Protein AF-A0A2V8MDC8-F1 (afdb_monomer)

Structure (mmCIF, N/CA/C/O backbone):
data_AF-A0A2V8MDC8-F1
#
_entry.id   AF-A0A2V8MDC8-F1
#
loop_
_atom_site.group_PDB
_atom_site.id
_atom_site.type_symbol
_atom_site.label_atom_id
_atom_site.label_alt_id
_atom_site.label_comp_id
_atom_site.label_asym_id
_atom_site.label_entity_id
_atom_site.label_seq_id
_atom_site.pdbx_PDB_ins_code
_atom_site.Cartn_x
_atom_site.Cartn_y
_atom_site.Cartn_z
_atom_site.occupancy
_atom_site.B_iso_or_equiv
_atom_site.auth_seq_id
_atom_site.auth_comp_id
_atom_site.auth_asym_id
_atom_site.auth_atom_id
_atom_site.pdbx_PDB_model_num
ATOM 1 N N . MET A 1 1 ? -5.883 -19.801 2.554 1.00 68.75 1 MET A N 1
ATOM 2 C CA . MET A 1 1 ? -4.669 -19.124 3.065 1.00 68.75 1 MET A CA 1
ATOM 3 C C . MET A 1 1 ? -5.080 -17.979 3.990 1.00 68.75 1 MET A C 1
ATOM 5 O O . MET A 1 1 ? -6.170 -17.454 3.800 1.00 68.75 1 MET A O 1
ATOM 9 N N . THR A 1 2 ? -4.270 -17.637 4.998 1.00 78.06 2 THR A N 1
ATOM 10 C CA . THR A 1 2 ? -4.603 -16.610 6.010 1.00 78.06 2 THR A CA 1
ATOM 11 C C . THR A 1 2 ? -4.668 -15.183 5.422 1.00 78.06 2 THR A C 1
ATOM 13 O O . THR A 1 2 ? -3.814 -14.846 4.597 1.00 78.06 2 THR A O 1
ATOM 16 N N . PRO A 1 3 ? -5.617 -14.326 5.861 1.00 84.88 3 PRO A N 1
ATOM 17 C CA . PRO A 1 3 ? -5.661 -12.890 5.543 1.00 84.88 3 PRO A CA 1
ATOM 18 C C . PRO A 1 3 ? -4.392 -12.112 5.898 1.00 84.88 3 PRO A C 1
ATOM 20 O O . PRO A 1 3 ? -4.123 -11.078 5.291 1.00 84.88 3 PRO A O 1
ATOM 23 N N . LEU A 1 4 ? -3.570 -12.621 6.826 1.00 86.44 4 LEU A N 1
ATOM 24 C CA . LEU A 1 4 ? -2.343 -11.952 7.277 1.00 86.44 4 LEU A CA 1
ATOM 25 C C . LEU A 1 4 ? -1.378 -11.601 6.140 1.00 86.44 4 LEU A C 1
ATOM 27 O O . LEU A 1 4 ? -0.658 -10.617 6.242 1.00 86.44 4 LEU A O 1
ATOM 31 N N . ARG A 1 5 ? -1.373 -12.340 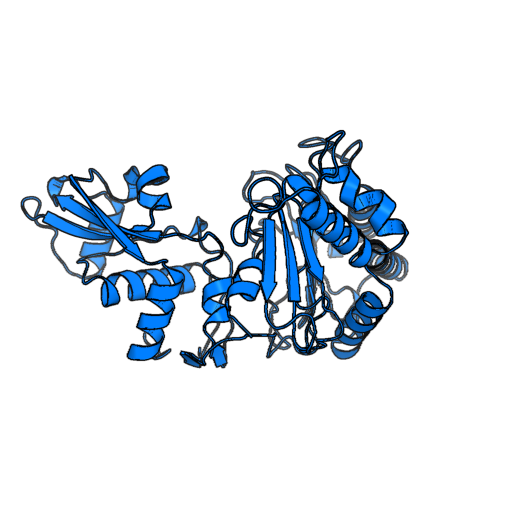5.026 1.00 88.25 5 ARG A N 1
ATOM 32 C CA . ARG A 1 5 ? -0.513 -11.987 3.886 1.00 88.25 5 ARG A CA 1
ATOM 33 C C . ARG A 1 5 ? -0.928 -10.699 3.167 1.00 88.25 5 ARG A C 1
ATOM 35 O O . ARG A 1 5 ? -0.099 -10.084 2.498 1.00 88.25 5 ARG A O 1
ATOM 42 N N . GLN A 1 6 ? -2.205 -10.318 3.263 1.00 89.81 6 GLN A N 1
ATOM 43 C CA . GLN A 1 6 ? -2.758 -9.142 2.585 1.00 89.81 6 GLN A CA 1
ATOM 44 C C . GLN A 1 6 ? -2.504 -7.841 3.334 1.00 89.81 6 GLN A C 1
ATOM 46 O O . GLN A 1 6 ? -2.520 -6.776 2.722 1.00 89.81 6 GLN A O 1
ATOM 51 N N . TYR A 1 7 ? -2.184 -7.927 4.621 1.00 87.25 7 TYR A N 1
ATOM 52 C CA . TYR A 1 7 ? -1.662 -6.808 5.398 1.00 87.25 7 TYR A CA 1
ATOM 53 C C . TYR A 1 7 ? -0.435 -6.161 4.721 1.00 87.25 7 TYR A C 1
ATOM 55 O O . TYR A 1 7 ? -0.301 -4.946 4.667 1.00 87.25 7 TYR A O 1
ATOM 63 N N . HIS A 1 8 ? 0.424 -6.970 4.098 1.00 89.81 8 HIS A N 1
ATOM 64 C CA . HIS A 1 8 ? 1.624 -6.488 3.413 1.00 89.81 8 HIS A CA 1
ATOM 65 C C . HIS A 1 8 ? 1.356 -5.905 2.013 1.00 89.81 8 HIS A C 1
ATOM 67 O O . HIS A 1 8 ? 2.298 -5.548 1.308 1.00 89.81 8 HIS A O 1
ATOM 73 N N . ASN A 1 9 ? 0.102 -5.841 1.546 1.00 91.06 9 ASN A N 1
ATOM 74 C CA . ASN A 1 9 ? -0.209 -5.387 0.181 1.00 91.06 9 ASN A CA 1
ATOM 75 C C . ASN A 1 9 ? -0.008 -3.882 -0.018 1.00 91.06 9 ASN A C 1
ATOM 77 O O . ASN A 1 9 ? -0.064 -3.417 -1.148 1.00 91.06 9 ASN A O 1
ATOM 81 N N . ARG A 1 10 ? 0.212 -3.119 1.054 1.00 87.12 10 ARG A N 1
ATOM 82 C CA . ARG A 1 10 ? 0.410 -1.666 0.995 1.00 87.12 10 ARG A CA 1
ATOM 83 C C . ARG A 1 10 ? 1.864 -1.239 1.139 1.00 87.12 10 ARG A C 1
ATOM 85 O O . ARG A 1 10 ? 2.138 -0.049 1.112 1.00 87.12 10 ARG A O 1
ATOM 92 N N . GLY A 1 11 ? 2.794 -2.184 1.307 1.00 75.50 11 GLY A N 1
ATOM 93 C CA . GLY A 1 11 ? 4.201 -1.843 1.527 1.00 75.50 11 GLY A CA 1
ATOM 94 C C . GLY A 1 11 ? 4.503 -1.244 2.894 1.00 75.50 11 GLY A C 1
ATOM 95 O O . GLY A 1 11 ? 5.588 -0.711 3.090 1.00 75.50 11 GLY A O 1
ATOM 96 N N . VAL A 1 12 ? 3.549 -1.297 3.824 1.00 78.31 12 VAL A N 1
ATOM 97 C CA . VAL A 1 12 ? 3.733 -0.765 5.170 1.00 78.31 12 VAL A CA 1
ATOM 98 C C . VAL A 1 12 ? 4.594 -1.730 5.977 1.00 78.31 12 VAL A C 1
ATOM 100 O O . VAL A 1 12 ? 4.406 -2.951 5.946 1.00 78.31 12 VAL A O 1
ATOM 103 N N . TRP A 1 13 ? 5.552 -1.165 6.705 1.00 70.19 13 TRP A N 1
ATOM 104 C CA . TRP A 1 13 ? 6.358 -1.919 7.647 1.00 70.19 13 TRP A CA 1
ATOM 105 C C . TRP A 1 13 ? 5.553 -2.251 8.907 1.00 70.19 13 TRP A C 1
ATOM 107 O O . TRP A 1 13 ? 4.913 -1.399 9.514 1.00 70.19 13 TRP A O 1
ATOM 117 N N . GLY A 1 14 ? 5.624 -3.511 9.315 1.00 65.88 14 GLY A N 1
ATOM 118 C CA . GLY A 1 14 ? 4.901 -4.071 10.449 1.00 65.88 14 GLY A CA 1
ATOM 119 C C . GLY A 1 14 ? 4.531 -5.517 10.120 1.00 65.88 14 GLY A C 1
ATOM 120 O O . GLY A 1 14 ? 4.762 -5.961 9.006 1.00 65.88 14 GLY A O 1
ATOM 121 N N . GLY A 1 15 ? 4.056 -6.316 11.068 1.00 79.00 15 GLY A N 1
ATOM 122 C CA . GLY A 1 15 ? 3.692 -7.718 10.828 1.00 79.00 15 GLY A CA 1
ATOM 123 C C . GLY A 1 15 ? 4.870 -8.703 10.744 1.00 79.00 15 GLY A C 1
ATOM 124 O O . GLY A 1 15 ? 6.027 -8.345 10.530 1.00 79.00 15 GLY A O 1
ATOM 125 N N . GLY A 1 16 ? 4.586 -9.984 10.980 1.00 88.75 16 GLY A N 1
ATOM 126 C CA . GLY A 1 16 ? 5.585 -11.061 10.965 1.00 88.75 16 GLY A CA 1
ATOM 127 C C . GLY A 1 16 ? 6.525 -11.087 12.179 1.00 88.75 16 GLY A C 1
ATOM 128 O O . GLY A 1 16 ? 6.471 -10.235 13.070 1.00 88.75 16 GLY A O 1
ATOM 129 N N . HIS A 1 17 ? 7.406 -12.083 12.222 1.00 92.44 17 HIS A N 1
ATOM 130 C CA . HIS A 1 17 ? 8.392 -12.272 13.288 1.00 92.44 17 HIS A CA 1
ATOM 131 C C . HIS A 1 17 ? 9.694 -11.536 12.969 1.00 92.44 17 HIS A C 1
ATOM 133 O O . HIS A 1 17 ? 10.174 -11.596 11.840 1.00 92.44 17 HIS A O 1
ATOM 139 N N . SER A 1 18 ? 10.293 -10.871 13.964 1.00 92.62 18 SER A N 1
ATOM 140 C CA . SER A 1 18 ? 11.627 -10.271 13.814 1.00 92.62 18 SER A CA 1
ATOM 141 C C . SER A 1 18 ? 12.655 -11.347 13.468 1.00 92.62 18 SER A C 1
ATOM 143 O O . SER A 1 18 ? 12.763 -12.339 14.189 1.00 92.62 18 SER A O 1
ATOM 145 N N . ILE A 1 19 ? 13.430 -11.142 12.399 1.00 92.19 19 ILE A N 1
ATOM 146 C CA . ILE A 1 19 ? 14.453 -12.107 11.987 1.00 92.19 19 ILE A CA 1
ATOM 147 C C . ILE A 1 19 ? 15.605 -12.141 12.996 1.00 92.19 19 ILE A C 1
ATOM 149 O O . ILE A 1 19 ? 16.021 -13.222 13.415 1.00 92.19 19 ILE A O 1
ATOM 153 N N . LEU A 1 20 ? 16.082 -10.975 13.445 1.00 90.38 20 LEU A N 1
ATOM 154 C CA . LEU A 1 20 ? 17.181 -10.887 14.409 1.00 90.38 20 LEU A CA 1
ATOM 155 C C . LEU A 1 20 ? 16.856 -11.537 15.759 1.00 90.38 20 LEU A C 1
ATOM 157 O O . LEU A 1 20 ? 17.695 -12.259 16.295 1.00 90.38 20 LEU A O 1
ATOM 161 N N . PHE A 1 21 ? 15.670 -11.267 16.310 1.00 91.06 21 PHE A N 1
ATOM 162 C CA . PHE A 1 21 ? 15.315 -11.680 17.673 1.00 91.06 21 PHE A CA 1
ATOM 163 C C . PHE A 1 21 ? 14.489 -12.969 17.736 1.00 91.06 21 PHE A C 1
ATOM 165 O O . PHE A 1 21 ? 14.430 -13.599 18.787 1.00 91.06 21 PHE A O 1
ATOM 172 N N . GLY A 1 22 ? 13.847 -13.368 16.635 1.00 93.44 22 GLY A N 1
ATOM 173 C CA . GLY A 1 22 ? 12.967 -14.537 16.593 1.00 93.44 22 GLY A CA 1
ATOM 174 C C . GLY A 1 22 ? 13.647 -15.842 16.178 1.00 93.44 22 GLY A C 1
ATOM 175 O O . GLY A 1 22 ? 13.046 -16.901 16.337 1.00 93.44 22 GLY A O 1
ATOM 176 N N . PHE A 1 23 ? 14.871 -15.791 15.641 1.00 94.56 23 PHE A N 1
ATOM 177 C CA . PHE A 1 23 ? 15.498 -16.943 14.990 1.00 94.56 23 PHE A CA 1
ATOM 178 C C . PHE A 1 23 ? 16.963 -17.132 15.390 1.00 94.56 23 PHE A C 1
ATOM 180 O O . PHE A 1 23 ? 17.743 -16.186 15.530 1.00 94.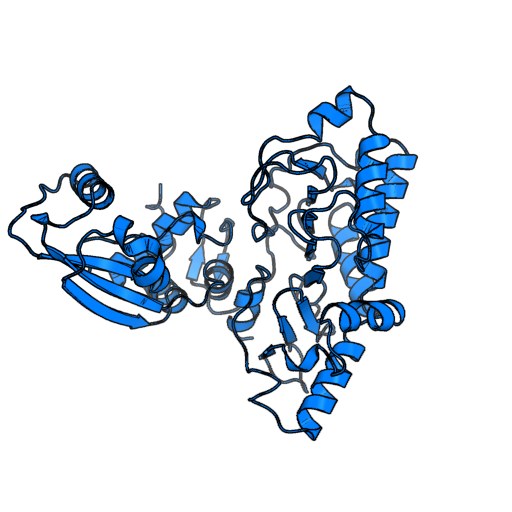56 23 PHE A O 1
ATOM 187 N N . ASN A 1 24 ? 17.375 -18.394 15.519 1.00 94.62 24 ASN A N 1
ATOM 188 C CA . ASN A 1 24 ? 18.768 -18.741 15.782 1.00 94.62 24 ASN A CA 1
ATOM 189 C C . ASN A 1 24 ? 19.656 -18.520 14.537 1.00 94.62 24 ASN A C 1
ATOM 191 O O . ASN A 1 24 ? 19.189 -18.167 13.455 1.00 94.62 24 ASN A O 1
ATOM 195 N N . ARG A 1 25 ? 20.976 -18.702 14.668 1.00 91.25 25 ARG A N 1
ATOM 196 C CA . ARG A 1 25 ? 21.925 -18.453 13.564 1.00 91.25 25 ARG A CA 1
ATOM 197 C C . ARG A 1 25 ? 21.655 -19.314 12.320 1.00 91.25 25 ARG A C 1
ATOM 199 O O . ARG A 1 25 ? 21.748 -18.791 11.216 1.00 91.25 25 ARG A O 1
ATOM 206 N N . ALA A 1 26 ? 21.320 -20.593 12.491 1.00 94.25 26 ALA A N 1
ATOM 207 C CA . ALA A 1 26 ? 21.052 -21.496 11.371 1.00 94.25 26 ALA A CA 1
ATOM 208 C C . ALA A 1 26 ? 19.762 -21.105 10.633 1.00 94.25 26 ALA A C 1
ATOM 210 O O . ALA A 1 26 ? 19.737 -21.040 9.410 1.00 94.25 26 ALA A O 1
ATOM 211 N N . GLN A 1 27 ? 18.713 -20.747 11.373 1.00 94.31 27 GLN A N 1
ATOM 212 C CA . GLN A 1 27 ? 17.460 -20.257 10.795 1.00 94.31 27 GLN A CA 1
ATOM 213 C C . GLN A 1 27 ? 17.643 -18.921 10.060 1.00 94.31 27 GLN A C 1
ATOM 215 O O . GLN A 1 27 ? 17.102 -18.738 8.975 1.00 94.31 27 GLN A O 1
ATOM 220 N N . ARG A 1 28 ? 18.451 -17.999 10.599 1.00 92.50 28 ARG A N 1
ATOM 221 C CA . ARG A 1 28 ? 18.782 -16.733 9.919 1.00 92.50 28 ARG A CA 1
ATOM 222 C C . ARG A 1 28 ? 19.575 -16.944 8.627 1.00 92.50 28 ARG A C 1
ATOM 224 O O . ARG A 1 28 ? 19.378 -16.193 7.674 1.00 92.50 28 ARG A O 1
ATOM 231 N N . ALA A 1 29 ? 20.425 -17.972 8.565 1.00 90.56 29 ALA A N 1
ATOM 232 C CA . ALA A 1 29 ? 21.088 -18.363 7.321 1.00 90.56 29 ALA A CA 1
ATOM 233 C C . ALA A 1 29 ? 20.065 -18.825 6.269 1.00 90.56 29 ALA A C 1
ATOM 235 O O . ALA A 1 29 ? 20.064 -18.291 5.170 1.00 90.56 29 ALA A O 1
ATOM 236 N N . ILE A 1 30 ? 19.103 -19.676 6.643 1.00 92.44 30 ILE A N 1
ATOM 237 C CA . ILE A 1 30 ? 18.008 -20.085 5.742 1.00 92.44 30 ILE A CA 1
ATOM 238 C C . ILE A 1 30 ? 17.199 -18.872 5.258 1.00 92.44 30 ILE A C 1
ATOM 240 O O . ILE A 1 30 ? 16.871 -18.774 4.082 1.00 92.44 30 ILE A O 1
ATOM 244 N N . LEU A 1 31 ? 16.887 -17.919 6.140 1.00 92.19 31 LEU A N 1
ATOM 245 C CA . LEU A 1 31 ? 16.171 -16.693 5.761 1.00 92.19 31 LEU A CA 1
ATOM 246 C C . LEU A 1 31 ? 16.993 -15.809 4.808 1.00 92.19 31 LEU A C 1
ATOM 248 O O . LEU A 1 31 ? 16.428 -15.162 3.929 1.00 92.19 31 LEU A O 1
ATOM 252 N N . THR A 1 32 ? 18.321 -15.818 4.949 1.00 90.69 32 THR A N 1
ATOM 253 C CA . THR A 1 32 ? 19.245 -15.178 4.002 1.00 90.69 32 THR A CA 1
ATOM 254 C C . THR A 1 32 ? 19.190 -15.878 2.644 1.00 90.69 32 THR A C 1
ATOM 256 O O . THR A 1 32 ? 19.041 -15.213 1.623 1.00 90.69 32 THR A O 1
ATOM 259 N N . ASP A 1 33 ? 19.251 -17.208 2.623 1.00 91.12 33 ASP A N 1
ATOM 260 C CA . ASP A 1 33 ? 19.163 -17.996 1.390 1.00 91.12 33 ASP A CA 1
ATOM 261 C C . ASP A 1 33 ? 17.819 -17.784 0.689 1.00 91.12 33 ASP A C 1
ATOM 263 O O . ASP A 1 33 ? 17.771 -17.655 -0.532 1.00 91.12 33 ASP A O 1
ATOM 267 N N . LEU A 1 34 ? 16.731 -17.667 1.459 1.00 91.19 34 LEU A N 1
ATOM 268 C CA . LEU A 1 34 ? 15.413 -17.323 0.937 1.00 91.19 34 LEU A CA 1
ATOM 269 C C . LEU A 1 34 ? 15.418 -15.942 0.278 1.00 91.19 34 LEU A C 1
ATOM 271 O O . LEU A 1 34 ? 14.963 -15.847 -0.854 1.00 91.19 34 LEU A O 1
ATOM 275 N N . LEU A 1 35 ? 15.985 -14.901 0.905 1.00 91.25 35 LEU A N 1
ATOM 276 C CA . LEU A 1 35 ? 16.132 -13.583 0.264 1.00 91.25 35 LEU A CA 1
ATOM 277 C C . LEU A 1 35 ? 16.793 -13.711 -1.117 1.00 91.25 35 LEU A C 1
ATOM 279 O O . LEU A 1 35 ? 16.244 -13.231 -2.104 1.00 91.25 35 LEU A O 1
ATOM 283 N N . TYR A 1 36 ? 17.932 -14.403 -1.205 1.00 91.38 36 TYR A N 1
ATOM 284 C CA . TYR A 1 36 ? 18.634 -14.605 -2.476 1.00 91.38 36 TYR A CA 1
ATOM 285 C C . TYR A 1 36 ? 17.849 -15.480 -3.466 1.00 91.38 36 TYR A C 1
ATOM 287 O O . TYR A 1 36 ? 17.934 -15.265 -4.676 1.00 91.38 36 TYR A O 1
ATOM 295 N N . ALA A 1 37 ? 17.080 -16.460 -2.991 1.00 90.88 37 ALA A N 1
ATOM 296 C CA . ALA A 1 37 ? 16.224 -17.292 -3.834 1.00 90.88 37 ALA A CA 1
ATOM 297 C C . ALA A 1 37 ? 15.072 -16.493 -4.466 1.00 90.88 37 ALA A C 1
ATOM 299 O O . ALA A 1 37 ? 14.672 -16.798 -5.586 1.00 90.88 37 ALA A O 1
ATOM 300 N N . GLY A 1 38 ? 14.576 -15.458 -3.783 1.00 90.94 38 GLY A N 1
ATOM 301 C CA . GLY A 1 38 ? 13.551 -14.541 -4.292 1.00 90.94 38 GLY A CA 1
ATOM 302 C C . GLY A 1 38 ? 14.073 -13.460 -5.241 1.00 90.94 38 GLY A C 1
ATOM 303 O O . GLY A 1 38 ? 13.327 -12.545 -5.576 1.00 90.94 38 GLY A O 1
ATOM 304 N N . LEU A 1 39 ? 15.340 -13.534 -5.660 1.00 93.00 39 LEU A N 1
ATOM 305 C CA . LEU A 1 39 ? 16.001 -12.535 -6.497 1.00 93.00 39 LEU A CA 1
ATOM 306 C C . LEU A 1 39 ? 16.682 -13.190 -7.704 1.00 93.00 39 LEU A C 1
ATOM 308 O O . LEU A 1 39 ? 17.224 -14.296 -7.613 1.00 93.00 39 LEU A O 1
ATOM 312 N N . SER A 1 40 ? 16.698 -12.472 -8.827 1.00 94.88 40 SER A N 1
ATOM 313 C CA . SER A 1 40 ? 17.556 -12.791 -9.976 1.00 94.88 40 SER A CA 1
ATOM 314 C C . SER A 1 40 ? 19.032 -12.572 -9.632 1.00 94.88 40 SER A C 1
ATOM 316 O O . SER A 1 40 ? 19.341 -11.888 -8.661 1.00 94.88 40 SER A O 1
ATOM 318 N N . GLU A 1 41 ? 19.953 -13.046 -10.473 1.00 94.00 41 GLU A N 1
ATOM 319 C CA . GLU A 1 41 ? 21.389 -12.756 -10.332 1.00 94.00 41 GLU A CA 1
ATOM 320 C C . GLU A 1 41 ? 21.683 -11.259 -10.129 1.00 94.00 41 GLU A C 1
ATOM 322 O O . GLU A 1 41 ? 22.411 -10.886 -9.211 1.00 94.00 41 GLU A O 1
ATOM 327 N N . GLU A 1 42 ? 21.039 -10.393 -10.910 1.00 92.00 42 GLU A N 1
ATOM 328 C CA . GLU A 1 42 ? 21.184 -8.947 -10.765 1.00 92.00 42 GLU A CA 1
ATOM 329 C C . GLU A 1 42 ? 20.525 -8.402 -9.488 1.00 92.00 42 GLU A C 1
ATOM 331 O O . GLU A 1 42 ? 21.088 -7.545 -8.805 1.00 92.00 42 GLU A O 1
ATOM 336 N N . GLY A 1 43 ? 19.348 -8.911 -9.117 1.00 91.88 43 GLY A N 1
ATOM 337 C CA . GLY A 1 43 ? 18.687 -8.560 -7.862 1.00 91.88 43 GLY A CA 1
ATOM 338 C C . GLY A 1 43 ? 19.563 -8.868 -6.647 1.00 91.88 43 GLY A C 1
ATOM 339 O O . GLY A 1 43 ? 19.637 -8.052 -5.727 1.00 91.88 43 GLY A O 1
ATOM 340 N N . ARG A 1 44 ? 20.294 -9.991 -6.671 1.00 90.81 44 ARG A N 1
ATOM 341 C CA . ARG A 1 44 ? 21.222 -10.399 -5.601 1.00 90.81 44 ARG A CA 1
ATOM 342 C C . ARG A 1 44 ? 22.396 -9.437 -5.419 1.00 90.81 44 ARG A C 1
ATOM 344 O O . ARG A 1 44 ? 22.886 -9.319 -4.302 1.00 90.81 44 ARG A O 1
ATOM 351 N N . GLY A 1 45 ? 22.827 -8.759 -6.483 1.00 86.56 45 GLY A N 1
ATOM 352 C CA . GLY A 1 45 ? 23.871 -7.731 -6.428 1.00 86.56 45 GLY A CA 1
ATOM 353 C C . GLY A 1 45 ? 23.374 -6.349 -5.994 1.00 86.56 45 GLY A C 1
ATOM 354 O O . GLY A 1 45 ? 24.186 -5.460 -5.783 1.00 86.56 45 GLY A O 1
ATOM 355 N N . ARG A 1 46 ? 22.054 -6.153 -5.875 1.00 87.19 46 ARG A N 1
ATOM 356 C CA . ARG A 1 46 ? 21.434 -4.842 -5.628 1.00 87.19 46 ARG A CA 1
ATOM 357 C C . ARG A 1 46 ? 20.675 -4.796 -4.305 1.00 87.19 46 ARG A C 1
ATOM 359 O O . ARG A 1 46 ? 21.026 -4.014 -3.432 1.00 87.19 46 ARG A O 1
ATOM 366 N N . VAL A 1 47 ? 19.664 -5.648 -4.132 1.00 86.50 47 VAL A N 1
ATOM 367 C CA . VAL A 1 47 ? 18.718 -5.578 -3.000 1.00 86.50 47 VAL A CA 1
ATOM 368 C C . VAL A 1 47 ? 19.410 -5.712 -1.635 1.00 86.50 47 VAL A C 1
ATOM 370 O O . VAL A 1 47 ? 19.139 -4.901 -0.757 1.00 86.50 47 VAL A O 1
ATOM 373 N N . PRO A 1 48 ? 20.359 -6.642 -1.408 1.00 81.88 48 PRO A N 1
ATOM 374 C CA . PRO A 1 48 ? 21.028 -6.732 -0.108 1.00 81.88 48 PRO A CA 1
ATOM 375 C C . PRO A 1 48 ? 21.830 -5.482 0.294 1.00 81.88 48 PRO A C 1
ATOM 377 O O . PRO A 1 48 ? 22.070 -5.283 1.487 1.00 81.88 48 PRO A O 1
ATOM 380 N N . GLU A 1 49 ? 22.246 -4.646 -0.663 1.00 79.19 49 GLU A N 1
ATOM 381 C CA . GLU A 1 49 ? 23.046 -3.446 -0.397 1.00 79.19 49 GLU A CA 1
ATOM 382 C C . GLU A 1 49 ? 22.235 -2.279 0.187 1.00 79.19 49 GLU A C 1
ATOM 384 O O . GLU A 1 49 ? 22.825 -1.300 0.646 1.00 79.19 49 GLU A O 1
ATOM 389 N N . GLU A 1 50 ? 20.902 -2.342 0.195 1.00 71.62 50 GLU A N 1
ATOM 390 C CA . GLU A 1 50 ? 20.039 -1.250 0.680 1.00 71.62 50 GLU A CA 1
ATOM 391 C C . GLU A 1 50 ? 20.086 -1.059 2.211 1.00 71.62 50 GLU A C 1
ATOM 393 O O . GLU A 1 50 ? 19.643 -0.040 2.734 1.00 71.62 50 GLU A O 1
ATOM 398 N N . TYR A 1 51 ? 20.661 -2.011 2.955 1.00 64.81 51 TYR A N 1
ATOM 399 C CA . TYR A 1 51 ? 20.609 -2.044 4.425 1.00 64.81 51 TYR A CA 1
ATOM 400 C C . TYR A 1 51 ? 21.809 -1.426 5.152 1.00 64.81 51 TYR A C 1
ATOM 402 O O . TYR A 1 51 ? 21.888 -1.542 6.376 1.00 64.81 51 TYR A O 1
ATOM 410 N N . PHE A 1 52 ? 22.744 -0.786 4.441 1.00 54.69 52 PHE A N 1
ATOM 411 C CA . PHE A 1 52 ? 23.872 -0.026 5.016 1.00 54.69 52 PHE A CA 1
ATOM 412 C C . PHE A 1 52 ? 24.716 -0.758 6.089 1.00 54.69 52 PHE A C 1
ATOM 414 O O . PHE A 1 52 ? 25.414 -0.118 6.878 1.00 54.69 52 PHE A O 1
ATOM 421 N N . ALA A 1 53 ? 24.686 -2.094 6.149 1.00 53.50 53 ALA A N 1
ATOM 422 C CA . ALA A 1 53 ? 25.286 -2.866 7.236 1.00 53.50 53 ALA A CA 1
ATOM 423 C C . ALA A 1 53 ? 26.365 -3.843 6.749 1.00 53.50 53 ALA A C 1
ATOM 425 O O . ALA A 1 53 ? 26.261 -4.447 5.688 1.00 53.50 53 ALA A O 1
ATOM 426 N N . ARG A 1 54 ? 27.384 -4.068 7.595 1.00 43.09 54 ARG A N 1
ATOM 427 C CA . ARG A 1 54 ? 28.384 -5.149 7.435 1.00 43.09 54 ARG A CA 1
ATOM 428 C C . ARG A 1 54 ? 27.811 -6.557 7.680 1.00 43.09 54 ARG A C 1
ATOM 430 O O . ARG A 1 54 ? 28.511 -7.544 7.480 1.00 43.09 54 ARG A O 1
ATOM 437 N N . TRP A 1 55 ? 26.572 -6.644 8.165 1.00 49.47 55 TRP A N 1
ATOM 438 C CA . TRP A 1 55 ? 25.816 -7.879 8.388 1.00 49.47 55 TRP A CA 1
ATOM 439 C C . TRP A 1 55 ? 24.771 -8.018 7.284 1.00 49.47 55 TRP A C 1
ATOM 441 O O . TRP A 1 55 ? 24.317 -7.005 6.758 1.00 49.47 55 TRP A O 1
ATOM 451 N N . THR A 1 56 ? 24.351 -9.243 6.953 1.00 57.03 56 THR A N 1
ATOM 452 C CA . THR A 1 56 ? 23.305 -9.448 5.942 1.00 57.03 56 THR A CA 1
ATOM 453 C C . THR A 1 56 ? 22.050 -8.667 6.342 1.00 57.03 56 THR A C 1
ATOM 455 O O . THR A 1 56 ? 21.482 -8.899 7.415 1.00 57.03 56 THR A O 1
ATOM 458 N N . GLY A 1 57 ? 21.646 -7.716 5.492 1.00 65.38 57 GLY A N 1
ATOM 459 C CA . GLY A 1 57 ? 20.535 -6.789 5.731 1.00 65.38 57 GLY A CA 1
ATOM 460 C C . GLY A 1 57 ? 19.215 -7.473 6.081 1.00 65.38 57 GLY A C 1
ATOM 461 O O . GLY A 1 57 ? 18.418 -6.942 6.839 1.00 65.38 57 GLY A O 1
ATOM 462 N N . VAL A 1 58 ? 19.059 -8.732 5.672 1.00 73.44 58 VAL A N 1
ATOM 463 C CA . VAL A 1 58 ? 17.949 -9.614 6.052 1.00 73.44 58 VAL A CA 1
ATOM 464 C C . VAL A 1 58 ? 17.695 -9.696 7.564 1.00 73.44 58 VAL A C 1
ATOM 466 O O . VAL A 1 58 ? 16.562 -9.897 7.978 1.00 73.44 58 VAL A O 1
ATOM 469 N N . ASN A 1 59 ? 18.703 -9.515 8.426 1.00 80.94 59 ASN A N 1
ATOM 470 C CA . ASN A 1 59 ? 18.494 -9.633 9.872 1.00 80.94 59 ASN A CA 1
ATOM 471 C C . ASN A 1 59 ? 17.654 -8.487 10.456 1.00 80.94 59 ASN A C 1
ATOM 473 O O . ASN A 1 59 ? 16.996 -8.693 11.474 1.00 80.94 59 ASN A O 1
ATOM 477 N N . SER A 1 60 ? 17.643 -7.305 9.831 1.00 83.81 60 SER A N 1
ATOM 478 C CA . SER A 1 60 ? 16.781 -6.192 10.260 1.00 83.81 60 SER A CA 1
ATOM 479 C C . SER A 1 60 ? 15.327 -6.356 9.802 1.00 83.81 60 SER A C 1
ATOM 481 O O . SER A 1 60 ? 14.457 -5.599 10.236 1.00 83.81 60 SER A O 1
ATOM 483 N N . LEU A 1 61 ? 15.047 -7.355 8.961 1.00 88.50 61 LEU A N 1
ATOM 484 C CA . LEU A 1 61 ? 13.718 -7.620 8.431 1.00 88.50 61 LEU A CA 1
ATOM 485 C C . LEU A 1 61 ? 12.839 -8.391 9.412 1.00 88.50 61 LEU A C 1
ATOM 487 O O . LEU A 1 61 ? 13.254 -8.907 10.458 1.00 88.50 61 LEU A O 1
ATOM 491 N N . ARG A 1 62 ? 11.579 -8.493 9.014 1.00 92.06 62 ARG A N 1
ATOM 492 C CA . ARG A 1 62 ? 10.586 -9.397 9.570 1.00 92.06 62 ARG A CA 1
ATOM 493 C C . ARG A 1 62 ? 10.220 -10.433 8.516 1.00 92.06 62 ARG A C 1
ATOM 495 O O . ARG A 1 62 ? 10.278 -10.154 7.319 1.00 92.06 62 ARG A O 1
ATOM 502 N N . VAL A 1 63 ? 9.836 -11.622 8.967 1.00 93.06 63 VAL A N 1
ATOM 503 C CA . VAL A 1 63 ? 9.353 -12.699 8.100 1.00 93.06 63 VAL A CA 1
ATOM 504 C C . VAL A 1 63 ? 7.942 -13.118 8.485 1.00 93.06 63 VAL A C 1
ATOM 506 O O . VAL A 1 63 ? 7.630 -13.298 9.665 1.00 93.06 63 VAL A O 1
ATOM 509 N N . LEU A 1 64 ? 7.096 -13.310 7.479 1.00 92.44 64 LEU A N 1
ATOM 510 C CA . LEU A 1 64 ? 5.802 -13.967 7.603 1.00 92.44 64 LEU A CA 1
ATOM 511 C C . LEU A 1 64 ? 5.777 -15.193 6.685 1.00 92.44 64 LEU A C 1
ATOM 513 O O . LEU A 1 64 ? 6.127 -15.096 5.513 1.00 92.44 64 LEU A O 1
ATOM 517 N N . ILE A 1 65 ? 5.344 -16.338 7.213 1.00 90.62 65 ILE A N 1
ATOM 518 C CA . ILE A 1 65 ? 5.149 -17.576 6.449 1.00 90.62 65 ILE A CA 1
ATOM 519 C C . ILE A 1 65 ? 3.658 -17.904 6.487 1.00 90.62 65 ILE A C 1
ATOM 521 O O . ILE A 1 65 ? 3.056 -17.967 7.558 1.00 90.62 65 ILE A O 1
ATOM 525 N N . CYS A 1 66 ? 3.053 -18.068 5.317 1.00 89.62 66 CYS A N 1
ATOM 526 C CA . CYS A 1 66 ? 1.629 -18.304 5.132 1.00 89.62 66 CYS A CA 1
ATOM 527 C C . CYS A 1 66 ? 1.408 -19.613 4.375 1.00 89.62 66 CYS A C 1
ATOM 529 O O . CYS A 1 66 ? 1.900 -19.761 3.260 1.00 89.62 66 CYS A O 1
ATOM 531 N N . GLY A 1 67 ? 0.603 -20.515 4.939 1.00 87.88 67 GLY A N 1
ATOM 532 C CA . GLY A 1 67 ? 0.382 -21.846 4.366 1.00 87.88 67 GLY A CA 1
ATOM 533 C C . GLY A 1 67 ? 1.484 -22.839 4.741 1.00 87.88 67 GLY A C 1
ATOM 534 O O . GLY A 1 67 ? 2.315 -22.558 5.604 1.00 87.88 67 GLY A O 1
ATOM 535 N N . ASP A 1 68 ? 1.460 -24.006 4.105 1.00 86.94 68 ASP A N 1
ATOM 536 C CA . ASP A 1 68 ? 2.471 -25.046 4.280 1.00 86.94 68 ASP A CA 1
ATOM 537 C C . ASP A 1 68 ? 3.542 -24.896 3.183 1.00 86.94 68 ASP A C 1
ATOM 539 O O . ASP A 1 68 ? 3.226 -25.069 2.006 1.00 86.94 68 ASP A O 1
ATOM 543 N N . PRO A 1 69 ? 4.810 -24.586 3.511 1.00 82.94 69 PRO A N 1
ATOM 544 C CA . PRO A 1 69 ? 5.860 -24.425 2.504 1.00 82.94 69 PRO A CA 1
ATOM 545 C C . PRO A 1 69 ? 6.164 -25.714 1.718 1.00 82.94 69 PRO A C 1
ATOM 547 O O . PRO A 1 69 ? 6.871 -25.657 0.712 1.00 82.94 69 PRO A O 1
ATOM 550 N N . THR A 1 70 ? 5.648 -26.869 2.151 1.00 83.75 70 THR A N 1
ATOM 551 C CA . THR A 1 70 ? 5.767 -28.151 1.443 1.00 83.75 70 THR A CA 1
ATOM 552 C C . THR A 1 70 ? 4.599 -28.433 0.493 1.00 83.75 70 THR A C 1
ATOM 554 O O . THR A 1 70 ? 4.725 -29.292 -0.382 1.00 83.75 70 THR A O 1
ATOM 557 N N . ALA A 1 71 ? 3.491 -27.689 0.605 1.00 83.94 71 ALA A N 1
ATOM 558 C CA . ALA A 1 71 ? 2.274 -27.898 -0.175 1.00 83.94 71 ALA A CA 1
ATOM 559 C C . ALA A 1 71 ? 1.652 -26.558 -0.627 1.00 83.94 71 ALA A C 1
ATOM 561 O O . ALA A 1 71 ? 1.110 -25.817 0.195 1.00 83.94 71 ALA A O 1
ATOM 562 N N . PRO A 1 72 ? 1.682 -26.223 -1.934 1.00 83.12 72 PRO A N 1
ATOM 563 C CA . PRO A 1 72 ? 1.050 -25.003 -2.420 1.00 83.12 72 PRO A CA 1
ATOM 564 C C . PRO A 1 72 ? -0.484 -25.028 -2.216 1.00 83.12 72 PRO A C 1
ATOM 566 O O . PRO A 1 72 ? -1.099 -26.092 -2.289 1.00 83.12 72 PRO A O 1
ATOM 569 N N . PRO A 1 73 ? -1.122 -23.859 -2.024 1.00 85.50 73 PRO A N 1
ATOM 570 C CA . PRO A 1 73 ? -0.499 -22.545 -2.094 1.00 85.50 73 PRO A CA 1
ATOM 571 C C . PRO A 1 73 ? 0.170 -22.147 -0.764 1.00 85.50 73 PRO A C 1
ATOM 573 O O . PRO A 1 73 ? -0.367 -22.384 0.319 1.00 85.50 73 PRO A O 1
ATOM 576 N N . TYR A 1 74 ? 1.326 -21.487 -0.857 1.00 88.56 74 TYR A N 1
ATOM 577 C CA . TYR A 1 74 ? 2.037 -20.882 0.273 1.00 88.56 74 TYR A CA 1
ATOM 578 C C . TYR A 1 74 ? 2.719 -19.581 -0.151 1.00 88.56 74 TYR A C 1
ATOM 580 O O . TYR A 1 74 ? 2.964 -19.352 -1.337 1.00 88.56 74 TYR A O 1
ATOM 588 N N . GLN A 1 75 ? 3.050 -18.740 0.826 1.00 90.50 75 GLN A N 1
ATOM 589 C CA . GLN A 1 75 ? 3.821 -17.523 0.606 1.00 90.50 75 GLN A CA 1
ATOM 590 C C . GLN A 1 75 ? 4.756 -17.241 1.779 1.00 90.50 75 GLN A C 1
ATOM 592 O O . GLN A 1 75 ? 4.368 -17.372 2.940 1.00 90.50 75 GLN A O 1
ATOM 597 N N . ILE A 1 76 ? 5.976 -16.812 1.470 1.00 91.94 76 ILE A N 1
ATOM 598 C CA . ILE A 1 76 ? 6.915 -16.241 2.436 1.00 91.94 76 ILE A CA 1
ATOM 599 C C . ILE A 1 76 ? 7.061 -14.762 2.100 1.00 91.94 76 ILE A C 1
ATOM 601 O O . ILE A 1 76 ? 7.229 -14.414 0.937 1.00 91.94 76 ILE A O 1
ATOM 605 N N . ILE A 1 77 ? 6.980 -13.895 3.101 1.00 92.88 77 ILE A N 1
ATOM 606 C CA . ILE A 1 77 ? 7.121 -12.449 2.940 1.00 92.88 77 ILE A CA 1
ATOM 607 C C . ILE A 1 77 ? 8.280 -12.000 3.816 1.00 92.88 77 ILE A C 1
ATOM 609 O O . ILE A 1 77 ? 8.235 -12.178 5.033 1.00 92.88 77 ILE A O 1
ATOM 613 N N . LEU A 1 78 ? 9.304 -11.427 3.195 1.00 92.31 78 LEU A N 1
ATOM 614 C CA . LEU A 1 78 ? 10.394 -10.726 3.861 1.00 92.31 78 LEU A CA 1
ATOM 615 C C . LEU A 1 78 ? 10.104 -9.232 3.765 1.00 92.31 78 LEU A C 1
ATOM 617 O O . LEU A 1 78 ? 9.977 -8.697 2.666 1.00 92.31 78 LEU A O 1
ATOM 621 N N . THR A 1 79 ? 9.959 -8.563 4.907 1.00 90.31 79 THR A N 1
ATOM 622 C CA . THR A 1 79 ? 9.537 -7.160 4.939 1.00 90.31 79 THR A CA 1
ATOM 623 C C . THR A 1 79 ? 10.380 -6.312 5.886 1.00 90.31 79 THR A C 1
ATOM 625 O O . THR A 1 79 ? 10.754 -6.745 6.975 1.00 90.31 79 THR A O 1
ATOM 628 N N . GLY A 1 80 ? 10.648 -5.077 5.484 1.00 86.94 80 GLY A N 1
ATOM 629 C CA . GLY A 1 80 ? 11.368 -4.055 6.235 1.00 86.94 80 GLY A CA 1
ATOM 630 C C . GLY A 1 80 ? 10.968 -2.663 5.757 1.00 86.94 80 GLY A C 1
ATOM 631 O O . GLY A 1 80 ? 9.994 -2.523 5.024 1.00 86.94 80 GLY A O 1
ATOM 632 N N . ALA A 1 81 ? 11.727 -1.645 6.162 1.00 82.25 81 ALA A N 1
ATOM 633 C CA . ALA A 1 81 ? 11.438 -0.255 5.804 1.00 82.25 81 ALA A CA 1
ATOM 634 C C . ALA A 1 81 ? 11.459 0.001 4.284 1.00 82.25 81 ALA A C 1
ATOM 636 O O . ALA A 1 81 ? 10.612 0.733 3.794 1.00 82.25 81 ALA A O 1
ATOM 637 N N . HIS A 1 82 ? 12.376 -0.637 3.546 1.00 87.50 82 HIS A N 1
ATOM 638 C CA . HIS A 1 82 ? 12.539 -0.452 2.097 1.00 87.50 82 HIS A CA 1
ATOM 639 C C . HIS A 1 82 ? 12.468 -1.763 1.319 1.00 87.50 82 HIS A C 1
ATOM 641 O O . HIS A 1 82 ? 13.042 -1.866 0.245 1.00 87.50 82 HIS A O 1
ATOM 647 N N . LEU A 1 83 ? 11.802 -2.783 1.859 1.00 89.50 83 LEU A N 1
ATOM 648 C CA . LEU A 1 83 ? 11.607 -4.035 1.139 1.00 89.50 83 LEU A CA 1
ATOM 649 C C . LEU A 1 83 ? 10.322 -4.702 1.581 1.00 89.50 83 LEU A C 1
ATOM 651 O O . LEU A 1 83 ? 10.054 -4.864 2.769 1.00 89.50 83 LEU A O 1
ATOM 655 N N . ASN A 1 84 ? 9.560 -5.150 0.602 1.00 92.12 84 ASN A N 1
ATOM 656 C CA . ASN A 1 84 ? 8.534 -6.155 0.731 1.00 92.12 84 ASN A CA 1
ATOM 657 C C . ASN A 1 84 ? 8.770 -7.140 -0.410 1.00 92.12 84 ASN A C 1
ATOM 659 O O . ASN A 1 84 ? 8.420 -6.858 -1.554 1.00 92.12 84 ASN A O 1
ATOM 663 N N . LEU A 1 85 ? 9.445 -8.245 -0.092 1.00 92.56 85 LEU A N 1
ATOM 664 C CA . LEU A 1 85 ? 9.756 -9.313 -1.029 1.00 92.56 85 LEU A CA 1
ATOM 665 C C . LEU A 1 85 ? 8.908 -10.534 -0.704 1.00 92.56 85 LEU A C 1
ATOM 667 O O . LEU A 1 85 ? 8.990 -11.101 0.389 1.00 92.56 85 LEU A O 1
ATOM 671 N N . ARG A 1 86 ? 8.125 -10.966 -1.684 1.00 91.88 86 ARG A N 1
ATOM 672 C CA . ARG A 1 86 ? 7.275 -12.150 -1.599 1.00 91.88 86 ARG A CA 1
ATOM 673 C C . ARG A 1 86 ? 7.871 -13.312 -2.383 1.00 91.88 86 ARG A C 1
ATOM 675 O O . ARG A 1 86 ? 8.325 -13.143 -3.509 1.00 91.88 86 ARG A O 1
ATOM 682 N N . LEU A 1 87 ? 7.835 -14.496 -1.779 1.00 87.88 87 LEU A N 1
ATOM 683 C CA . LEU A 1 87 ? 8.296 -15.763 -2.340 1.00 87.88 87 LEU A CA 1
ATOM 684 C C . LEU A 1 87 ? 7.182 -16.809 -2.279 1.00 87.88 87 LEU A C 1
ATOM 686 O O . LEU A 1 87 ? 6.315 -16.747 -1.409 1.00 87.88 87 LEU A O 1
ATOM 690 N N . GLY A 1 88 ? 7.249 -17.814 -3.154 1.00 73.44 88 GLY A N 1
ATOM 691 C CA . GLY A 1 88 ? 6.242 -18.884 -3.252 1.00 73.44 88 GLY A CA 1
ATOM 692 C C . GLY A 1 88 ? 5.521 -18.952 -4.605 1.00 73.44 88 GLY A C 1
ATOM 693 O O . GLY A 1 88 ? 4.445 -19.545 -4.693 1.00 73.44 88 GLY A O 1
ATOM 694 N N . GLY A 1 89 ? 6.123 -18.379 -5.658 1.00 56.03 89 GLY A N 1
ATOM 695 C CA . GLY A 1 89 ? 5.572 -18.150 -7.005 1.00 56.03 89 GLY A CA 1
ATOM 696 C C . GLY A 1 89 ? 5.086 -19.358 -7.817 1.00 56.03 89 GLY A C 1
ATOM 697 O O . GLY A 1 89 ? 4.581 -19.185 -8.924 1.00 56.03 89 GLY A O 1
ATOM 698 N N . LYS A 1 90 ? 5.126 -20.589 -7.283 1.00 59.25 90 LYS A N 1
ATOM 699 C CA . LYS A 1 90 ? 4.307 -21.680 -7.854 1.00 59.25 90 LYS A CA 1
ATOM 700 C C . LYS A 1 90 ? 2.811 -21.446 -7.623 1.00 59.25 90 LYS A C 1
ATOM 702 O O . LYS A 1 90 ? 1.989 -21.928 -8.399 1.00 59.25 90 LYS A O 1
ATOM 707 N N . SER A 1 91 ? 2.456 -20.687 -6.586 1.00 62.53 91 SER A N 1
ATOM 708 C CA . SER A 1 91 ? 1.086 -20.265 -6.292 1.00 62.53 91 SER A CA 1
ATOM 709 C C . SER A 1 91 ? 0.702 -19.117 -7.236 1.00 62.53 91 SER A C 1
ATOM 711 O O . SER A 1 91 ? 0.715 -17.949 -6.859 1.00 62.53 91 SER A O 1
ATOM 713 N N . ARG A 1 92 ? 0.402 -19.439 -8.501 1.00 76.50 92 ARG A N 1
ATOM 714 C CA . ARG A 1 92 ? -0.090 -18.490 -9.519 1.00 76.50 92 ARG A CA 1
ATOM 715 C C . ARG A 1 92 ? -1.552 -18.127 -9.250 1.00 76.50 92 ARG A C 1
ATOM 717 O O . ARG A 1 92 ? -2.438 -18.382 -10.057 1.00 76.50 92 ARG A O 1
ATOM 724 N N . GLU A 1 93 ? -1.819 -17.564 -8.077 1.00 87.19 93 GLU A N 1
ATOM 725 C CA . GLU A 1 93 ? -3.158 -17.241 -7.563 1.00 87.19 93 GLU A CA 1
ATOM 726 C C . GLU A 1 93 ? -3.768 -16.002 -8.252 1.00 87.19 93 GLU A C 1
ATOM 728 O O . GLU A 1 93 ? -4.407 -15.172 -7.614 1.00 87.19 93 GLU A O 1
ATOM 733 N N . GLY A 1 94 ? -3.523 -15.830 -9.554 1.00 91.19 94 GLY A N 1
ATOM 734 C CA . GLY A 1 94 ? -3.996 -14.674 -10.316 1.00 91.19 94 GLY A CA 1
ATOM 735 C C . GLY A 1 94 ? -3.229 -13.374 -10.052 1.00 91.19 94 GLY A C 1
ATOM 736 O O . GLY A 1 94 ? -3.656 -12.333 -10.535 1.00 91.19 94 GLY A O 1
ATOM 737 N N . VAL A 1 95 ? -2.106 -13.404 -9.326 1.00 92.38 95 VAL A N 1
ATOM 738 C CA . VAL A 1 95 ? -1.305 -12.209 -9.003 1.00 92.38 95 VAL A CA 1
ATOM 739 C C . VAL A 1 95 ? 0.191 -12.467 -9.189 1.00 92.38 95 VAL A C 1
ATOM 741 O O . VAL A 1 95 ? 0.702 -13.511 -8.770 1.00 92.38 95 VAL A O 1
ATOM 744 N N . ALA A 1 96 ? 0.902 -11.531 -9.816 1.00 93.62 96 ALA A N 1
ATOM 745 C CA . ALA A 1 96 ? 2.350 -11.619 -9.962 1.00 93.62 96 ALA A CA 1
ATOM 746 C C . ALA A 1 96 ? 3.026 -11.567 -8.586 1.00 93.62 96 ALA A C 1
ATOM 748 O O . ALA A 1 96 ? 2.539 -10.895 -7.676 1.00 93.62 96 ALA A O 1
ATOM 749 N N . PHE A 1 97 ? 4.129 -12.303 -8.421 1.00 91.88 97 PHE A N 1
ATOM 750 C CA . PHE A 1 97 ? 4.905 -12.369 -7.172 1.00 91.88 97 PHE A CA 1
ATOM 751 C C . PHE A 1 97 ? 4.101 -12.811 -5.925 1.00 91.88 97 PHE A C 1
ATOM 753 O O . PHE A 1 97 ? 4.570 -12.719 -4.793 1.00 91.88 97 PHE A O 1
ATOM 760 N N . GLY A 1 98 ? 2.864 -13.294 -6.100 1.00 90.62 98 GLY A N 1
ATOM 761 C CA . GLY A 1 98 ? 1.941 -13.582 -5.001 1.00 90.62 98 GLY A CA 1
ATOM 762 C C . GLY A 1 98 ? 1.372 -12.331 -4.302 1.00 90.62 98 GLY A C 1
ATOM 763 O O . GLY A 1 98 ? 0.732 -12.463 -3.257 1.00 90.62 98 GLY A O 1
ATOM 764 N N . GLY A 1 99 ? 1.597 -11.128 -4.833 1.00 92.44 99 GLY A N 1
ATOM 765 C CA . GLY A 1 99 ? 1.094 -9.870 -4.285 1.00 92.44 99 GLY A CA 1
ATOM 766 C C . GLY A 1 99 ? 2.028 -8.695 -4.572 1.00 92.44 99 GLY A C 1
ATOM 767 O O . GLY A 1 99 ? 3.039 -8.865 -5.254 1.00 92.44 99 GLY A O 1
ATOM 768 N N . PRO A 1 100 ? 1.714 -7.505 -4.035 1.00 93.69 100 PRO A N 1
ATOM 769 C CA . PRO A 1 100 ? 2.530 -6.326 -4.260 1.00 93.69 100 PRO A CA 1
ATOM 770 C C . PRO A 1 100 ? 3.963 -6.472 -3.753 1.00 93.69 100 PRO A C 1
ATOM 772 O O . PRO A 1 100 ? 4.173 -7.011 -2.664 1.00 93.69 100 PRO A O 1
ATOM 775 N N . GLN A 1 101 ? 4.912 -5.944 -4.523 1.00 93.56 101 GLN A N 1
ATOM 776 C CA . GLN A 1 101 ? 6.321 -5.841 -4.148 1.00 93.56 101 GLN A CA 1
ATOM 777 C C . GLN A 1 101 ? 6.652 -4.383 -3.854 1.00 93.56 101 GLN A C 1
ATOM 779 O O . GLN A 1 101 ? 6.157 -3.480 -4.535 1.00 93.56 101 GLN A O 1
ATOM 784 N N . VAL A 1 102 ? 7.521 -4.160 -2.872 1.00 92.75 102 VAL A N 1
ATOM 785 C CA . VAL A 1 102 ? 8.022 -2.824 -2.536 1.00 92.75 102 VAL A CA 1
ATOM 786 C C . VAL A 1 102 ? 9.521 -2.890 -2.352 1.00 92.75 102 VAL A C 1
ATOM 788 O O . VAL A 1 102 ? 10.024 -3.856 -1.785 1.00 92.75 102 VAL A O 1
ATOM 791 N N . TYR A 1 103 ? 10.235 -1.883 -2.832 1.00 92.56 103 TYR A N 1
ATOM 792 C CA . TYR A 1 103 ? 11.658 -1.728 -2.554 1.00 92.56 103 TYR A CA 1
ATOM 793 C C . TYR A 1 103 ? 12.043 -0.253 -2.474 1.00 92.56 103 TYR A C 1
ATOM 795 O O . TYR A 1 103 ? 11.292 0.609 -2.930 1.00 92.56 103 TYR A O 1
ATOM 803 N N . GLY A 1 104 ? 13.204 0.054 -1.906 1.00 92.00 104 GLY A N 1
ATOM 804 C CA . GLY A 1 104 ? 13.649 1.429 -1.744 1.00 92.00 104 GLY A CA 1
ATOM 805 C C . GLY A 1 104 ? 15.090 1.558 -1.268 1.00 92.00 104 GLY A C 1
ATOM 806 O O . GLY A 1 104 ? 15.742 0.575 -0.934 1.00 92.00 104 GLY A O 1
ATOM 807 N N . ASP A 1 105 ? 15.599 2.783 -1.237 1.00 91.25 105 ASP A N 1
ATOM 808 C CA . ASP A 1 105 ? 16.953 3.073 -0.762 1.00 91.25 105 ASP A CA 1
ATOM 809 C C . ASP A 1 105 ? 17.042 4.530 -0.296 1.00 91.25 105 ASP A C 1
ATOM 811 O O . ASP A 1 105 ? 16.460 5.431 -0.908 1.00 91.25 105 ASP A O 1
ATOM 815 N N . GLN A 1 106 ? 17.797 4.752 0.779 1.00 90.31 106 GLN A N 1
ATOM 816 C CA . GLN A 1 106 ? 17.975 6.062 1.411 1.00 90.31 106 GLN A CA 1
ATOM 817 C C . GLN A 1 106 ? 19.257 6.790 0.972 1.00 90.31 106 GLN A C 1
ATOM 819 O O . GLN A 1 106 ? 19.608 7.849 1.496 1.00 90.31 106 GLN A O 1
ATOM 824 N N . ARG A 1 107 ? 20.032 6.235 0.035 1.00 90.19 107 ARG A N 1
ATOM 825 C CA . ARG A 1 107 ? 21.156 6.982 -0.547 1.00 90.19 107 ARG A CA 1
ATOM 826 C C . ARG A 1 107 ? 20.633 8.111 -1.422 1.00 90.19 107 ARG A C 1
ATOM 828 O O . ARG A 1 107 ? 19.764 7.902 -2.266 1.00 90.19 107 ARG A O 1
ATOM 835 N N . GLY A 1 108 ? 21.215 9.294 -1.247 1.00 88.44 108 GLY A N 1
ATOM 836 C CA . GLY A 1 108 ? 20.860 10.471 -2.032 1.00 88.44 108 GLY A CA 1
ATOM 837 C C . GLY A 1 108 ? 19.539 11.122 -1.625 1.00 88.44 108 GLY A C 1
ATOM 838 O O . GLY A 1 108 ? 18.960 11.819 -2.454 1.00 88.44 108 GLY A O 1
ATOM 839 N N . ASN A 1 109 ? 19.076 10.900 -0.388 1.00 90.69 109 ASN A N 1
ATOM 840 C CA . ASN A 1 109 ? 17.885 11.551 0.161 1.00 90.69 109 ASN A CA 1
ATOM 841 C C . ASN A 1 109 ? 17.898 13.055 -0.079 1.00 90.69 109 ASN A C 1
ATOM 843 O O . ASN A 1 109 ? 18.934 13.695 0.086 1.00 90.69 109 ASN A O 1
ATOM 847 N N . GLU A 1 110 ? 16.739 13.588 -0.457 1.00 88.25 110 GLU A N 1
ATOM 848 C CA . GLU A 1 110 ? 16.471 15.010 -0.697 1.00 88.25 110 GLU A CA 1
ATOM 849 C C . GLU A 1 110 ? 17.345 15.654 -1.790 1.00 88.25 110 GLU A C 1
ATOM 851 O O . GLU A 1 110 ? 17.198 16.837 -2.093 1.00 88.25 110 GLU A O 1
ATOM 856 N N . ILE A 1 111 ? 18.227 14.883 -2.435 1.00 87.62 111 ILE A N 1
ATOM 857 C CA . ILE A 1 111 ? 19.145 15.371 -3.457 1.00 87.62 111 ILE A CA 1
ATOM 858 C C . ILE A 1 111 ? 18.616 14.976 -4.833 1.00 87.62 111 ILE A C 1
ATOM 860 O O . ILE A 1 111 ? 18.468 13.797 -5.179 1.00 87.62 111 ILE A O 1
ATOM 864 N N . ALA A 1 112 ? 18.398 15.990 -5.670 1.00 83.38 112 ALA A N 1
ATOM 865 C CA . ALA A 1 112 ? 18.037 15.797 -7.064 1.00 83.38 112 ALA A CA 1
ATOM 866 C C . ALA A 1 112 ? 19.037 14.861 -7.770 1.00 83.38 112 ALA A C 1
ATOM 868 O O . ALA A 1 112 ? 20.255 15.026 -7.700 1.00 83.38 112 ALA A O 1
ATOM 869 N N . GLY A 1 113 ? 18.508 13.857 -8.469 1.00 83.31 113 GLY A N 1
ATOM 870 C CA . GLY A 1 113 ? 19.318 12.878 -9.197 1.00 83.31 113 GLY A CA 1
ATOM 871 C C . GLY A 1 113 ? 19.841 11.699 -8.371 1.00 83.31 113 GLY A C 1
ATOM 872 O O . GLY A 1 113 ? 20.527 10.863 -8.959 1.00 83.31 113 GLY A O 1
ATOM 873 N N . LEU A 1 114 ? 19.493 11.595 -7.080 1.00 91.25 114 LEU A N 1
ATOM 874 C CA . LEU A 1 114 ? 19.646 10.392 -6.244 1.00 91.25 114 LEU A CA 1
ATOM 875 C C . LEU A 1 114 ? 21.072 9.798 -6.244 1.00 91.25 114 LEU A C 1
ATOM 877 O O . LEU A 1 114 ? 21.269 8.637 -6.624 1.00 91.25 114 LEU A O 1
ATOM 881 N N . PRO A 1 115 ? 22.107 10.581 -5.884 1.00 91.56 115 PRO A N 1
ATOM 882 C CA . PRO A 1 115 ? 23.490 10.118 -5.924 1.00 91.56 115 PRO A CA 1
ATOM 883 C C . PRO A 1 115 ? 23.708 8.905 -5.012 1.00 91.56 115 PRO A C 1
ATOM 885 O O . PRO A 1 115 ? 23.345 8.908 -3.839 1.00 91.56 115 PRO A O 1
ATOM 888 N N . GLY A 1 116 ? 24.330 7.864 -5.567 1.00 90.56 116 GLY A N 1
ATOM 889 C CA . GLY A 1 116 ? 24.621 6.618 -4.856 1.00 90.56 116 GLY A CA 1
ATOM 890 C C . GLY A 1 116 ? 23.426 5.679 -4.677 1.00 90.56 116 GLY A C 1
ATOM 891 O O . GLY A 1 116 ? 23.640 4.561 -4.223 1.00 90.56 116 GLY A O 1
ATOM 892 N N . ASN A 1 117 ? 22.208 6.092 -5.045 1.00 92.81 117 ASN A N 1
ATOM 893 C CA . ASN A 1 117 ? 21.017 5.260 -4.907 1.00 92.81 117 ASN A CA 1
ATOM 894 C C . ASN A 1 117 ? 21.055 4.041 -5.836 1.00 92.81 117 ASN A C 1
ATOM 896 O O . ASN A 1 117 ? 21.354 4.173 -7.027 1.00 92.81 117 ASN A O 1
ATOM 900 N N . LEU A 1 118 ? 20.700 2.870 -5.306 1.00 91.62 118 LEU A N 1
ATOM 901 C CA . LEU A 1 118 ? 20.681 1.599 -6.042 1.00 91.62 118 LEU A CA 1
ATOM 902 C C . LEU A 1 118 ? 19.730 1.585 -7.232 1.00 91.62 118 LEU A C 1
ATOM 904 O O . LEU A 1 118 ? 19.967 0.870 -8.204 1.00 91.62 118 LEU A O 1
ATOM 908 N N . TYR A 1 119 ? 18.645 2.349 -7.139 1.00 93.25 119 TYR A N 1
ATOM 909 C CA . TYR A 1 119 ? 17.569 2.365 -8.126 1.00 93.25 119 TYR A CA 1
ATOM 910 C C . TYR A 1 119 ? 17.587 3.647 -8.963 1.00 93.25 119 TYR A C 1
ATOM 912 O O . TYR A 1 119 ? 16.637 3.937 -9.689 1.00 93.25 119 TYR A O 1
ATOM 920 N N . ARG A 1 120 ? 18.672 4.431 -8.878 1.00 93.44 120 ARG A N 1
ATOM 921 C CA . ARG A 1 120 ? 18.841 5.706 -9.590 1.00 93.44 120 ARG A CA 1
ATOM 922 C C . ARG A 1 120 ? 18.542 5.590 -11.083 1.00 93.44 120 ARG A C 1
ATOM 924 O O . ARG A 1 120 ? 17.939 6.487 -11.665 1.00 93.44 120 ARG A O 1
ATOM 931 N N . ASP A 1 121 ? 18.976 4.505 -11.708 1.00 93.38 121 ASP A N 1
ATOM 932 C CA . ASP A 1 121 ? 18.781 4.250 -13.133 1.00 93.38 121 ASP A CA 1
ATOM 933 C C . ASP A 1 121 ? 17.301 4.178 -13.544 1.00 93.38 121 ASP A C 1
ATOM 935 O O . ASP A 1 121 ? 16.938 4.740 -14.577 1.00 93.38 121 ASP A O 1
ATOM 939 N N . GLN A 1 122 ? 16.427 3.601 -12.716 1.00 94.69 122 GLN A N 1
ATOM 940 C CA . GLN A 1 122 ? 14.975 3.589 -12.940 1.00 94.69 122 GLN A CA 1
ATOM 941 C C . GLN A 1 122 ? 14.401 5.013 -12.987 1.00 94.69 122 GLN A C 1
ATOM 943 O O . GLN A 1 122 ? 13.637 5.352 -13.893 1.00 94.69 122 GLN A O 1
ATOM 948 N N . PHE A 1 123 ? 14.833 5.893 -12.079 1.00 94.31 123 PHE A N 1
ATOM 949 C CA . PHE A 1 123 ? 14.429 7.304 -12.097 1.00 94.31 123 PHE A CA 1
ATOM 950 C C . PHE A 1 123 ? 15.006 8.055 -13.298 1.00 94.31 123 PHE A C 1
ATOM 952 O O . PHE A 1 123 ? 14.329 8.907 -13.869 1.00 94.31 123 PHE A O 1
ATOM 959 N N . LEU A 1 124 ? 16.221 7.722 -13.744 1.00 94.12 124 LEU A N 1
ATOM 960 C CA . LEU A 1 124 ? 16.785 8.302 -14.965 1.00 94.12 124 LEU A CA 1
ATOM 961 C C . LEU A 1 124 ? 15.969 7.919 -16.208 1.00 94.12 124 LEU A C 1
ATOM 963 O O . LEU A 1 124 ? 15.767 8.780 -17.068 1.00 94.12 124 LEU A O 1
ATOM 967 N N . PHE A 1 125 ? 15.457 6.685 -16.302 1.00 94.56 125 PHE A N 1
ATOM 968 C CA . PHE A 1 125 ? 14.507 6.307 -17.356 1.00 94.56 125 PHE A CA 1
ATOM 969 C C . PHE A 1 125 ? 13.213 7.119 -17.263 1.00 94.56 125 PHE A C 1
ATOM 971 O O . PHE A 1 125 ? 12.808 7.710 -18.264 1.00 94.56 125 PHE A O 1
ATOM 978 N N . GLY A 1 126 ? 12.620 7.235 -16.069 1.00 94.81 126 GLY A N 1
ATOM 979 C CA . GLY A 1 126 ? 11.421 8.052 -15.841 1.00 94.81 126 GLY A CA 1
ATOM 980 C C . GLY A 1 126 ? 11.610 9.519 -16.243 1.00 94.81 126 GLY A C 1
ATOM 981 O O . GLY A 1 126 ? 10.766 10.100 -16.921 1.00 94.81 126 GLY A O 1
ATOM 982 N N . GLN A 1 127 ? 12.758 10.114 -15.924 1.00 95.19 127 GLN A N 1
ATOM 983 C CA . GLN A 1 127 ? 13.080 11.489 -16.308 1.00 95.19 127 GLN A CA 1
ATOM 984 C C . GLN A 1 127 ? 13.363 11.645 -17.809 1.00 95.19 127 GLN A C 1
ATOM 986 O O . GLN A 1 127 ? 12.994 12.657 -18.406 1.00 95.19 127 GLN A O 1
ATOM 991 N N . ARG A 1 128 ? 14.030 10.670 -18.446 1.00 96.44 128 ARG A N 1
ATOM 992 C CA . ARG A 1 128 ? 14.212 10.656 -19.910 1.00 96.44 128 ARG A CA 1
ATOM 993 C C . ARG A 1 128 ? 12.865 10.565 -20.616 1.00 96.44 128 ARG A C 1
ATOM 995 O O . ARG A 1 128 ? 12.648 11.296 -21.576 1.00 96.44 128 ARG A O 1
ATOM 1002 N N . LEU A 1 129 ? 11.962 9.735 -20.099 1.00 96.25 129 LEU A N 1
ATOM 1003 C CA . LEU A 1 129 ? 10.613 9.585 -20.621 1.00 96.25 129 LEU A CA 1
ATOM 1004 C C . LEU A 1 129 ? 9.844 10.912 -20.555 1.00 96.25 129 LEU A C 1
ATOM 1006 O O . LEU A 1 129 ? 9.328 11.345 -21.580 1.00 96.25 129 LEU A O 1
ATOM 1010 N N . LEU A 1 130 ? 9.890 11.629 -19.426 1.00 96.81 130 LEU A N 1
ATOM 1011 C CA . LEU A 1 130 ? 9.288 12.964 -19.294 1.00 96.81 130 LEU A CA 1
ATOM 1012 C C . LEU A 1 130 ? 9.856 13.967 -20.308 1.00 96.81 130 LEU A C 1
ATOM 1014 O O . LEU A 1 130 ? 9.113 14.733 -20.919 1.00 96.81 130 LEU A O 1
ATOM 1018 N N . ARG A 1 131 ? 11.181 13.962 -20.504 1.00 96.06 131 ARG A N 1
ATOM 1019 C CA . ARG A 1 131 ? 11.857 14.844 -21.471 1.00 96.06 131 ARG A CA 1
ATOM 1020 C C . ARG A 1 131 ? 11.551 14.499 -22.929 1.00 96.06 131 ARG A C 1
ATOM 1022 O O . ARG A 1 131 ? 11.672 15.381 -23.769 1.00 96.06 131 ARG A O 1
ATOM 1029 N N . SER A 1 132 ? 11.165 13.257 -23.221 1.00 96.38 132 SER A N 1
ATOM 1030 C CA . SER A 1 132 ? 10.777 12.830 -24.573 1.00 96.38 132 SER A CA 1
ATOM 1031 C C . SER A 1 132 ? 9.380 13.313 -24.988 1.00 96.38 132 SER A C 1
ATOM 1033 O O . SER A 1 132 ? 9.027 13.235 -26.163 1.00 96.38 132 SER A O 1
ATOM 1035 N N . LEU A 1 133 ? 8.575 13.808 -24.039 1.00 97.19 133 LEU A N 1
ATOM 1036 C CA . LEU A 1 133 ? 7.230 14.306 -24.312 1.00 97.19 133 LEU A CA 1
ATOM 1037 C C . LEU A 1 133 ? 7.277 15.689 -24.968 1.00 97.19 133 LEU A C 1
ATOM 1039 O O . LEU A 1 133 ? 8.019 16.573 -24.535 1.00 97.19 133 LEU A O 1
ATOM 1043 N N . ASP A 1 134 ? 6.414 15.910 -25.960 1.00 95.25 134 ASP A N 1
ATOM 1044 C CA . ASP A 1 134 ? 6.131 17.263 -26.436 1.00 95.25 134 ASP A CA 1
ATOM 1045 C C . ASP A 1 134 ? 5.442 18.104 -25.346 1.00 95.25 134 ASP A C 1
ATOM 1047 O O . ASP A 1 134 ? 4.910 17.581 -24.363 1.00 95.25 134 ASP A O 1
ATOM 1051 N N . ALA A 1 135 ? 5.430 19.427 -25.523 1.00 95.31 135 ALA A N 1
ATOM 1052 C CA . ALA A 1 135 ? 4.892 20.355 -24.529 1.00 95.31 135 ALA A CA 1
ATOM 1053 C C . ALA A 1 135 ? 3.416 20.084 -24.173 1.00 95.31 135 ALA A C 1
ATOM 1055 O O . ALA A 1 135 ? 3.021 20.255 -23.018 1.00 95.31 135 ALA A O 1
ATOM 1056 N N . GLY A 1 136 ? 2.608 19.638 -25.140 1.00 95.88 136 GLY A N 1
ATOM 1057 C CA . GLY A 1 136 ? 1.200 19.315 -24.927 1.00 95.88 136 GLY A CA 1
ATOM 1058 C C . GLY A 1 136 ? 1.032 18.053 -24.087 1.00 95.88 136 GLY A C 1
ATOM 1059 O O . GLY A 1 136 ? 0.327 18.074 -23.079 1.00 95.88 136 GLY A O 1
ATOM 1060 N N . ARG A 1 137 ? 1.710 16.962 -24.451 1.00 96.62 137 ARG A N 1
ATOM 1061 C CA . ARG A 1 137 ? 1.692 15.700 -23.693 1.00 96.62 137 ARG A CA 1
ATOM 1062 C C . ARG A 1 137 ? 2.293 15.854 -22.303 1.00 96.62 137 ARG A C 1
ATOM 1064 O O . ARG A 1 137 ? 1.730 15.344 -21.342 1.00 96.62 137 ARG A O 1
ATOM 1071 N N . ARG A 1 138 ? 3.389 16.606 -22.175 1.00 97.00 138 ARG A N 1
ATOM 1072 C CA . ARG A 1 138 ? 4.020 16.904 -20.885 1.00 97.00 138 ARG A CA 1
ATOM 1073 C C . ARG A 1 138 ? 3.053 17.597 -19.932 1.00 97.00 138 ARG A C 1
ATOM 1075 O O . ARG A 1 138 ? 2.962 17.191 -18.781 1.00 97.00 138 ARG A O 1
ATOM 1082 N N . LYS A 1 139 ? 2.294 18.587 -20.416 1.00 95.81 139 LYS A N 1
ATOM 1083 C CA . LYS A 1 139 ? 1.270 19.269 -19.613 1.00 95.81 139 LYS A CA 1
ATOM 1084 C C . LYS A 1 139 ? 0.172 18.316 -19.126 1.00 95.81 139 LYS A C 1
ATOM 1086 O O . LYS A 1 139 ? -0.302 18.488 -18.016 1.00 95.81 139 LYS A O 1
ATOM 1091 N N . HIS A 1 140 ? -0.234 17.336 -19.934 1.00 96.69 140 HIS A N 1
ATOM 1092 C CA . HIS A 1 140 ? -1.243 16.349 -19.526 1.00 96.69 140 HIS A CA 1
ATOM 1093 C C . HIS A 1 140 ? -0.688 15.275 -18.582 1.00 96.69 140 HIS A C 1
ATOM 1095 O O . HIS A 1 140 ? -1.423 14.760 -17.748 1.00 96.69 140 HIS A O 1
ATOM 1101 N N . ALA A 1 141 ? 0.593 14.925 -18.716 1.00 97.62 141 ALA A N 1
ATOM 1102 C CA . ALA A 1 141 ? 1.244 13.941 -17.858 1.00 97.62 141 ALA A CA 1
ATOM 1103 C C . ALA A 1 141 ? 1.611 14.510 -16.475 1.00 97.62 141 ALA A C 1
ATOM 1105 O O . ALA A 1 141 ? 1.672 13.744 -15.519 1.00 97.62 141 ALA A O 1
ATOM 1106 N N . LEU A 1 142 ? 1.869 15.820 -16.365 1.00 97.88 142 LEU A N 1
ATOM 1107 C CA . LEU A 1 142 ? 2.154 16.505 -15.100 1.00 97.88 142 LEU A CA 1
ATOM 1108 C C . LEU A 1 142 ? 0.855 16.813 -14.344 1.00 97.88 142 LEU A C 1
ATOM 1110 O O . LEU A 1 142 ? 0.011 17.569 -14.820 1.00 97.88 142 LEU A O 1
ATOM 1114 N N . LEU A 1 143 ? 0.721 16.229 -13.159 1.00 97.50 143 LEU A N 1
ATOM 1115 C CA . LEU A 1 143 ? -0.389 16.409 -12.234 1.00 97.50 143 LEU A CA 1
ATOM 1116 C C . LEU A 1 143 ? 0.109 17.119 -10.973 1.00 97.50 143 LEU A C 1
ATOM 1118 O O . LEU A 1 143 ? 1.261 16.948 -10.576 1.00 97.50 143 LEU A O 1
ATOM 1122 N N . GLU A 1 144 ? -0.774 17.879 -10.329 1.00 96.00 144 GLU A N 1
ATOM 1123 C CA . GLU A 1 144 ? -0.420 18.639 -9.127 1.00 96.00 144 GLU A CA 1
ATOM 1124 C C . GLU A 1 144 ? -0.074 17.693 -7.969 1.00 96.00 144 GLU A C 1
ATOM 1126 O O . GLU A 1 144 ? 1.060 17.659 -7.502 1.00 96.00 144 GLU A O 1
ATOM 1131 N N . GLU A 1 145 ? -1.033 16.853 -7.575 1.00 95.56 145 GLU A N 1
ATOM 1132 C CA . GLU A 1 145 ? -0.968 16.062 -6.346 1.00 95.56 145 GLU A CA 1
ATOM 1133 C C . GLU A 1 145 ? -0.699 14.582 -6.611 1.00 95.56 145 GLU A C 1
ATOM 1135 O O . GLU A 1 145 ? -1.398 13.921 -7.391 1.00 95.56 145 GLU A O 1
ATOM 1140 N N . ALA A 1 146 ? 0.302 14.046 -5.918 1.00 94.81 146 ALA A N 1
ATOM 1141 C CA . ALA A 1 146 ? 0.611 12.629 -5.905 1.00 94.81 146 ALA A CA 1
ATOM 1142 C C . ALA A 1 146 ? -0.404 11.846 -5.052 1.00 94.81 146 ALA A C 1
ATOM 1144 O O . ALA A 1 146 ? -0.735 12.272 -3.943 1.00 94.81 146 ALA A O 1
ATOM 1145 N N . PRO A 1 147 ? -0.868 10.660 -5.498 1.00 92.38 147 PRO A N 1
ATOM 1146 C CA . PRO A 1 147 ? -1.608 9.769 -4.613 1.00 92.38 147 PRO A CA 1
ATOM 1147 C C . PRO A 1 147 ? -0.702 9.330 -3.456 1.00 92.38 147 PRO A C 1
ATOM 1149 O O . PRO A 1 147 ? 0.525 9.252 -3.615 1.00 92.38 147 PRO A O 1
ATOM 1152 N N . VAL A 1 148 ? -1.288 8.976 -2.307 1.00 90.19 148 VAL A N 1
ATOM 1153 C CA . VAL A 1 148 ? -0.495 8.427 -1.195 1.00 90.19 148 VAL A CA 1
ATOM 1154 C C . VAL A 1 148 ? 0.284 7.200 -1.672 1.00 90.19 148 VAL A C 1
ATOM 1156 O O . VAL A 1 148 ? -0.205 6.416 -2.491 1.00 90.19 148 VAL A O 1
ATOM 1159 N N . GLN A 1 149 ? 1.507 7.013 -1.175 1.00 89.38 149 GLN A N 1
ATOM 1160 C CA . GLN A 1 149 ? 2.413 5.975 -1.694 1.00 89.38 149 GLN A CA 1
ATOM 1161 C C . GLN A 1 149 ? 1.833 4.549 -1.626 1.00 89.38 149 GLN A C 1
ATOM 1163 O O . GLN A 1 149 ? 2.130 3.703 -2.464 1.00 89.38 149 GLN A O 1
ATOM 1168 N N . THR A 1 150 ? 0.945 4.302 -0.662 1.00 90.94 150 THR A N 1
ATOM 1169 C CA . THR A 1 150 ? 0.278 3.016 -0.427 1.00 90.94 150 THR A CA 1
ATOM 1170 C C . THR A 1 150 ? -0.939 2.773 -1.338 1.00 90.94 150 THR A C 1
ATOM 1172 O O . THR A 1 150 ? -1.483 1.662 -1.365 1.00 90.94 150 THR A O 1
ATOM 1175 N N . GLN A 1 151 ? -1.374 3.772 -2.116 1.00 92.81 151 GLN A N 1
ATOM 1176 C CA . GLN A 1 151 ? -2.535 3.694 -3.010 1.00 92.81 151 GLN A CA 1
ATOM 1177 C C . GLN A 1 151 ? -2.187 2.967 -4.316 1.00 92.81 151 GLN A C 1
ATOM 1179 O O . GLN A 1 151 ? -2.083 3.552 -5.398 1.00 92.81 151 GLN A O 1
ATOM 1184 N N . ILE A 1 152 ? -1.982 1.660 -4.197 1.00 94.50 152 ILE A N 1
ATOM 1185 C CA . ILE A 1 152 ? -1.565 0.762 -5.280 1.00 94.50 152 ILE A CA 1
ATOM 1186 C C . ILE A 1 152 ? -2.608 -0.314 -5.592 1.00 94.50 152 ILE A C 1
ATOM 1188 O O . ILE A 1 152 ? -2.293 -1.345 -6.189 1.00 94.50 152 ILE A O 1
ATOM 1192 N N . GLU A 1 153 ? -3.855 -0.113 -5.164 1.00 93.88 153 GLU A N 1
ATOM 1193 C CA . GLU A 1 153 ? -4.950 -1.003 -5.536 1.00 93.88 153 GLU A CA 1
ATOM 1194 C C . GLU A 1 153 ? -5.215 -0.975 -7.046 1.00 93.88 153 GLU A C 1
ATOM 1196 O O . GLU A 1 153 ? -5.178 0.078 -7.685 1.00 93.88 153 GLU A O 1
ATOM 1201 N N . LEU A 1 154 ? -5.492 -2.150 -7.611 1.00 95.69 154 LEU A N 1
ATOM 1202 C CA . LEU A 1 154 ? -5.846 -2.284 -9.021 1.00 95.69 154 LEU A CA 1
ATOM 1203 C C . LEU A 1 154 ? -7.266 -1.765 -9.241 1.00 95.69 154 LEU A C 1
ATOM 1205 O O . LEU A 1 154 ? -8.163 -2.045 -8.444 1.00 95.69 154 LEU A O 1
ATOM 1209 N N . GLN A 1 155 ? -7.454 -0.993 -10.310 1.00 94.31 155 GLN A N 1
ATOM 1210 C CA . GLN A 1 155 ? -8.707 -0.274 -10.546 1.00 94.31 155 GLN A CA 1
ATOM 1211 C C . GLN A 1 155 ? -9.690 -1.037 -11.448 1.00 94.31 155 GLN A C 1
ATOM 1213 O O . GLN A 1 155 ? -10.861 -0.664 -11.539 1.00 94.31 155 GLN A O 1
ATOM 1218 N N . GLY A 1 156 ? -9.226 -2.098 -12.110 1.00 95.00 156 GLY A N 1
ATOM 1219 C CA . GLY A 1 156 ? -10.016 -2.871 -13.058 1.00 95.00 156 GLY A CA 1
ATOM 1220 C C . GLY A 1 156 ? -10.231 -2.158 -14.390 1.00 95.00 156 GLY A C 1
ATOM 1221 O O . GLY A 1 156 ? -9.776 -1.037 -14.623 1.00 95.00 156 GLY A O 1
ATOM 1222 N N . ARG A 1 157 ? -10.946 -2.816 -15.303 1.00 93.94 157 ARG A N 1
ATOM 1223 C CA . ARG A 1 157 ? -11.173 -2.334 -16.680 1.00 93.94 157 ARG A CA 1
ATOM 1224 C C . ARG A 1 157 ? -12.025 -1.068 -16.733 1.00 93.94 157 ARG A C 1
ATOM 1226 O O . ARG A 1 157 ? -11.982 -0.342 -17.718 1.00 93.94 157 ARG A O 1
ATOM 1233 N N . ARG A 1 158 ? -12.803 -0.817 -15.677 1.00 91.56 158 ARG A N 1
ATOM 1234 C CA . ARG A 1 158 ? -13.623 0.392 -15.490 1.00 91.56 158 ARG A CA 1
ATOM 1235 C C . ARG A 1 158 ? -12.942 1.443 -14.604 1.00 91.56 158 ARG A C 1
ATOM 1237 O O . ARG A 1 158 ? -13.609 2.366 -14.147 1.00 91.56 158 ARG A O 1
ATOM 1244 N N . GLY A 1 159 ? -11.650 1.269 -14.325 1.00 92.00 159 GLY A N 1
ATOM 1245 C CA . GLY A 1 159 ? -10.846 2.234 -13.588 1.00 92.00 159 GLY A CA 1
ATOM 1246 C C . GLY A 1 159 ? -10.694 3.563 -14.327 1.00 92.00 159 GLY A C 1
ATOM 1247 O O . GLY A 1 159 ? -10.927 3.654 -15.532 1.00 92.00 159 GLY A O 1
ATOM 1248 N N . SER A 1 160 ? -10.279 4.589 -13.585 1.00 93.00 160 SER A N 1
ATOM 1249 C CA . SER A 1 160 ? -9.910 5.891 -14.137 1.00 93.00 160 SER A CA 1
ATOM 1250 C C . SER A 1 160 ? -8.420 6.106 -13.922 1.00 93.00 160 SER A C 1
ATOM 1252 O O . SER A 1 160 ? -7.937 6.012 -12.793 1.00 93.00 160 SER A O 1
ATOM 1254 N N . PHE A 1 161 ? -7.705 6.409 -14.999 1.00 96.06 161 PHE A N 1
ATOM 1255 C CA . PHE A 1 161 ? -6.253 6.551 -14.995 1.00 96.06 161 PHE A CA 1
ATOM 1256 C C . PHE A 1 161 ? -5.887 7.950 -15.476 1.00 96.06 161 PHE A C 1
ATOM 1258 O O . PHE A 1 161 ? -6.330 8.384 -16.540 1.00 96.06 161 PHE A O 1
ATOM 1265 N N . SER A 1 162 ? -5.117 8.669 -14.664 1.00 95.50 162 SER A N 1
ATOM 1266 C CA . SER A 1 162 ? -4.694 10.035 -14.971 1.00 95.50 162 SER A CA 1
ATOM 1267 C C . SER A 1 162 ? -3.401 10.043 -15.790 1.00 95.50 162 SER A C 1
ATOM 1269 O O . SER A 1 162 ? -2.644 9.075 -15.788 1.00 95.50 162 SER A O 1
ATOM 1271 N N . GLY A 1 163 ? -3.112 11.164 -16.451 1.00 97.00 163 GLY A N 1
ATOM 1272 C CA . GLY A 1 163 ? -1.914 11.322 -17.273 1.00 97.00 163 GLY A CA 1
ATOM 1273 C C . GLY A 1 163 ? -2.157 10.980 -18.742 1.00 97.00 163 GLY A C 1
ATOM 1274 O O . GLY A 1 163 ? -3.253 11.189 -19.261 1.00 97.00 163 GLY A O 1
ATOM 1275 N N . ILE A 1 164 ? -1.127 10.484 -19.428 1.00 98.06 164 ILE A N 1
ATOM 1276 C CA . ILE A 1 164 ? -1.188 10.173 -20.865 1.00 98.06 164 ILE A CA 1
ATOM 1277 C C . ILE A 1 164 ? -1.136 8.663 -21.119 1.00 98.06 164 ILE A C 1
ATOM 1279 O O . ILE A 1 164 ? -0.348 7.976 -20.464 1.00 98.06 164 ILE A O 1
ATOM 1283 N N . PRO A 1 165 ? -1.896 8.118 -22.086 1.00 98.12 165 PRO A N 1
ATOM 1284 C CA . PRO A 1 165 ? -1.769 6.713 -22.449 1.00 98.12 165 PRO A CA 1
ATOM 1285 C C . PRO A 1 165 ? -0.373 6.421 -23.004 1.00 98.12 165 PRO A C 1
ATOM 1287 O O . PRO A 1 165 ? 0.113 7.105 -23.908 1.00 98.12 165 PRO A O 1
ATOM 1290 N N . VAL A 1 166 ? 0.256 5.346 -22.535 1.00 98.38 166 VAL A N 1
ATOM 1291 C CA . VAL A 1 166 ? 1.528 4.849 -23.083 1.00 98.38 166 VAL A CA 1
ATOM 1292 C C . VAL A 1 166 ? 1.382 4.512 -24.570 1.00 98.38 166 VAL A C 1
ATOM 1294 O O . VAL A 1 166 ? 2.318 4.716 -25.348 1.00 98.38 166 VAL A O 1
ATOM 1297 N N . ALA A 1 167 ? 0.188 4.086 -24.998 1.00 97.88 167 ALA A N 1
ATOM 1298 C CA . ALA A 1 167 ? -0.138 3.861 -26.403 1.00 97.88 167 ALA A CA 1
ATOM 1299 C C . ALA A 1 167 ? 0.085 5.093 -27.301 1.00 97.88 167 ALA A C 1
ATOM 1301 O O . ALA A 1 167 ? 0.395 4.920 -28.483 1.00 97.88 167 ALA A O 1
ATOM 1302 N N . GLU A 1 168 ? -0.034 6.306 -26.757 1.00 96.75 168 GLU A N 1
ATOM 1303 C CA . GLU A 1 168 ? 0.085 7.574 -27.489 1.00 96.75 168 GLU A CA 1
ATOM 1304 C C . GLU A 1 168 ? 1.498 8.170 -27.469 1.00 96.75 168 GLU A C 1
ATOM 1306 O O . GLU A 1 168 ? 1.730 9.233 -28.058 1.00 96.75 168 GLU A O 1
ATOM 1311 N N . LEU A 1 169 ? 2.445 7.509 -26.798 1.00 97.44 169 LEU A N 1
ATOM 1312 C CA . LEU A 1 169 ? 3.846 7.906 -26.811 1.00 97.44 169 LEU A CA 1
ATOM 1313 C C . LEU A 1 169 ? 4.468 7.678 -28.191 1.00 97.44 169 LEU A C 1
ATOM 1315 O O . LEU A 1 169 ? 4.157 6.713 -28.897 1.00 97.44 169 LEU A O 1
ATOM 1319 N N . ALA A 1 170 ? 5.426 8.538 -28.539 1.00 96.38 170 ALA A N 1
ATOM 1320 C CA . ALA A 1 170 ? 6.313 8.299 -29.669 1.00 96.38 170 ALA A CA 1
ATOM 1321 C C . ALA A 1 170 ? 7.100 6.981 -29.475 1.00 96.38 170 ALA A C 1
ATOM 1323 O O . ALA A 1 170 ? 7.282 6.540 -28.335 1.00 96.38 170 ALA A O 1
ATOM 1324 N N . PRO A 1 171 ? 7.621 6.359 -30.552 1.00 96.88 171 PRO A N 1
ATOM 1325 C CA . PRO A 1 171 ? 8.352 5.093 -30.458 1.00 96.88 171 PRO A CA 1
ATOM 1326 C C . PRO A 1 171 ? 9.485 5.088 -29.419 1.00 96.88 171 PRO A C 1
ATOM 1328 O O . PRO A 1 171 ? 9.635 4.108 -28.692 1.00 96.88 171 PRO A O 1
ATOM 1331 N N . GLU A 1 172 ? 10.231 6.192 -29.292 1.00 95.94 172 GLU A N 1
ATOM 1332 C CA . GLU A 1 172 ? 11.268 6.353 -28.261 1.00 95.94 172 GLU A CA 1
ATOM 1333 C C . GLU A 1 172 ? 10.683 6.309 -26.840 1.00 95.94 172 GLU A C 1
ATOM 1335 O O . GLU A 1 172 ? 11.185 5.579 -25.988 1.00 95.94 172 GLU A O 1
ATOM 1340 N N . GLY A 1 173 ? 9.581 7.022 -26.586 1.00 96.75 173 GLY A N 1
ATOM 1341 C CA . GLY A 1 173 ? 8.900 7.004 -25.289 1.00 96.75 173 GLY A CA 1
ATOM 1342 C C . GLY A 1 173 ? 8.372 5.612 -24.928 1.00 96.75 173 GLY A C 1
ATOM 1343 O O . GLY A 1 173 ? 8.533 5.159 -23.795 1.00 96.75 173 GLY A O 1
ATOM 1344 N N . LYS A 1 174 ? 7.823 4.874 -25.903 1.00 97.81 174 LYS A N 1
ATOM 1345 C CA . LYS A 1 174 ? 7.414 3.473 -25.697 1.00 97.81 174 LYS A CA 1
ATOM 1346 C C . LYS A 1 174 ? 8.599 2.563 -25.369 1.00 97.81 174 LYS A C 1
ATOM 1348 O O . LYS A 1 174 ? 8.464 1.662 -24.542 1.00 97.81 174 LYS A O 1
ATOM 1353 N N . ALA A 1 175 ? 9.749 2.782 -26.008 1.00 97.31 175 ALA A N 1
ATOM 1354 C CA . ALA A 1 175 ? 10.972 2.043 -25.708 1.00 97.31 175 ALA A CA 1
ATOM 1355 C C . ALA A 1 175 ? 11.465 2.335 -24.282 1.00 97.31 175 ALA A C 1
ATOM 1357 O O . ALA A 1 175 ? 11.721 1.395 -23.538 1.00 97.31 175 ALA A O 1
ATOM 1358 N N . LEU A 1 176 ? 11.483 3.604 -23.858 1.00 97.69 176 LEU A N 1
ATOM 1359 C CA . LEU A 1 176 ? 11.856 4.003 -22.494 1.00 97.69 176 LEU A CA 1
ATOM 1360 C C . LEU A 1 176 ? 10.922 3.415 -21.427 1.00 97.69 176 LEU A C 1
ATOM 1362 O O . LEU A 1 176 ? 11.393 2.929 -20.401 1.00 97.69 176 LEU A O 1
ATOM 1366 N N . ALA A 1 177 ? 9.606 3.413 -21.670 1.00 97.44 177 ALA A N 1
ATOM 1367 C CA . ALA A 1 177 ? 8.638 2.791 -20.764 1.00 97.44 177 ALA A CA 1
ATOM 1368 C C . ALA A 1 177 ? 8.870 1.274 -20.636 1.00 97.44 177 ALA A C 1
ATOM 1370 O O . ALA A 1 177 ? 8.793 0.720 -19.539 1.00 97.44 177 ALA A O 1
ATOM 1371 N N . ARG A 1 178 ? 9.210 0.603 -21.745 1.00 97.44 178 ARG A N 1
ATOM 1372 C CA . ARG A 1 178 ? 9.587 -0.816 -21.741 1.00 97.44 178 ARG A CA 1
ATOM 1373 C C . ARG A 1 178 ? 10.879 -1.053 -20.970 1.00 97.44 178 ARG A C 1
ATOM 1375 O O . ARG A 1 178 ? 10.893 -1.916 -20.104 1.00 97.44 178 ARG A O 1
ATOM 1382 N N . GLU A 1 179 ? 11.932 -0.290 -21.250 1.00 97.00 179 GLU A N 1
ATOM 1383 C CA . GLU A 1 179 ? 13.225 -0.396 -20.560 1.00 97.00 179 GLU A CA 1
ATOM 1384 C C . GLU A 1 179 ? 13.081 -0.208 -19.047 1.00 97.00 179 GLU A C 1
ATOM 1386 O O . GLU A 1 179 ? 13.665 -0.971 -18.281 1.00 97.00 179 GLU A O 1
ATOM 1391 N N . LEU A 1 180 ? 12.248 0.740 -18.610 1.00 96.88 180 LEU A N 1
ATOM 1392 C CA . LEU A 1 180 ? 11.929 0.931 -17.198 1.00 96.88 180 LEU A CA 1
ATOM 1393 C C . LEU A 1 180 ? 11.304 -0.328 -16.574 1.00 96.88 180 LEU A C 1
ATOM 1395 O O . LEU A 1 180 ? 11.771 -0.784 -15.533 1.00 96.88 180 LEU A O 1
ATOM 1399 N N . VAL A 1 181 ? 10.273 -0.909 -17.197 1.00 96.94 181 VAL A N 1
ATOM 1400 C CA . VAL A 1 181 ? 9.610 -2.117 -16.669 1.00 96.94 181 VAL A CA 1
ATOM 1401 C C . VAL A 1 181 ? 10.553 -3.321 -16.679 1.00 96.94 181 VAL A C 1
ATOM 1403 O O . VAL A 1 181 ? 10.615 -4.066 -15.703 1.00 96.94 181 VAL A O 1
ATOM 1406 N N . GLU A 1 182 ? 11.358 -3.481 -17.729 1.00 96.31 182 GLU A N 1
ATOM 1407 C CA . GLU A 1 182 ? 12.371 -4.539 -17.792 1.00 96.31 182 GLU A CA 1
ATOM 1408 C C . GLU A 1 182 ? 13.445 -4.374 -16.715 1.00 96.31 182 GLU A C 1
ATOM 1410 O O . GLU A 1 182 ? 13.876 -5.356 -16.110 1.00 96.31 182 GLU A O 1
ATOM 1415 N N . ARG A 1 183 ? 13.831 -3.133 -16.402 1.00 95.62 183 ARG A N 1
ATOM 1416 C CA . ARG A 1 183 ? 14.801 -2.839 -15.344 1.00 95.62 183 ARG A CA 1
ATOM 1417 C C . ARG A 1 183 ? 14.311 -3.227 -13.947 1.00 95.62 183 ARG A C 1
ATOM 1419 O O . ARG A 1 183 ? 15.107 -3.504 -13.045 1.00 95.62 183 ARG A O 1
ATOM 1426 N N . ILE A 1 184 ? 13.001 -3.216 -13.752 1.00 94.88 184 ILE A N 1
ATOM 1427 C CA . ILE A 1 184 ? 12.359 -3.662 -12.517 1.00 94.88 184 ILE A CA 1
ATOM 1428 C C . ILE A 1 184 ? 12.326 -5.180 -12.486 1.00 94.88 184 ILE A C 1
ATOM 1430 O O . ILE A 1 184 ? 12.764 -5.790 -11.511 1.00 94.88 184 ILE A O 1
ATOM 1434 N N . PHE A 1 185 ? 11.843 -5.788 -13.569 1.00 95.88 185 PHE A N 1
ATOM 1435 C CA . PHE A 1 185 ? 11.762 -7.235 -13.711 1.00 95.88 185 PHE A CA 1
ATOM 1436 C C . PHE A 1 185 ? 13.124 -7.906 -13.583 1.00 95.88 185 PHE A C 1
ATOM 1438 O O . PHE A 1 185 ? 13.207 -8.978 -12.994 1.00 95.88 185 PHE A O 1
ATOM 1445 N N . SER A 1 186 ? 14.203 -7.236 -13.988 1.00 95.62 186 SER A N 1
ATOM 1446 C CA . SER A 1 186 ? 15.562 -7.734 -13.797 1.00 95.62 186 SER A CA 1
ATOM 1447 C C . SER A 1 186 ? 15.951 -7.950 -12.332 1.00 95.62 186 SER A C 1
ATOM 1449 O O . SER A 1 186 ? 16.986 -8.548 -12.083 1.00 95.62 186 SER A O 1
ATOM 1451 N N . THR A 1 187 ? 15.150 -7.515 -11.352 1.00 93.94 187 THR A N 1
ATOM 1452 C CA . THR A 1 187 ? 15.342 -7.789 -9.914 1.00 93.94 187 THR A CA 1
ATOM 1453 C C . THR A 1 187 ? 14.898 -9.197 -9.512 1.00 93.94 187 THR A C 1
ATOM 1455 O O . THR A 1 187 ? 15.447 -9.776 -8.574 1.00 93.94 187 THR A O 1
ATOM 1458 N N . TYR A 1 188 ? 13.902 -9.755 -10.201 1.00 94.94 188 TYR A N 1
ATOM 1459 C CA . TYR A 1 188 ? 13.152 -10.923 -9.738 1.00 94.94 188 TYR A CA 1
ATOM 1460 C C . TYR A 1 188 ? 13.456 -12.181 -10.564 1.00 94.94 188 TYR A C 1
ATOM 1462 O O . TYR A 1 188 ? 13.882 -12.073 -11.716 1.00 94.94 188 TYR A O 1
ATOM 1470 N N . PRO A 1 189 ? 13.243 -13.388 -10.006 1.00 94.25 189 PRO A N 1
ATOM 1471 C CA . PRO A 1 189 ? 13.515 -14.643 -10.697 1.00 94.25 189 PRO A CA 1
ATOM 1472 C C . PRO A 1 189 ? 12.792 -14.756 -12.053 1.00 94.25 189 PRO A C 1
ATOM 1474 O O . PRO A 1 189 ? 11.649 -14.305 -12.169 1.00 94.25 189 PRO A O 1
ATOM 1477 N N . PRO A 1 190 ? 13.402 -15.405 -13.068 1.00 93.62 190 PRO A N 1
ATOM 1478 C CA . PRO A 1 190 ? 12.820 -15.514 -14.409 1.00 93.62 190 PRO A CA 1
ATOM 1479 C C . PRO A 1 190 ? 11.393 -16.077 -14.447 1.00 93.62 190 PRO A C 1
ATOM 1481 O O . PRO A 1 190 ? 10.565 -15.577 -15.204 1.00 93.62 190 PRO A O 1
ATOM 1484 N N . ASP A 1 191 ? 11.084 -17.070 -13.610 1.00 91.94 191 ASP A N 1
ATOM 1485 C CA . ASP A 1 191 ? 9.751 -17.683 -13.551 1.00 91.94 191 ASP A CA 1
ATOM 1486 C C . ASP A 1 191 ? 8.681 -16.694 -13.058 1.00 91.94 191 ASP A C 1
ATOM 1488 O O . ASP A 1 191 ? 7.586 -16.626 -13.623 1.00 91.94 191 ASP A O 1
ATOM 1492 N N . ASP A 1 192 ? 9.006 -15.889 -12.042 1.00 92.94 192 ASP A N 1
ATOM 1493 C CA . ASP A 1 192 ? 8.105 -14.862 -11.515 1.00 92.94 192 ASP A CA 1
ATOM 1494 C C . ASP A 1 192 ? 7.916 -13.724 -12.527 1.00 92.94 192 ASP A C 1
ATOM 1496 O O . ASP A 1 192 ? 6.798 -13.254 -12.744 1.00 92.94 192 ASP A O 1
ATOM 1500 N N . VAL A 1 193 ? 8.997 -13.321 -13.205 1.00 94.88 193 VAL A N 1
ATOM 1501 C CA . VAL A 1 193 ? 8.959 -12.329 -14.290 1.00 94.88 193 VAL A CA 1
ATOM 1502 C C . VAL A 1 193 ? 8.122 -12.822 -15.467 1.00 94.88 193 VAL A C 1
ATOM 1504 O O . VAL A 1 193 ? 7.351 -12.045 -16.031 1.00 94.88 193 VAL A O 1
ATOM 1507 N N . SER A 1 194 ? 8.234 -14.100 -15.836 1.00 95.06 194 SER A N 1
ATOM 1508 C CA . SER A 1 194 ? 7.406 -14.696 -16.888 1.00 95.06 194 SER A CA 1
ATOM 1509 C C . SER A 1 194 ? 5.926 -14.549 -16.552 1.00 95.06 194 SER A C 1
ATOM 1511 O O . SER A 1 194 ? 5.149 -14.078 -17.380 1.00 95.06 194 SER A O 1
ATOM 1513 N N . TYR A 1 195 ? 5.535 -14.861 -15.316 1.00 94.81 195 TYR A N 1
ATOM 1514 C CA . TYR A 1 195 ? 4.142 -14.727 -14.901 1.00 94.81 195 TYR A CA 1
ATOM 1515 C C . TYR A 1 195 ? 3.689 -13.261 -14.774 1.00 94.81 195 TYR A C 1
ATOM 1517 O O . TYR A 1 195 ? 2.557 -12.926 -15.125 1.00 94.81 195 TYR A O 1
ATOM 1525 N N . ALA A 1 196 ? 4.570 -12.350 -14.348 1.00 95.69 196 ALA A N 1
ATOM 1526 C CA . ALA A 1 196 ? 4.289 -10.913 -14.368 1.00 95.69 196 ALA A CA 1
ATOM 1527 C C . ALA A 1 196 ? 4.030 -10.395 -15.796 1.00 95.69 196 ALA A C 1
ATOM 1529 O O . ALA A 1 196 ? 3.122 -9.589 -16.012 1.00 95.69 196 ALA A O 1
ATOM 1530 N N . ARG A 1 197 ? 4.779 -10.898 -16.786 1.00 96.62 197 ARG A N 1
ATOM 1531 C CA . ARG A 1 197 ? 4.557 -10.606 -18.210 1.00 96.62 197 ARG A CA 1
ATOM 1532 C C . ARG A 1 197 ? 3.239 -11.184 -18.711 1.00 96.62 197 ARG A C 1
ATOM 1534 O O . ARG A 1 197 ? 2.528 -10.479 -19.413 1.00 96.62 197 ARG A O 1
ATOM 1541 N N . GLU A 1 198 ? 2.879 -12.406 -18.319 1.00 96.56 198 GLU A N 1
ATOM 1542 C CA . GLU A 1 198 ? 1.565 -12.988 -18.636 1.00 96.56 198 GLU A CA 1
ATOM 1543 C C . GLU A 1 198 ? 0.420 -12.104 -18.108 1.00 96.56 198 GLU A C 1
ATOM 1545 O O . GLU A 1 198 ? -0.537 -11.838 -18.834 1.00 96.56 198 GLU A O 1
ATOM 1550 N N . CYS A 1 199 ? 0.546 -11.578 -16.882 1.00 96.44 199 CYS A N 1
ATOM 1551 C CA . CYS A 1 199 ? -0.430 -10.646 -16.309 1.00 96.44 199 CYS A CA 1
ATOM 1552 C C . CYS A 1 199 ? -0.541 -9.348 -17.130 1.00 96.44 199 CYS A C 1
ATOM 1554 O O . CYS A 1 199 ? -1.649 -8.889 -17.411 1.00 96.44 199 CYS A O 1
ATOM 1556 N N . LEU A 1 200 ? 0.590 -8.761 -17.545 1.00 96.81 200 LEU A N 1
ATOM 1557 C CA . LEU A 1 200 ? 0.597 -7.581 -18.420 1.00 96.81 200 LEU A CA 1
ATOM 1558 C C . LEU A 1 200 ? -0.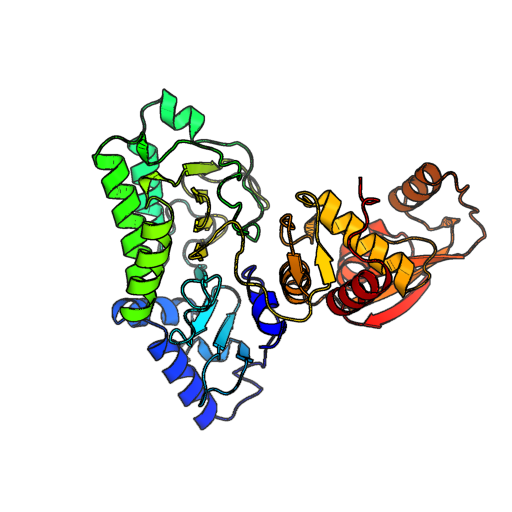034 -7.875 -19.783 1.00 96.81 200 LEU A C 1
ATOM 1560 O O . LEU A 1 200 ? -0.870 -7.107 -20.256 1.00 96.81 200 LEU A O 1
ATOM 1564 N N . ASP A 1 201 ? 0.344 -8.986 -20.409 1.00 97.06 201 ASP A N 1
ATOM 1565 C CA . ASP A 1 201 ? -0.145 -9.398 -21.724 1.00 97.06 201 ASP A CA 1
ATOM 1566 C C . ASP A 1 201 ? -1.666 -9.601 -21.725 1.00 97.06 201 ASP A C 1
ATOM 1568 O O . ASP A 1 201 ? -2.343 -9.129 -22.641 1.00 97.06 201 ASP A O 1
ATOM 1572 N N . ALA A 1 202 ? -2.217 -10.201 -20.667 1.00 96.75 202 ALA A N 1
ATOM 1573 C CA . ALA A 1 202 ? -3.659 -10.383 -20.493 1.00 96.75 202 ALA A CA 1
ATOM 1574 C C . ALA A 1 202 ? -4.445 -9.063 -20.365 1.00 96.75 202 ALA A C 1
ATOM 1576 O O . ALA A 1 202 ? -5.661 -9.046 -20.561 1.00 96.75 202 ALA A O 1
ATOM 1577 N N . ASN A 1 203 ? -3.762 -7.956 -20.059 1.00 96.44 203 ASN A N 1
ATOM 1578 C CA . ASN A 1 203 ? -4.371 -6.660 -19.769 1.00 96.44 203 ASN A CA 1
ATOM 1579 C C . ASN A 1 203 ? -3.946 -5.558 -20.750 1.00 96.44 203 ASN A C 1
ATOM 1581 O O . ASN A 1 203 ? -4.020 -4.381 -20.418 1.00 96.44 203 ASN A O 1
ATOM 1585 N N . GLY A 1 204 ? -3.537 -5.926 -21.970 1.00 96.25 204 GLY A N 1
ATOM 1586 C CA . GLY A 1 204 ? -3.219 -4.963 -23.032 1.00 96.25 204 GLY A CA 1
ATOM 1587 C C . GLY A 1 204 ? -1.787 -4.426 -22.993 1.00 96.25 204 GLY A C 1
ATOM 1588 O O . GLY A 1 204 ? -1.483 -3.430 -23.652 1.00 96.25 204 GLY A O 1
ATOM 1589 N N . ARG A 1 205 ? -0.888 -5.122 -22.285 1.00 96.81 205 ARG A N 1
ATOM 1590 C CA . ARG A 1 205 ? 0.549 -4.819 -22.209 1.00 96.81 205 ARG A CA 1
ATOM 1591 C C . ARG A 1 205 ? 0.798 -3.404 -21.684 1.00 96.81 205 ARG A C 1
ATOM 1593 O O . ARG A 1 205 ? -0.029 -2.821 -20.992 1.00 96.81 205 ARG A O 1
ATOM 1600 N N . LEU A 1 206 ? 1.963 -2.847 -22.012 1.00 97.44 206 LEU A N 1
ATOM 1601 C CA . LEU A 1 206 ? 2.304 -1.474 -21.654 1.00 97.44 206 LEU A CA 1
ATOM 1602 C C . LEU A 1 206 ? 1.398 -0.448 -22.337 1.00 97.44 206 LEU A C 1
ATOM 1604 O O . LEU A 1 206 ? 1.187 0.607 -21.762 1.00 97.44 206 LEU A O 1
ATOM 1608 N N . ASP A 1 207 ? 0.837 -0.746 -23.513 1.00 97.75 207 ASP A N 1
ATOM 1609 C CA . ASP A 1 207 ? -0.034 0.190 -24.238 1.00 97.75 207 ASP A CA 1
ATOM 1610 C C . ASP A 1 207 ? -1.344 0.490 -23.476 1.00 97.75 207 ASP A C 1
ATOM 1612 O O . ASP A 1 207 ? -1.931 1.549 -23.679 1.00 97.75 207 ASP A O 1
ATOM 1616 N N . ALA A 1 208 ? -1.779 -0.392 -22.569 1.00 97.69 208 ALA A N 1
ATOM 1617 C CA . ALA A 1 208 ? -2.935 -0.166 -21.697 1.00 97.69 208 ALA A CA 1
ATOM 1618 C C . ALA A 1 208 ? -2.622 0.640 -20.423 1.00 97.69 208 ALA A C 1
ATOM 1620 O O . ALA A 1 208 ? -3.524 0.885 -19.619 1.00 97.69 208 ALA A O 1
ATOM 1621 N N . LEU A 1 209 ? -1.358 1.020 -20.209 1.00 98.56 209 LEU A N 1
ATOM 1622 C CA . LEU A 1 209 ? -0.949 1.824 -19.062 1.00 98.56 209 LEU A CA 1
ATOM 1623 C C . LEU A 1 209 ? -1.011 3.318 -19.385 1.00 98.56 209 LEU A C 1
ATOM 1625 O O . LEU A 1 209 ? -0.887 3.742 -20.534 1.00 98.56 209 LEU A O 1
ATOM 1629 N N . PHE A 1 210 ? -1.137 4.115 -18.337 1.00 98.69 210 PHE A N 1
ATOM 1630 C CA . PHE A 1 210 ? -1.108 5.565 -18.338 1.00 98.69 210 PHE A CA 1
ATOM 1631 C C . PHE A 1 210 ? 0.097 6.036 -17.542 1.00 98.69 210 PHE A C 1
ATOM 1633 O O . PHE A 1 210 ? 0.430 5.456 -16.510 1.00 98.69 210 PHE A O 1
ATOM 1640 N N . LEU A 1 211 ? 0.749 7.075 -18.047 1.00 98.69 211 LEU A N 1
ATOM 1641 C CA . LEU A 1 211 ? 1.918 7.701 -17.458 1.00 98.69 211 LEU A CA 1
ATOM 1642 C C . LEU A 1 211 ? 1.537 9.041 -16.834 1.00 98.69 211 LEU A C 1
ATOM 1644 O O . LEU A 1 211 ? 1.090 9.950 -17.539 1.00 98.69 211 LEU A O 1
ATOM 1648 N N . SER A 1 212 ? 1.815 9.181 -15.543 1.00 98.44 212 SER A N 1
ATOM 1649 C CA . SER A 1 212 ? 1.667 10.425 -14.792 1.00 98.44 212 SER A CA 1
ATOM 1650 C C . SER A 1 212 ? 2.943 10.784 -14.030 1.00 98.44 212 SER A C 1
ATOM 1652 O O . SER A 1 212 ? 3.724 9.920 -13.627 1.00 98.44 212 SER A O 1
ATOM 1654 N N . TYR A 1 213 ? 3.136 12.082 -13.824 1.00 98.12 213 TYR A N 1
ATOM 1655 C CA . TYR A 1 213 ? 4.186 12.706 -13.025 1.00 98.12 213 TYR A CA 1
ATOM 1656 C C . TYR A 1 213 ? 3.542 13.673 -12.040 1.00 98.12 213 TYR A C 1
ATOM 1658 O O . TYR A 1 213 ? 2.470 14.201 -12.327 1.00 98.12 213 TYR A O 1
ATOM 1666 N N . TYR A 1 214 ? 4.202 13.926 -10.913 1.00 97.56 214 TYR A N 1
ATOM 1667 C CA . TYR A 1 214 ? 3.608 14.691 -9.817 1.00 97.56 214 TYR A CA 1
ATOM 1668 C C . TYR A 1 214 ? 4.514 15.823 -9.332 1.00 97.56 214 TYR A C 1
ATOM 1670 O O . TYR A 1 214 ? 5.741 15.700 -9.395 1.00 97.56 214 TYR A O 1
ATOM 1678 N N . GLN A 1 215 ? 3.901 16.913 -8.865 1.00 95.25 215 GLN A N 1
ATOM 1679 C CA . GLN A 1 215 ? 4.586 18.143 -8.443 1.00 95.25 215 GLN A CA 1
ATOM 1680 C C . GLN A 1 215 ? 4.564 18.347 -6.922 1.00 95.25 215 GLN A C 1
ATOM 1682 O O . GLN A 1 215 ? 5.492 18.941 -6.375 1.00 95.25 215 GLN A O 1
ATOM 1687 N N . HIS A 1 216 ? 3.558 17.806 -6.240 1.00 94.94 216 HIS A N 1
ATOM 1688 C CA . HIS A 1 216 ? 3.401 17.832 -4.791 1.00 94.94 216 HIS A CA 1
ATOM 1689 C C . HIS A 1 216 ? 3.052 16.441 -4.250 1.00 94.94 216 HIS A C 1
ATOM 1691 O O . HIS A 1 216 ? 2.444 15.619 -4.939 1.00 94.94 216 HIS A O 1
ATOM 1697 N N . GLY A 1 217 ? 3.476 16.147 -3.023 1.00 89.88 217 GLY A N 1
ATOM 1698 C CA . GLY A 1 217 ? 3.136 14.916 -2.317 1.00 89.88 217 GLY A CA 1
ATOM 1699 C C . GLY A 1 217 ? 3.127 15.118 -0.807 1.00 89.88 217 GLY A C 1
ATOM 1700 O O . GLY A 1 217 ? 3.249 16.234 -0.316 1.00 89.88 217 GLY A O 1
ATOM 1701 N N . GLN A 1 218 ? 3.025 14.025 -0.046 1.00 84.25 218 GLN A N 1
ATOM 1702 C CA . GLN A 1 218 ? 2.880 14.082 1.419 1.00 84.25 218 GLN A CA 1
ATOM 1703 C C . GLN A 1 218 ? 4.034 14.810 2.137 1.00 84.25 218 GLN A C 1
ATOM 1705 O O . GLN A 1 218 ? 3.840 15.311 3.241 1.00 84.25 218 GLN A O 1
ATOM 1710 N N . ASP A 1 219 ? 5.214 14.875 1.516 1.00 84.88 219 ASP A N 1
ATOM 1711 C CA . ASP A 1 219 ? 6.415 15.520 2.061 1.00 84.88 219 ASP A CA 1
ATOM 1712 C C . ASP A 1 219 ? 6.672 16.926 1.487 1.00 84.88 219 ASP A C 1
ATOM 1714 O O . ASP A 1 219 ? 7.705 17.526 1.782 1.00 84.88 219 ASP A O 1
ATOM 1718 N N . GLY A 1 220 ? 5.757 17.458 0.670 1.00 89.00 220 GLY A N 1
ATOM 1719 C CA . GLY A 1 220 ? 5.869 18.783 0.065 1.00 89.00 220 GLY A CA 1
ATOM 1720 C C . GLY A 1 220 ? 6.165 18.763 -1.436 1.00 89.00 220 GLY A C 1
ATOM 1721 O O . GLY A 1 220 ? 5.737 17.865 -2.164 1.00 89.00 220 GLY A O 1
ATOM 1722 N N . GLU A 1 221 ? 6.870 19.796 -1.905 1.00 91.88 221 GLU A N 1
ATOM 1723 C CA . GLU A 1 221 ? 7.232 19.959 -3.317 1.00 91.88 221 GLU A CA 1
ATOM 1724 C C . GLU A 1 221 ? 8.179 18.852 -3.796 1.00 91.88 221 GLU A C 1
ATOM 1726 O O . GLU A 1 221 ? 9.162 18.502 -3.140 1.00 91.88 221 GLU A O 1
ATOM 1731 N N . ILE A 1 222 ? 7.894 18.325 -4.983 1.00 91.81 222 ILE A N 1
ATOM 1732 C CA . ILE A 1 222 ? 8.618 17.217 -5.592 1.00 91.81 222 ILE A CA 1
ATOM 1733 C C . ILE A 1 222 ? 9.501 17.753 -6.723 1.00 91.81 222 ILE A C 1
ATOM 1735 O O . ILE A 1 222 ? 8.994 18.387 -7.654 1.00 91.81 222 ILE A O 1
ATOM 1739 N N . PRO A 1 223 ? 10.811 17.441 -6.738 1.00 90.69 223 PRO A N 1
ATOM 1740 C CA . PRO A 1 223 ? 11.637 17.739 -7.896 1.00 90.69 223 PRO A CA 1
ATOM 1741 C C . PRO A 1 223 ? 11.130 17.010 -9.144 1.00 90.69 223 PRO A C 1
ATOM 1743 O O . PRO A 1 223 ? 10.820 15.816 -9.123 1.00 90.69 223 PRO A O 1
ATOM 1746 N N . GLU A 1 224 ? 11.070 17.731 -10.260 1.00 88.88 224 GLU A N 1
ATOM 1747 C CA . GLU A 1 224 ? 10.427 17.248 -11.478 1.00 88.88 224 GLU A CA 1
ATOM 1748 C C . GLU A 1 224 ? 10.943 15.868 -11.929 1.00 88.88 224 GLU A C 1
ATOM 1750 O O . GLU A 1 224 ? 12.147 15.610 -12.031 1.00 88.88 224 GLU A O 1
ATOM 1755 N N . GLY A 1 225 ? 10.007 14.964 -12.232 1.00 91.31 225 GLY A N 1
ATOM 1756 C CA . GLY A 1 225 ? 10.329 13.619 -12.702 1.00 91.31 225 GLY A CA 1
ATOM 1757 C C . GLY A 1 225 ? 10.840 12.668 -11.616 1.00 91.31 225 GLY A C 1
ATOM 1758 O O . GLY A 1 225 ? 11.245 11.556 -11.952 1.00 91.31 225 GLY A O 1
ATOM 1759 N N . GLN A 1 226 ? 10.847 13.068 -10.338 1.00 92.19 226 GLN A N 1
ATOM 1760 C CA . GLN A 1 226 ? 11.205 12.174 -9.230 1.00 92.19 226 GLN A CA 1
ATOM 1761 C C . GLN A 1 226 ? 10.030 11.375 -8.680 1.00 92.19 226 GLN A C 1
ATOM 1763 O O . GLN A 1 226 ? 10.267 10.354 -8.046 1.00 92.19 226 GLN A O 1
ATOM 1768 N N . VAL A 1 227 ? 8.786 11.783 -8.923 1.00 95.69 227 VAL A N 1
ATOM 1769 C CA . VAL A 1 227 ? 7.613 10.984 -8.557 1.00 95.69 227 VAL A CA 1
ATOM 1770 C C . VAL A 1 227 ? 6.751 10.797 -9.793 1.00 95.69 227 VAL A C 1
ATOM 1772 O O . VAL A 1 227 ? 6.342 11.767 -10.434 1.00 95.69 227 VAL A O 1
ATOM 1775 N N . PHE A 1 228 ? 6.540 9.540 -10.170 1.00 97.44 228 PHE A N 1
ATOM 1776 C CA . PHE A 1 228 ? 5.830 9.174 -11.389 1.00 97.44 228 PHE A CA 1
ATOM 1777 C C . PHE A 1 228 ? 5.214 7.788 -11.273 1.00 97.44 228 PHE A C 1
ATOM 1779 O O . PHE A 1 228 ? 5.635 6.961 -10.461 1.00 97.44 228 PHE A O 1
ATOM 1786 N N . ARG A 1 229 ? 4.197 7.532 -12.089 1.00 98.06 229 ARG A N 1
ATOM 1787 C CA . ARG A 1 229 ? 3.404 6.310 -12.025 1.00 98.06 229 ARG A CA 1
ATOM 1788 C C . ARG A 1 229 ? 3.067 5.826 -13.427 1.00 98.06 229 ARG A C 1
ATOM 1790 O O . ARG A 1 229 ? 2.723 6.616 -14.301 1.00 98.06 229 ARG A O 1
ATOM 1797 N N . LEU A 1 230 ? 3.188 4.516 -13.620 1.00 98.38 230 LEU A N 1
ATOM 1798 C CA . LEU A 1 230 ? 2.591 3.790 -14.732 1.00 98.38 230 LEU A CA 1
ATOM 1799 C C . LEU A 1 230 ? 1.460 2.941 -14.166 1.00 98.38 230 LEU A C 1
ATOM 1801 O O . LEU A 1 230 ? 1.708 2.060 -13.344 1.00 98.38 230 LEU A O 1
ATOM 1805 N N . GLU A 1 231 ? 0.225 3.188 -14.580 1.00 98.31 231 GLU A N 1
ATOM 1806 C CA . GLU A 1 231 ? -0.916 2.416 -14.089 1.00 98.31 231 GLU A CA 1
ATOM 1807 C C . GLU A 1 231 ? -1.937 2.095 -15.170 1.00 98.31 231 GLU A C 1
ATOM 1809 O O . GLU A 1 231 ? -2.101 2.829 -16.134 1.00 98.31 231 GLU A O 1
ATOM 1814 N N . GLY A 1 232 ? -2.641 0.987 -14.995 1.00 98.00 232 GLY A N 1
ATOM 1815 C CA . GLY A 1 232 ? -3.730 0.570 -15.862 1.00 98.00 232 GLY A CA 1
ATOM 1816 C C . GLY A 1 232 ? -4.654 -0.407 -15.138 1.00 98.00 232 GLY A C 1
ATOM 1817 O O . GLY A 1 232 ? -4.564 -0.560 -13.916 1.00 98.00 232 GLY A O 1
ATOM 1818 N N . PRO A 1 233 ? -5.533 -1.110 -15.873 1.00 97.00 233 PRO A N 1
ATOM 1819 C CA . PRO A 1 233 ? -6.576 -1.952 -15.289 1.00 97.00 233 PRO A CA 1
ATOM 1820 C C . PRO A 1 233 ? -6.090 -2.939 -14.228 1.00 97.00 233 PRO A C 1
ATOM 1822 O 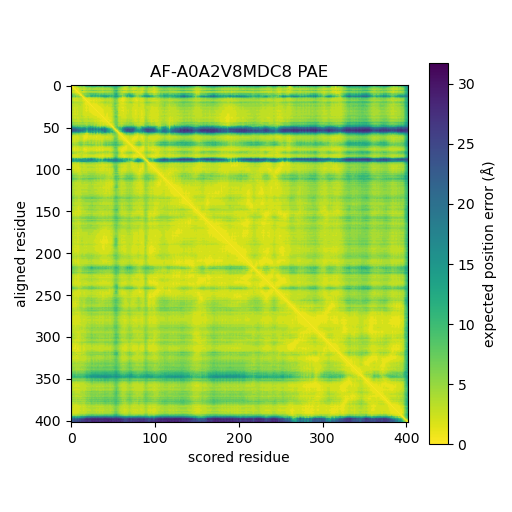O . PRO A 1 233 ? -6.704 -3.057 -13.168 1.00 97.00 233 PRO A O 1
ATOM 1825 N N . ALA A 1 234 ? -4.976 -3.619 -14.495 1.00 97.62 234 ALA A N 1
ATOM 1826 C CA . ALA A 1 234 ? -4.458 -4.685 -13.644 1.00 97.62 234 ALA A CA 1
ATOM 1827 C C . ALA A 1 234 ? -2.976 -4.518 -13.276 1.00 97.62 234 ALA A C 1
ATOM 1829 O O . ALA A 1 234 ? -2.332 -5.489 -12.878 1.00 97.62 234 ALA A O 1
ATOM 1830 N N . ALA A 1 235 ? -2.425 -3.309 -13.421 1.00 98.19 235 ALA A N 1
ATOM 1831 C CA . ALA A 1 235 ? -1.033 -3.033 -13.094 1.00 98.19 235 ALA A CA 1
ATOM 1832 C C . ALA A 1 235 ? -0.849 -1.632 -12.503 1.00 98.19 235 ALA A C 1
ATOM 1834 O O . ALA A 1 235 ? -1.413 -0.663 -13.003 1.00 98.19 235 ALA A O 1
ATOM 1835 N N . VAL A 1 236 ? -0.012 -1.533 -11.474 1.00 98.00 236 VAL A N 1
ATOM 1836 C CA . VAL A 1 236 ? 0.490 -0.283 -10.899 1.00 98.00 236 VAL A CA 1
ATOM 1837 C C . VAL A 1 236 ? 1.995 -0.420 -10.704 1.00 98.00 236 VAL A C 1
ATOM 1839 O O . VAL A 1 236 ? 2.457 -1.347 -10.040 1.00 98.00 236 VAL A O 1
ATOM 1842 N N . PHE A 1 237 ? 2.742 0.526 -11.259 1.00 97.94 237 PHE A N 1
ATOM 1843 C CA . PHE A 1 237 ? 4.149 0.780 -10.984 1.00 97.94 237 PHE A CA 1
ATOM 1844 C C . PHE A 1 237 ? 4.250 2.220 -10.491 1.00 97.94 237 PHE A C 1
ATOM 1846 O O . PHE A 1 237 ? 4.059 3.153 -11.272 1.00 97.94 237 PHE A O 1
ATOM 1853 N N . TYR A 1 238 ? 4.504 2.415 -9.204 1.00 97.31 238 TYR A N 1
ATOM 1854 C CA . TYR A 1 238 ? 4.567 3.743 -8.605 1.00 97.31 238 TYR A CA 1
ATOM 1855 C C . TYR A 1 238 ? 5.959 4.000 -8.037 1.00 97.31 238 TYR A C 1
ATOM 1857 O O . TYR A 1 238 ? 6.427 3.240 -7.194 1.00 97.31 238 TYR A O 1
ATOM 1865 N N . PHE A 1 239 ? 6.616 5.061 -8.501 1.00 95.94 239 PHE A N 1
ATOM 1866 C CA . PHE A 1 239 ? 7.963 5.444 -8.099 1.00 95.94 239 PHE A CA 1
ATOM 1867 C C . PHE A 1 239 ? 7.897 6.759 -7.344 1.00 95.94 239 PHE A C 1
ATOM 1869 O O . PHE A 1 239 ? 7.446 7.771 -7.880 1.00 95.94 239 PHE A O 1
ATOM 1876 N N . ARG A 1 240 ? 8.392 6.745 -6.112 1.00 94.56 240 ARG A N 1
ATOM 1877 C CA . ARG A 1 240 ? 8.587 7.920 -5.273 1.00 94.56 240 ARG A CA 1
ATOM 1878 C C . ARG A 1 240 ? 10.077 8.084 -5.039 1.00 94.56 240 ARG A C 1
ATOM 1880 O O . ARG A 1 240 ? 10.678 7.247 -4.388 1.00 94.56 240 ARG A O 1
ATOM 1887 N N . GLY A 1 241 ? 10.681 9.121 -5.603 1.00 92.12 241 GLY A N 1
ATOM 1888 C CA . GLY A 1 241 ? 12.107 9.421 -5.454 1.00 92.12 241 GLY A CA 1
ATOM 1889 C C . GLY A 1 241 ? 12.403 10.494 -4.411 1.00 92.12 241 GLY A C 1
ATOM 1890 O O . GLY A 1 241 ? 13.567 10.732 -4.116 1.00 92.12 241 GLY A O 1
ATOM 1891 N N . TYR A 1 242 ? 11.379 11.149 -3.862 1.00 89.62 242 TYR A N 1
ATOM 1892 C CA . TYR A 1 242 ? 11.524 12.233 -2.894 1.00 89.62 242 TYR A CA 1
ATOM 1893 C C . TYR A 1 242 ? 10.624 11.995 -1.670 1.00 89.62 242 TYR A C 1
ATOM 1895 O O . TYR A 1 242 ? 9.481 11.562 -1.857 1.00 89.62 242 TYR A O 1
ATOM 1903 N N . PRO A 1 243 ? 11.111 12.249 -0.435 1.00 87.31 243 PRO A N 1
ATOM 1904 C CA . PRO A 1 243 ? 12.475 12.631 -0.056 1.00 87.31 243 PRO A CA 1
ATOM 1905 C C . PRO A 1 243 ? 13.480 11.475 -0.169 1.00 87.31 243 PRO A C 1
ATOM 1907 O O . PRO A 1 243 ? 14.680 11.707 -0.089 1.00 87.31 243 PRO A O 1
ATOM 1910 N N . HIS A 1 244 ? 13.021 10.237 -0.370 1.00 90.50 244 HIS A N 1
ATOM 1911 C CA . HIS A 1 244 ? 13.869 9.072 -0.626 1.00 90.50 244 HIS A CA 1
ATOM 1912 C C . HIS A 1 244 ? 13.151 8.045 -1.497 1.00 90.50 244 HIS A C 1
ATOM 1914 O O . HIS A 1 244 ? 11.947 8.162 -1.736 1.00 90.50 244 HIS A O 1
ATOM 1920 N N . VAL A 1 245 ? 13.894 7.050 -1.989 1.00 92.88 245 VAL A N 1
ATOM 1921 C CA . VAL A 1 245 ? 13.372 6.114 -2.982 1.00 92.88 245 VAL A CA 1
ATOM 1922 C C . VAL A 1 245 ? 12.474 5.063 -2.348 1.00 92.88 245 VAL A C 1
ATOM 1924 O O . VAL A 1 245 ? 12.921 4.296 -1.501 1.00 92.88 245 VAL A O 1
ATOM 1927 N N . HIS A 1 246 ? 11.256 4.971 -2.873 1.00 93.75 246 HIS A N 1
ATOM 1928 C CA . HIS A 1 246 ? 10.392 3.805 -2.827 1.00 93.75 246 HIS A CA 1
ATOM 1929 C C . HIS A 1 246 ? 9.833 3.512 -4.219 1.00 93.75 246 HIS A C 1
ATOM 1931 O O . HIS A 1 246 ? 9.467 4.420 -4.967 1.00 93.75 246 HIS A O 1
ATOM 1937 N N . ALA A 1 247 ? 9.710 2.237 -4.549 1.00 94.56 247 ALA A N 1
ATOM 1938 C CA . ALA A 1 247 ? 8.974 1.764 -5.704 1.00 94.56 247 ALA A CA 1
ATOM 1939 C C . ALA A 1 247 ? 7.969 0.706 -5.260 1.00 94.56 247 ALA A C 1
ATOM 1941 O O . ALA A 1 247 ? 8.294 -0.177 -4.466 1.00 94.56 247 ALA A O 1
ATOM 1942 N N . PHE A 1 248 ? 6.759 0.798 -5.796 1.00 95.75 248 PHE A N 1
ATOM 1943 C CA . PHE A 1 248 ? 5.652 -0.092 -5.490 1.00 95.75 248 PHE A CA 1
ATOM 1944 C C . PHE A 1 248 ? 5.149 -0.734 -6.774 1.00 95.75 248 PHE A C 1
ATOM 1946 O O . PHE A 1 248 ? 4.895 -0.048 -7.766 1.00 95.75 248 PHE A O 1
ATOM 1953 N N . LEU A 1 249 ? 4.981 -2.051 -6.739 1.00 95.94 249 LEU A N 1
ATOM 1954 C CA . LEU A 1 249 ? 4.539 -2.853 -7.870 1.00 95.94 249 LEU A CA 1
ATOM 1955 C C . LEU A 1 249 ? 3.317 -3.653 -7.459 1.00 95.94 249 LEU A C 1
ATOM 1957 O O . LEU A 1 249 ? 3.365 -4.368 -6.463 1.00 95.94 249 LEU A O 1
ATOM 1961 N N . ASN A 1 250 ? 2.253 -3.601 -8.248 1.00 96.62 250 ASN A N 1
ATOM 1962 C CA . ASN A 1 250 ? 1.113 -4.492 -8.096 1.00 96.62 250 ASN A CA 1
ATOM 1963 C C . ASN A 1 250 ? 0.630 -4.917 -9.477 1.00 96.62 250 ASN A C 1
ATOM 1965 O O . ASN A 1 250 ? 0.304 -4.061 -10.291 1.00 96.62 250 ASN A O 1
ATOM 1969 N N . LEU A 1 251 ? 0.610 -6.220 -9.751 1.00 96.00 251 LEU A N 1
ATOM 1970 C CA . LEU A 1 251 ? 0.189 -6.763 -11.037 1.00 96.00 251 LEU A CA 1
ATOM 1971 C C . LEU A 1 251 ? -0.669 -8.002 -10.828 1.00 96.00 251 LEU A C 1
ATOM 1973 O O . LEU A 1 251 ? -0.280 -8.909 -10.091 1.00 96.00 251 LEU A O 1
ATOM 1977 N N . ALA A 1 252 ? -1.797 -8.069 -11.524 1.00 96.00 252 ALA A N 1
ATOM 1978 C CA . ALA A 1 252 ? -2.680 -9.223 -11.488 1.00 96.00 252 ALA A CA 1
ATOM 1979 C C . ALA A 1 252 ? -3.120 -9.655 -12.883 1.00 96.00 252 ALA A C 1
ATOM 1981 O O . ALA A 1 252 ? -3.086 -8.887 -13.841 1.00 96.00 252 ALA A O 1
ATOM 1982 N N . MET A 1 253 ? -3.559 -10.906 -12.971 1.00 96.12 253 MET A N 1
ATOM 1983 C CA . MET A 1 253 ? -4.189 -11.457 -14.163 1.00 96.12 253 MET A CA 1
ATOM 1984 C C . MET A 1 253 ? -5.536 -10.772 -14.429 1.00 96.12 253 MET A C 1
ATOM 1986 O O . MET A 1 253 ? -5.851 -10.456 -15.573 1.00 96.12 253 MET A O 1
ATOM 1990 N N . ASP A 1 254 ? -6.304 -10.500 -13.371 1.00 95.44 254 ASP A N 1
ATOM 1991 C CA . ASP A 1 254 ? -7.585 -9.799 -13.446 1.00 95.44 254 ASP A CA 1
ATOM 1992 C C . ASP A 1 254 ? -7.618 -8.617 -12.471 1.00 95.44 254 ASP A C 1
ATOM 1994 O O . ASP A 1 254 ? -7.642 -8.790 -11.251 1.00 95.44 254 ASP A O 1
ATOM 1998 N N . GLY A 1 255 ? -7.614 -7.403 -13.022 1.00 94.56 255 GLY A N 1
ATOM 1999 C CA . GLY A 1 255 ? -7.721 -6.169 -12.247 1.00 94.56 255 GLY A CA 1
ATOM 2000 C C . GLY A 1 255 ? -9.122 -5.901 -11.695 1.00 94.56 255 GLY A C 1
ATOM 2001 O O . GLY A 1 255 ? -9.247 -5.134 -10.744 1.00 94.56 255 GLY A O 1
ATOM 2002 N N . ASP A 1 256 ? -10.170 -6.521 -12.254 1.00 92.56 256 ASP A N 1
ATOM 2003 C CA . ASP A 1 256 ? -11.543 -6.390 -11.743 1.00 92.56 256 ASP A CA 1
ATOM 2004 C C . ASP A 1 256 ? -11.769 -7.270 -10.498 1.00 92.56 256 ASP A C 1
ATOM 2006 O O . ASP A 1 256 ? -12.615 -6.966 -9.652 1.00 92.56 256 ASP A O 1
ATOM 2010 N N . ALA A 1 257 ? -10.992 -8.348 -10.368 1.00 90.69 257 ALA A N 1
ATOM 2011 C CA . ALA A 1 257 ? -11.061 -9.308 -9.271 1.00 90.69 257 ALA A CA 1
ATOM 2012 C C . ALA A 1 257 ? -9.655 -9.661 -8.743 1.00 90.69 257 ALA A C 1
ATOM 2014 O O . ALA A 1 257 ? -9.244 -10.825 -8.805 1.00 90.69 257 ALA A O 1
ATOM 2015 N N . PRO A 1 258 ? -8.902 -8.677 -8.209 1.00 90.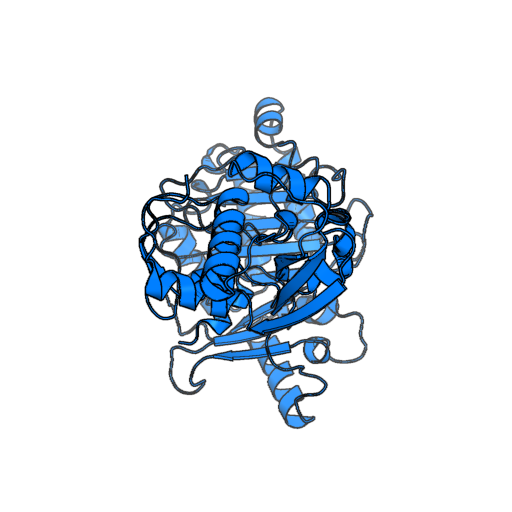81 258 PRO A N 1
ATOM 2016 C CA . PRO A 1 258 ? -7.575 -8.934 -7.672 1.00 90.81 258 PRO A CA 1
ATOM 2017 C C . PRO A 1 258 ? -7.644 -9.917 -6.501 1.00 90.81 258 PRO A C 1
ATOM 2019 O O . PRO A 1 258 ? -8.650 -10.009 -5.790 1.00 90.81 258 PRO A O 1
ATOM 2022 N N . LEU A 1 259 ? -6.544 -10.640 -6.281 1.00 91.62 259 LEU A N 1
ATOM 2023 C CA . LEU A 1 259 ? -6.465 -11.669 -5.253 1.00 91.62 259 LEU A CA 1
ATOM 2024 C C . LEU A 1 259 ? -6.820 -11.121 -3.870 1.00 91.62 259 LEU A C 1
ATOM 2026 O O . LEU A 1 259 ? -6.111 -10.287 -3.306 1.00 91.62 259 LEU A O 1
ATOM 2030 N N . SER A 1 260 ? -7.883 -11.684 -3.304 1.00 91.62 260 SER A N 1
ATOM 2031 C CA . SER A 1 260 ? -8.297 -11.468 -1.928 1.00 91.62 260 SER A CA 1
ATOM 2032 C C . SER A 1 260 ? -8.602 -12.805 -1.255 1.00 91.62 260 SER A C 1
ATOM 2034 O O . SER A 1 260 ? -9.198 -13.703 -1.853 1.00 91.62 260 SER A O 1
ATOM 2036 N N . VAL A 1 261 ? -8.150 -12.971 -0.016 1.00 91.75 261 VAL A N 1
ATOM 2037 C CA . VAL A 1 261 ? -8.214 -14.197 0.783 1.00 91.75 261 VAL A CA 1
ATOM 2038 C C . VAL A 1 261 ? -8.941 -13.952 2.107 1.00 91.75 261 VAL A C 1
ATOM 2040 O O . VAL A 1 261 ? -9.179 -12.820 2.519 1.00 91.75 261 VAL A O 1
ATOM 2043 N N . GLY A 1 262 ? -9.303 -15.039 2.788 1.00 92.31 262 GLY A N 1
ATOM 2044 C CA . GLY A 1 262 ? -10.145 -14.998 3.986 1.00 92.31 262 GLY A CA 1
ATOM 2045 C C . GLY A 1 262 ? -11.623 -15.195 3.683 1.00 92.31 262 GLY A C 1
ATOM 2046 O O . GLY A 1 262 ? -12.021 -15.377 2.526 1.00 92.31 262 GLY A O 1
ATOM 2047 N N . GLU A 1 263 ? -12.438 -15.193 4.732 1.00 92.81 263 GLU A N 1
ATOM 2048 C CA . GLU A 1 263 ? -13.884 -15.328 4.604 1.00 92.81 263 GLU A CA 1
ATOM 2049 C C . GLU A 1 263 ? -14.500 -14.165 3.808 1.00 92.81 263 GLU A C 1
ATOM 2051 O O . GLU A 1 263 ? -14.014 -13.033 3.893 1.00 92.81 263 GLU A O 1
ATOM 2056 N N . PRO A 1 264 ? -15.549 -14.430 3.009 1.00 93.81 264 PRO A N 1
ATOM 2057 C CA . PRO A 1 264 ? -16.338 -13.372 2.395 1.00 93.81 264 PRO A CA 1
ATOM 2058 C C . PRO A 1 264 ? -17.074 -12.569 3.475 1.00 93.81 264 PRO A C 1
ATOM 2060 O O . PRO A 1 264 ? -17.639 -13.147 4.400 1.00 93.81 264 PRO A O 1
ATOM 2063 N N . LEU A 1 265 ? -17.073 -11.245 3.334 1.00 93.38 265 LEU A N 1
ATOM 2064 C CA . LEU A 1 265 ? -17.702 -10.303 4.268 1.00 93.38 265 LEU A CA 1
ATOM 2065 C C . LEU A 1 265 ? -18.898 -9.561 3.666 1.00 93.38 265 LEU A C 1
ATOM 2067 O O . LEU A 1 265 ? -19.667 -8.935 4.384 1.00 93.38 265 LEU A O 1
ATOM 2071 N N . GLY A 1 266 ? -19.056 -9.609 2.345 1.00 92.06 266 GLY A N 1
ATOM 2072 C CA . GLY A 1 266 ? -20.171 -8.982 1.646 1.00 92.06 266 GLY A CA 1
ATOM 2073 C C . GLY A 1 266 ? -19.760 -8.452 0.282 1.00 92.06 266 GLY A C 1
ATOM 2074 O O . GLY A 1 266 ? -18.646 -8.692 -0.183 1.00 92.06 266 GLY A O 1
ATOM 2075 N N . ASN A 1 267 ? -20.674 -7.740 -0.371 1.00 91.31 267 ASN A N 1
ATOM 2076 C CA . ASN A 1 267 ? -20.442 -7.152 -1.683 1.00 91.31 267 ASN A CA 1
ATOM 2077 C C . ASN A 1 267 ? -20.496 -5.627 -1.589 1.00 91.31 267 ASN A C 1
ATOM 2079 O O . ASN A 1 267 ? -21.554 -5.069 -1.314 1.00 91.31 267 ASN A O 1
ATOM 2083 N N . ASN A 1 268 ? -19.372 -4.966 -1.842 1.00 92.00 268 ASN A N 1
ATOM 2084 C CA . ASN A 1 268 ? -19.289 -3.513 -1.855 1.00 92.00 268 ASN A CA 1
ATOM 2085 C C . ASN A 1 268 ? -19.851 -2.975 -3.190 1.00 92.00 268 ASN A C 1
ATOM 2087 O O . ASN A 1 268 ? -19.391 -3.405 -4.251 1.00 92.00 268 ASN A O 1
ATOM 2091 N N . PRO A 1 269 ? -20.859 -2.085 -3.197 1.00 89.62 269 PRO A N 1
ATOM 2092 C CA . PRO A 1 269 ? -21.519 -1.669 -4.438 1.00 89.62 269 PRO A CA 1
ATOM 2093 C C . PRO A 1 269 ? -20.698 -0.682 -5.278 1.00 89.62 269 PRO A C 1
ATOM 2095 O O . PRO A 1 269 ? -20.853 -0.645 -6.498 1.00 89.62 269 PRO A O 1
ATOM 2098 N N . ALA A 1 270 ? -19.835 0.112 -4.646 1.00 90.94 270 ALA A N 1
ATOM 2099 C CA . ALA A 1 270 ? -19.091 1.192 -5.286 1.00 90.94 270 ALA A CA 1
ATOM 2100 C C . ALA A 1 270 ? -17.688 1.311 -4.689 1.00 90.94 270 ALA A C 1
ATOM 2102 O O . ALA A 1 270 ? -17.369 0.673 -3.692 1.00 90.94 270 ALA A O 1
ATOM 2103 N N . TRP A 1 271 ? -16.836 2.128 -5.295 1.00 92.12 271 TRP A N 1
ATOM 2104 C CA . TRP A 1 271 ? -15.564 2.475 -4.674 1.00 92.12 271 TRP A CA 1
ATOM 2105 C C . TRP A 1 271 ? -15.794 3.221 -3.358 1.00 92.12 271 TRP A C 1
ATOM 2107 O O . TRP A 1 271 ? -16.576 4.166 -3.327 1.00 92.12 271 TRP A O 1
ATOM 2117 N N . LEU A 1 272 ? -15.082 2.819 -2.304 1.00 94.31 272 LEU A N 1
ATOM 2118 C CA . LEU A 1 272 ? -14.870 3.675 -1.140 1.00 94.31 272 LEU A CA 1
ATOM 2119 C C . LEU A 1 272 ? -13.513 4.348 -1.306 1.00 94.31 272 LEU A C 1
ATOM 2121 O O . LEU A 1 272 ? -12.484 3.668 -1.393 1.00 94.31 272 LEU A O 1
ATOM 2125 N N . ASP A 1 273 ? -13.526 5.672 -1.388 1.00 92.88 273 ASP A N 1
ATOM 2126 C CA . ASP A 1 273 ? -12.322 6.489 -1.313 1.00 92.88 273 ASP A CA 1
ATOM 2127 C C . ASP A 1 273 ? -11.801 6.565 0.135 1.00 92.88 273 ASP A C 1
ATOM 2129 O O . ASP A 1 273 ? -12.221 5.796 1.002 1.00 92.88 273 ASP A O 1
ATOM 2133 N N . HIS A 1 274 ? -10.845 7.454 0.406 1.00 92.81 274 HIS A N 1
ATOM 2134 C CA . HIS A 1 274 ? -10.264 7.566 1.743 1.00 92.81 274 HIS A CA 1
ATOM 2135 C C . HIS A 1 274 ? -11.306 7.950 2.798 1.00 92.81 274 HIS A C 1
ATOM 2137 O O . HIS A 1 274 ? -11.395 7.289 3.835 1.00 92.81 274 HIS A O 1
ATOM 2143 N N . ALA A 1 275 ? -12.151 8.935 2.500 1.00 93.75 275 ALA A N 1
ATOM 2144 C CA . ALA A 1 275 ? -13.250 9.334 3.367 1.00 93.75 275 ALA A CA 1
ATOM 2145 C C . ALA A 1 275 ? -14.242 8.179 3.595 1.00 93.75 275 ALA A C 1
ATOM 2147 O O . ALA A 1 275 ? -14.639 7.924 4.734 1.00 93.75 275 ALA A O 1
ATOM 2148 N N . GLY A 1 276 ? -14.584 7.420 2.549 1.00 95.81 276 GLY A N 1
ATOM 2149 C CA . GLY A 1 276 ? -15.451 6.244 2.655 1.00 95.81 276 GLY A CA 1
ATOM 2150 C C . GLY A 1 276 ? -14.849 5.115 3.501 1.00 95.81 276 GLY A C 1
ATOM 2151 O O . GLY A 1 276 ? -15.542 4.513 4.323 1.00 95.81 276 GLY A O 1
ATOM 2152 N N . VAL A 1 277 ? -13.550 4.837 3.360 1.00 96.12 277 VAL A N 1
ATOM 2153 C CA . VAL A 1 277 ? -12.849 3.837 4.188 1.00 96.12 277 VAL A CA 1
ATOM 2154 C C . VAL A 1 277 ? -12.732 4.305 5.641 1.00 96.12 277 VAL A C 1
ATOM 2156 O O . VAL A 1 277 ? -12.970 3.517 6.558 1.00 96.12 277 VAL A O 1
ATOM 2159 N N . LYS A 1 278 ? -12.444 5.591 5.872 1.00 96.12 278 LYS A N 1
ATOM 2160 C CA . LYS A 1 278 ? -12.497 6.200 7.207 1.00 96.12 278 LYS A CA 1
ATOM 2161 C C . LYS A 1 278 ? -13.879 6.008 7.836 1.00 96.12 278 LYS A C 1
ATOM 2163 O O . LYS A 1 278 ? -13.968 5.548 8.973 1.00 96.12 278 LYS A O 1
ATOM 2168 N N . ALA A 1 279 ? -14.949 6.311 7.101 1.00 95.75 279 ALA A N 1
ATOM 2169 C CA . ALA A 1 279 ? -16.320 6.157 7.582 1.00 95.75 279 ALA A CA 1
ATOM 2170 C C . ALA A 1 279 ? -16.665 4.693 7.907 1.00 95.75 279 ALA A C 1
ATOM 2172 O O . ALA A 1 279 ? -17.350 4.427 8.899 1.00 95.75 279 ALA A O 1
ATOM 2173 N N . LEU A 1 280 ? -16.156 3.732 7.124 1.00 96.38 280 LEU A N 1
ATOM 2174 C CA . LEU A 1 280 ? -16.268 2.303 7.426 1.00 96.38 280 LEU A CA 1
ATOM 2175 C C . LEU A 1 280 ? -15.599 1.959 8.767 1.00 96.38 280 LEU A C 1
ATOM 2177 O O . LEU A 1 280 ? -16.227 1.323 9.615 1.00 96.38 280 LEU A O 1
ATOM 2181 N N . PHE A 1 281 ? -14.360 2.404 8.994 1.00 97.62 281 PHE A N 1
ATOM 2182 C CA . PHE A 1 281 ? -13.660 2.158 10.259 1.00 97.62 281 PHE A CA 1
ATOM 2183 C C . PHE A 1 281 ? -14.335 2.838 11.451 1.00 97.62 281 PHE A C 1
ATOM 2185 O O . PHE A 1 281 ? -14.473 2.219 12.503 1.00 97.62 281 PHE A O 1
ATOM 2192 N N . GLU A 1 282 ? -14.820 4.069 11.304 1.00 97.06 282 GLU A N 1
ATOM 2193 C CA . GLU A 1 282 ? -15.563 4.761 12.364 1.00 97.06 282 GLU A CA 1
ATOM 2194 C C . GLU A 1 282 ? -16.906 4.092 12.671 1.00 97.06 282 GLU A C 1
ATOM 2196 O O . GLU A 1 282 ? -17.308 4.015 13.835 1.00 97.06 282 GLU A O 1
ATOM 2201 N N . SER A 1 283 ? -17.586 3.561 11.651 1.00 96.12 283 SER A N 1
ATOM 2202 C CA . SER A 1 283 ? -18.817 2.784 11.826 1.00 96.12 283 SER A CA 1
ATOM 2203 C C . SER A 1 283 ? -18.550 1.505 12.614 1.00 96.12 283 SER A C 1
ATOM 2205 O O . SER A 1 283 ? -19.253 1.234 13.588 1.00 96.12 283 SER A O 1
ATOM 2207 N N . ALA A 1 284 ? -17.494 0.771 12.251 1.00 97.25 284 ALA A N 1
ATOM 2208 C CA . ALA A 1 284 ? -17.071 -0.422 12.970 1.00 97.25 284 ALA A CA 1
ATOM 2209 C C . ALA A 1 284 ? -16.678 -0.098 14.419 1.00 97.25 284 ALA A C 1
ATOM 2211 O O . ALA A 1 284 ? -17.171 -0.741 15.346 1.00 97.25 284 ALA A O 1
ATOM 2212 N N . LEU A 1 285 ? -15.859 0.941 14.631 1.00 98.06 285 LEU A N 1
ATOM 2213 C CA . LEU A 1 285 ? -15.460 1.417 15.957 1.00 98.06 285 LEU A CA 1
ATOM 2214 C C . LEU A 1 285 ? -16.680 1.703 16.831 1.00 98.06 285 LEU A C 1
ATOM 2216 O O . LEU A 1 285 ? -16.749 1.202 17.949 1.00 98.06 285 LEU A O 1
ATOM 2220 N N . ARG A 1 286 ? -17.665 2.460 16.340 1.00 95.88 286 ARG A N 1
ATOM 2221 C CA . ARG A 1 286 ? -18.881 2.762 17.112 1.00 95.88 286 ARG A CA 1
ATOM 2222 C C . ARG A 1 286 ? -19.692 1.511 17.419 1.00 95.88 286 ARG A C 1
ATOM 2224 O O . ARG A 1 286 ? -20.029 1.287 18.579 1.00 95.88 286 ARG A O 1
ATOM 2231 N N . ALA A 1 287 ? -19.992 0.710 16.399 1.00 95.88 287 ALA A N 1
ATOM 2232 C CA . ALA A 1 287 ? -20.869 -0.448 16.531 1.00 95.88 287 ALA A CA 1
ATOM 2233 C C . ALA A 1 287 ? -20.296 -1.506 17.486 1.00 95.88 287 ALA A C 1
ATOM 2235 O O . ALA A 1 287 ? -21.001 -1.981 18.372 1.00 95.88 287 ALA A O 1
ATOM 2236 N N . GLU A 1 288 ? -19.010 -1.830 17.350 1.00 96.94 288 GLU A N 1
ATOM 2237 C CA . GLU A 1 288 ? -18.389 -2.931 18.093 1.00 96.94 288 GLU A CA 1
ATOM 2238 C C . GLU A 1 288 ? -17.875 -2.511 19.478 1.00 96.94 288 GLU A C 1
ATOM 2240 O O . GLU A 1 288 ? -17.733 -3.352 20.366 1.00 96.94 288 GLU A O 1
ATOM 2245 N N . THR A 1 289 ? -17.600 -1.220 19.705 1.00 96.94 289 THR A N 1
ATOM 2246 C CA . THR A 1 289 ? -17.184 -0.734 21.037 1.00 96.94 289 THR A CA 1
ATOM 2247 C C . THR A 1 289 ? -18.329 -0.173 21.876 1.00 96.94 289 THR A C 1
ATOM 2249 O O . THR A 1 289 ? -18.175 -0.055 23.095 1.00 96.94 289 THR A O 1
ATOM 2252 N N . GLY A 1 290 ? -19.452 0.185 21.245 1.00 95.62 290 GLY A N 1
ATOM 2253 C CA . GLY A 1 290 ? -20.560 0.899 21.878 1.00 95.62 290 GLY A CA 1
ATOM 2254 C C . GLY A 1 290 ? -20.245 2.359 22.220 1.00 95.62 290 GLY A C 1
ATOM 2255 O O . GLY A 1 290 ? -20.949 2.947 23.038 1.00 95.62 290 GLY A O 1
ATOM 2256 N N . ALA A 1 291 ? -19.179 2.933 21.652 1.00 96.12 291 ALA A N 1
ATOM 2257 C CA . ALA A 1 291 ? -18.776 4.303 21.941 1.00 96.12 291 ALA A CA 1
ATOM 2258 C C . ALA A 1 291 ? -19.793 5.338 21.426 1.00 96.12 291 ALA A C 1
ATOM 2260 O O . ALA A 1 291 ? -20.386 5.167 20.357 1.00 96.12 291 ALA A O 1
ATOM 2261 N N . ASP A 1 292 ? -19.945 6.446 22.161 1.00 94.62 292 ASP A N 1
ATOM 22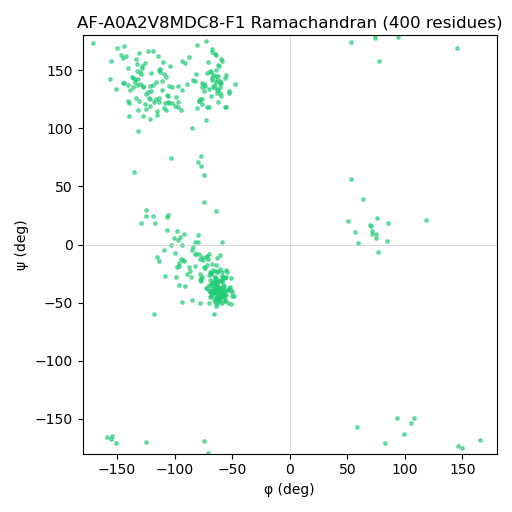62 C CA . ASP A 1 292 ? -20.824 7.559 21.772 1.00 94.62 292 ASP A CA 1
ATOM 2263 C C . ASP A 1 292 ? -20.389 8.160 20.420 1.00 94.62 292 ASP A C 1
ATOM 2265 O O . ASP A 1 292 ? -21.220 8.506 19.580 1.00 94.62 292 ASP A O 1
ATOM 2269 N N . LEU A 1 293 ? -19.073 8.264 20.206 1.00 94.62 293 LEU A N 1
ATOM 2270 C CA . LEU A 1 293 ? -18.438 8.764 18.987 1.00 94.62 293 LEU A CA 1
ATOM 2271 C C . LEU A 1 293 ? -17.346 7.805 18.502 1.00 94.62 293 LEU A C 1
ATOM 2273 O O . LEU A 1 293 ? -16.841 6.980 19.261 1.00 94.62 293 LEU A O 1
ATOM 2277 N N . ALA A 1 294 ? -16.912 7.978 17.254 1.00 96.50 294 ALA A N 1
ATOM 2278 C CA . ALA A 1 294 ? -15.619 7.473 16.811 1.00 96.50 294 ALA A CA 1
ATOM 2279 C C . ALA A 1 294 ? -14.842 8.531 16.038 1.00 96.50 294 ALA A C 1
ATOM 2281 O O . ALA A 1 294 ? -15.430 9.453 15.472 1.00 96.50 294 ALA A O 1
ATOM 2282 N N . TYR A 1 295 ? -13.523 8.372 16.040 1.00 97.19 295 TYR A N 1
ATOM 2283 C CA . TYR A 1 295 ? -12.615 9.133 15.199 1.00 97.19 295 TYR A CA 1
ATOM 2284 C C . TYR A 1 295 ? -11.512 8.219 14.679 1.00 97.19 295 TYR A C 1
ATOM 2286 O O . TYR A 1 295 ? -10.778 7.613 15.466 1.00 97.19 295 TYR A O 1
ATOM 2294 N N . TYR A 1 296 ? -11.377 8.167 13.361 1.00 96.81 296 TYR A N 1
ATOM 2295 C CA . TYR A 1 296 ? -10.230 7.589 12.675 1.00 96.81 296 TYR A CA 1
ATOM 2296 C C . TYR A 1 296 ? -9.555 8.676 11.843 1.00 96.81 296 TYR A C 1
ATOM 2298 O O . TYR A 1 296 ? -10.233 9.480 11.207 1.00 96.81 296 TYR A O 1
ATOM 2306 N N . ASP A 1 297 ? -8.228 8.735 11.846 1.00 94.50 297 ASP A N 1
ATOM 2307 C CA . ASP A 1 297 ? -7.534 9.765 11.083 1.00 94.50 297 ASP A CA 1
ATOM 2308 C C . ASP A 1 297 ? -7.468 9.399 9.593 1.00 94.50 297 ASP A C 1
ATOM 2310 O O . ASP A 1 297 ? -6.958 8.343 9.225 1.00 94.50 297 ASP A O 1
ATOM 2314 N N . GLU A 1 298 ? -7.981 10.268 8.717 1.00 92.12 298 GLU A N 1
ATOM 2315 C CA . GLU A 1 298 ? -8.049 9.984 7.276 1.00 92.12 298 GLU A CA 1
ATOM 2316 C C . GLU A 1 298 ? -6.665 9.788 6.647 1.00 92.12 298 GLU A C 1
ATOM 2318 O O . GLU A 1 298 ? -6.513 8.982 5.729 1.00 92.12 298 GLU A O 1
ATOM 2323 N N . SER A 1 299 ? -5.634 10.463 7.171 1.00 88.06 299 SER A N 1
ATOM 2324 C CA . SER A 1 299 ? -4.264 10.301 6.670 1.00 88.06 299 SER A CA 1
ATOM 2325 C C . SER A 1 299 ? -3.690 8.909 6.961 1.00 88.06 299 SER A C 1
ATOM 2327 O O . SER A 1 299 ? -2.732 8.492 6.314 1.00 88.06 299 SER A O 1
ATOM 2329 N N . SER A 1 300 ? -4.311 8.165 7.885 1.00 90.31 300 SER A N 1
ATOM 2330 C CA . SER A 1 300 ? -3.980 6.769 8.184 1.00 90.31 300 SER A CA 1
ATOM 2331 C C . SER A 1 300 ? -4.690 5.775 7.256 1.00 90.31 300 SER A C 1
ATOM 2333 O O . SER A 1 300 ? -4.412 4.580 7.313 1.00 90.31 300 SER A O 1
ATOM 2335 N N . VAL A 1 301 ? -5.583 6.210 6.362 1.00 91.06 301 VAL A N 1
ATOM 2336 C CA . VAL A 1 301 ? -6.190 5.302 5.381 1.00 91.06 301 VAL A CA 1
ATOM 2337 C C . VAL A 1 301 ? -5.145 4.877 4.346 1.00 91.06 301 VAL A C 1
ATOM 2339 O O . VAL A 1 301 ? -4.607 5.695 3.605 1.00 91.06 301 VAL A O 1
ATOM 2342 N N . ALA A 1 302 ? -4.868 3.571 4.269 1.00 90.44 302 ALA A N 1
ATOM 2343 C CA . ALA A 1 302 ? -3.802 3.046 3.415 1.00 90.44 302 ALA A CA 1
ATOM 2344 C C . ALA A 1 302 ? -4.172 2.966 1.919 1.00 90.44 302 ALA A C 1
ATOM 2346 O O . ALA A 1 302 ? -3.300 2.729 1.081 1.00 90.44 302 ALA A O 1
ATOM 2347 N N . GLY A 1 303 ? -5.444 3.127 1.561 1.00 91.44 303 GLY A N 1
ATOM 2348 C CA . GLY A 1 303 ? -5.901 3.136 0.174 1.00 91.44 303 GLY A CA 1
ATOM 2349 C C . GLY A 1 303 ? -7.413 2.981 0.058 1.00 91.44 303 GLY A C 1
ATOM 2350 O O . GLY A 1 303 ? -8.140 3.056 1.046 1.00 91.44 303 GLY A O 1
ATOM 2351 N N . ARG A 1 304 ? -7.884 2.727 -1.163 1.00 93.56 304 ARG A N 1
ATOM 2352 C CA . ARG A 1 304 ? -9.317 2.625 -1.482 1.00 93.56 304 ARG A CA 1
ATOM 2353 C C . ARG A 1 304 ? -9.835 1.189 -1.427 1.00 93.56 304 ARG A C 1
ATOM 2355 O O . ARG A 1 304 ? -9.065 0.239 -1.608 1.00 93.56 304 ARG A O 1
ATOM 2362 N N . LEU A 1 305 ? -11.150 1.033 -1.247 1.00 93.62 305 LEU A N 1
ATOM 2363 C CA . LEU A 1 305 ? -11.845 -0.255 -1.336 1.00 93.62 305 LEU A CA 1
ATOM 2364 C C . LEU A 1 305 ? -12.638 -0.361 -2.640 1.00 93.62 305 LEU A C 1
ATOM 2366 O O . LEU A 1 305 ? -13.530 0.443 -2.905 1.00 93.62 305 LEU A O 1
ATOM 2370 N N . ARG A 1 306 ? -12.334 -1.385 -3.438 1.00 91.62 306 ARG A N 1
ATOM 2371 C CA . ARG A 1 306 ? -12.996 -1.656 -4.722 1.00 91.62 306 ARG A CA 1
ATOM 2372 C C . ARG A 1 306 ? -14.441 -2.145 -4.556 1.00 91.62 306 ARG A C 1
ATOM 2374 O O . ARG A 1 306 ? -14.760 -2.736 -3.522 1.00 91.62 306 ARG A O 1
ATOM 2381 N N . PRO A 1 307 ? -15.301 -1.993 -5.578 1.00 91.31 307 PRO A N 1
ATOM 2382 C CA . PRO A 1 307 ? -16.575 -2.697 -5.627 1.00 91.31 307 PRO A CA 1
ATOM 2383 C C . PRO A 1 307 ? -16.396 -4.217 -5.809 1.00 91.31 307 PRO A C 1
ATOM 2385 O O . PRO A 1 307 ? -15.336 -4.713 -6.204 1.00 91.31 307 PRO A O 1
ATOM 2388 N N . GLY A 1 308 ? -17.473 -4.961 -5.562 1.00 90.88 308 GLY A N 1
ATOM 2389 C CA . GLY A 1 308 ? -17.545 -6.413 -5.701 1.00 90.88 308 GLY A CA 1
ATOM 2390 C C . GLY A 1 308 ? -17.380 -7.157 -4.377 1.00 90.88 308 GLY A C 1
ATOM 2391 O O . GLY A 1 308 ? -17.516 -6.585 -3.294 1.00 90.88 308 GLY A O 1
ATOM 2392 N N . LEU A 1 309 ? -17.092 -8.458 -4.467 1.00 92.56 309 LEU A N 1
ATOM 2393 C CA . LEU A 1 309 ? -16.915 -9.311 -3.295 1.00 92.56 309 LEU A CA 1
ATOM 2394 C C . LEU A 1 309 ? -15.724 -8.832 -2.459 1.00 92.56 309 LEU A C 1
ATOM 2396 O O . LEU A 1 309 ? -14.590 -8.796 -2.952 1.00 92.56 309 LEU A O 1
ATOM 2400 N N . ILE A 1 310 ? -16.000 -8.529 -1.194 1.00 93.06 310 ILE A N 1
ATOM 2401 C CA . ILE A 1 310 ? -15.018 -8.176 -0.176 1.00 93.06 310 ILE A CA 1
ATOM 2402 C C . ILE A 1 310 ? -14.787 -9.380 0.727 1.00 93.06 310 ILE A C 1
ATOM 2404 O O . ILE A 1 310 ? -15.731 -10.053 1.153 1.00 93.06 310 ILE A O 1
ATOM 2408 N N . ARG A 1 311 ? -13.522 -9.651 1.032 1.00 94.94 311 ARG A N 1
ATOM 2409 C CA . ARG A 1 311 ? -13.093 -10.657 2.005 1.00 94.94 311 ARG A CA 1
ATOM 2410 C C . ARG A 1 311 ? -12.313 -10.003 3.134 1.00 94.94 311 ARG A C 1
ATOM 2412 O O . ARG A 1 311 ? -11.862 -8.866 3.018 1.00 94.94 311 ARG A O 1
ATOM 2419 N N . ALA A 1 312 ? -12.105 -10.747 4.216 1.00 95.25 312 ALA A N 1
ATOM 2420 C CA . ALA A 1 312 ? -11.342 -10.271 5.368 1.00 95.25 312 ALA A CA 1
ATOM 2421 C C . ALA A 1 312 ? -9.967 -9.706 5.000 1.00 95.25 312 ALA A C 1
ATOM 2423 O O . ALA A 1 312 ? -9.533 -8.711 5.576 1.00 95.25 312 ALA A O 1
ATOM 2424 N N . GLY A 1 313 ? -9.288 -10.282 4.012 1.00 94.62 313 GLY A N 1
ATOM 2425 C CA . GLY A 1 313 ? -7.988 -9.772 3.633 1.00 94.62 313 GLY A CA 1
ATOM 2426 C C . GLY A 1 313 ? -8.013 -8.452 2.846 1.00 94.62 313 GLY A C 1
ATOM 2427 O O . GLY A 1 313 ? -7.023 -7.729 2.908 1.00 94.62 313 GLY A O 1
ATOM 2428 N N . ASP A 1 314 ? -9.134 -8.048 2.227 1.00 94.81 314 ASP A N 1
ATOM 2429 C CA . ASP A 1 314 ? -9.286 -6.669 1.731 1.00 94.81 314 ASP A CA 1
ATOM 2430 C C . ASP A 1 314 ? -9.254 -5.671 2.908 1.00 94.81 314 ASP A C 1
ATOM 2432 O O . ASP A 1 314 ? -8.599 -4.638 2.820 1.00 94.81 314 ASP A O 1
ATOM 2436 N N . ILE A 1 315 ? -9.874 -6.011 4.048 1.00 95.12 315 ILE A N 1
ATOM 2437 C CA . ILE A 1 315 ? -9.835 -5.189 5.273 1.00 95.12 315 ILE A CA 1
ATOM 2438 C C . ILE A 1 315 ? -8.423 -5.144 5.860 1.00 95.12 315 ILE A C 1
ATOM 2440 O O . ILE A 1 315 ? -7.951 -4.082 6.259 1.00 95.12 315 ILE A O 1
ATOM 2444 N N . TYR A 1 316 ? -7.704 -6.269 5.845 1.00 93.94 316 TYR A N 1
ATOM 2445 C CA . TYR A 1 316 ? -6.301 -6.308 6.271 1.00 93.94 316 TYR A CA 1
ATOM 2446 C C . TYR A 1 316 ? -5.408 -5.445 5.363 1.00 93.94 316 TYR A C 1
ATOM 2448 O O . TYR A 1 316 ? -4.458 -4.829 5.838 1.00 93.94 316 TYR A O 1
ATOM 2456 N N . SER A 1 317 ? -5.711 -5.364 4.064 1.00 93.06 317 SER A N 1
ATOM 2457 C CA . SER A 1 317 ? -5.032 -4.446 3.142 1.00 93.06 317 SER A CA 1
ATOM 2458 C C . SER A 1 317 ? -5.400 -2.972 3.343 1.00 93.06 317 SER A C 1
ATOM 2460 O O . SER A 1 317 ? -4.691 -2.122 2.817 1.00 93.06 317 SER A O 1
ATOM 2462 N N . LEU A 1 318 ? -6.499 -2.636 4.022 1.00 92.56 318 LEU A N 1
ATOM 2463 C CA . LEU A 1 318 ? -6.855 -1.242 4.331 1.00 92.56 318 LEU A CA 1
ATOM 2464 C C . LEU A 1 318 ? -6.280 -0.788 5.675 1.00 92.56 318 LEU A C 1
ATOM 2466 O O . LEU A 1 318 ? -5.864 0.358 5.809 1.00 92.56 318 LEU A O 1
ATOM 2470 N N . GLU A 1 319 ? -6.222 -1.691 6.653 1.00 90.81 319 GLU A N 1
ATOM 2471 C CA . GLU A 1 319 ? -5.601 -1.466 7.960 1.00 90.81 319 GLU A CA 1
ATOM 2472 C C . GLU A 1 319 ? -4.231 -2.163 7.988 1.00 90.81 319 GLU A C 1
ATOM 2474 O O . GLU A 1 319 ? -4.041 -3.244 8.550 1.00 90.81 319 GLU A O 1
ATOM 2479 N N . SER A 1 320 ? -3.268 -1.554 7.295 1.00 87.94 320 SER A N 1
ATOM 2480 C CA . SER A 1 320 ? -1.895 -2.064 7.176 1.00 87.94 320 SER A CA 1
ATOM 2481 C C . SER A 1 320 ? -0.943 -1.511 8.243 1.00 87.94 320 SER A C 1
ATOM 2483 O O . SER A 1 320 ? 0.257 -1.766 8.190 1.00 87.94 320 SER A O 1
ATOM 2485 N N . TRP A 1 321 ? -1.451 -0.806 9.251 1.00 87.75 321 TRP A N 1
ATOM 2486 C CA . TRP A 1 321 ? -0.643 -0.177 10.301 1.00 87.75 321 TRP A CA 1
ATOM 2487 C C . TRP A 1 321 ? -0.545 -1.040 11.568 1.00 87.75 321 TRP A C 1
ATOM 2489 O O . TRP A 1 321 ? 0.395 -0.892 12.343 1.00 87.75 321 TRP A O 1
ATOM 2499 N N . GLN A 1 322 ? -1.421 -2.046 11.708 1.00 87.88 322 GLN A N 1
ATOM 2500 C CA . GLN A 1 322 ? -1.587 -2.862 12.920 1.00 87.88 322 GLN A CA 1
ATOM 2501 C C . GLN A 1 322 ? -2.061 -2.037 14.113 1.00 87.88 322 GLN A C 1
ATOM 2503 O O . GLN A 1 322 ? -1.631 -2.256 15.248 1.00 87.88 322 GLN A O 1
ATOM 2508 N N . GLU A 1 323 ? -2.957 -1.098 13.844 1.00 92.12 323 GLU A N 1
ATOM 2509 C CA . GLU A 1 323 ? -3.524 -0.251 14.874 1.00 92.12 323 GLU A CA 1
ATOM 2510 C C . GLU A 1 323 ? -4.417 -1.056 15.818 1.00 92.12 323 GLU A C 1
ATOM 2512 O O . GLU A 1 323 ? -5.358 -1.746 15.408 1.00 92.12 323 GLU A O 1
ATOM 2517 N N . THR A 1 324 ? -4.148 -0.924 17.114 1.00 96.00 324 THR A N 1
ATOM 2518 C CA . THR A 1 324 ? -5.067 -1.373 18.155 1.00 96.00 324 THR A CA 1
ATOM 2519 C C . THR A 1 324 ? -6.132 -0.315 18.386 1.00 96.00 324 THR A C 1
ATOM 2521 O O . THR A 1 324 ? -5.851 0.884 18.403 1.00 96.00 324 THR A O 1
ATOM 2524 N N . VAL A 1 325 ? -7.357 -0.769 18.606 1.00 98.31 325 VAL A N 1
ATOM 2525 C CA . VAL A 1 325 ? -8.478 0.078 19.004 1.00 98.31 325 VAL A CA 1
ATOM 2526 C C . VAL A 1 325 ? -8.234 0.614 20.412 1.00 98.31 325 VAL A C 1
ATOM 2528 O O . VAL A 1 325 ? -7.743 -0.100 21.282 1.00 98.31 325 VAL A O 1
ATOM 2531 N N . GLU A 1 326 ? -8.631 1.855 20.649 1.00 98.31 326 GLU A N 1
ATOM 2532 C CA . GLU A 1 326 ? -8.695 2.484 21.964 1.00 98.31 326 GLU A CA 1
ATOM 2533 C C . GLU A 1 326 ? -10.090 3.076 22.159 1.00 98.31 326 GLU A C 1
ATOM 2535 O O . GLU A 1 326 ? -10.633 3.729 21.269 1.00 98.31 326 GLU A O 1
ATOM 2540 N N . VAL A 1 327 ? -10.678 2.870 23.335 1.00 98.50 327 VAL A N 1
ATOM 2541 C CA . VAL A 1 327 ? -11.881 3.593 23.759 1.00 98.50 327 VAL A CA 1
ATOM 2542 C C . VAL A 1 327 ? -11.465 4.580 24.830 1.00 98.50 327 VAL A C 1
ATOM 2544 O O . VAL A 1 327 ? -11.011 4.178 25.903 1.00 98.50 327 VAL A O 1
ATOM 2547 N N . VAL A 1 328 ? -11.614 5.870 24.545 1.00 98.38 328 VAL A N 1
ATOM 2548 C CA . VAL A 1 328 ? -11.228 6.936 25.473 1.00 98.38 328 VAL A CA 1
ATOM 2549 C C . VAL A 1 328 ? -12.439 7.637 26.058 1.00 98.38 328 VAL A C 1
ATOM 2551 O O . VAL A 1 328 ? -13.451 7.814 25.384 1.00 98.38 328 VAL A O 1
ATOM 2554 N N . GLU A 1 329 ? -12.320 8.084 27.302 1.00 98.19 329 GLU A N 1
ATOM 2555 C CA . GLU A 1 329 ? -13.323 8.926 27.947 1.00 98.19 329 GLU A CA 1
ATOM 2556 C C . GLU A 1 329 ? -12.902 10.392 27.893 1.00 98.19 329 GLU A C 1
ATOM 2558 O O . GLU A 1 329 ? -11.810 10.762 28.335 1.00 98.19 329 GLU A O 1
ATOM 2563 N N . VAL A 1 330 ? -13.787 11.249 27.388 1.00 97.94 330 VAL A N 1
ATOM 2564 C CA . VAL A 1 330 ? -13.570 12.692 27.290 1.00 97.94 330 VAL A CA 1
ATOM 2565 C C . VAL A 1 330 ? -14.783 13.414 27.864 1.00 97.94 330 VAL A C 1
ATOM 2567 O O . VAL A 1 330 ? -15.919 13.220 27.431 1.00 97.94 330 VAL A O 1
ATOM 2570 N N . ARG A 1 331 ? -14.556 14.278 28.858 1.00 97.56 331 ARG A N 1
ATOM 2571 C CA . ARG A 1 331 ? -15.614 15.154 29.382 1.00 97.56 331 ARG A CA 1
ATOM 2572 C C . ARG A 1 331 ? -16.083 16.103 28.278 1.00 97.56 331 ARG A C 1
ATOM 2574 O O . ARG A 1 331 ? -15.246 16.633 27.556 1.00 97.56 331 ARG A O 1
ATOM 2581 N N . GLY A 1 332 ? -17.376 16.394 28.180 1.00 96.38 332 GLY A N 1
ATOM 2582 C CA . GLY A 1 332 ? -17.941 17.266 27.147 1.00 96.38 332 GLY A CA 1
ATOM 2583 C C . GLY A 1 332 ? -17.272 18.638 27.080 1.00 96.38 332 GLY A C 1
ATOM 2584 O O . GLY A 1 332 ? -16.963 19.136 25.999 1.00 96.38 332 GLY A O 1
ATOM 2585 N N . SER A 1 333 ? -16.933 19.214 28.239 1.00 96.62 333 SER A N 1
ATOM 2586 C CA . SER A 1 333 ? -16.166 20.463 28.347 1.00 96.62 333 SER A CA 1
ATOM 2587 C C . SER A 1 333 ? -14.767 20.390 27.726 1.00 96.62 333 SER A C 1
ATOM 2589 O O . SER A 1 333 ? -14.196 21.426 27.397 1.00 96.62 333 SER A O 1
ATOM 2591 N N . ASN A 1 334 ? -14.228 19.185 27.560 1.00 97.25 334 ASN A N 1
ATOM 2592 C CA . ASN A 1 334 ? -12.876 18.893 27.100 1.00 97.25 334 ASN A CA 1
ATOM 2593 C C . ASN A 1 334 ? -12.825 18.290 25.691 1.00 97.25 334 ASN A C 1
ATOM 2595 O O . ASN A 1 334 ? -11.720 18.087 25.191 1.00 97.25 334 ASN A O 1
ATOM 2599 N N . LEU A 1 335 ? -13.971 17.996 25.066 1.00 96.81 335 LEU A N 1
ATOM 2600 C CA . LEU A 1 335 ? -14.021 17.524 23.681 1.00 96.81 335 LEU A CA 1
ATOM 2601 C C . LEU A 1 335 ? -13.413 18.563 22.745 1.00 96.81 335 LEU A C 1
ATOM 2603 O O . LEU A 1 335 ? -13.688 19.763 22.888 1.00 96.81 335 LEU A O 1
ATOM 2607 N N . SER A 1 336 ? -12.642 18.085 21.768 1.00 96.69 336 SER A N 1
ATOM 2608 C CA . SER A 1 336 ? -12.099 18.917 20.697 1.00 96.69 336 SER A CA 1
ATOM 2609 C C . SER A 1 336 ? -13.208 19.602 19.889 1.00 96.69 336 SER A C 1
ATOM 2611 O O . SER A 1 336 ? -14.361 19.160 19.848 1.00 96.69 336 SER A O 1
ATOM 2613 N N . THR A 1 337 ? -12.853 20.677 19.185 1.00 95.19 337 THR A N 1
ATOM 2614 C CA . THR A 1 337 ? -13.771 21.360 18.261 1.00 95.19 337 THR A CA 1
ATOM 2615 C C . THR A 1 337 ? -14.305 20.413 17.185 1.00 95.19 337 THR A C 1
ATOM 2617 O O . THR A 1 337 ? -15.475 20.516 16.819 1.00 95.19 337 THR A O 1
ATOM 2620 N N . LEU A 1 338 ? -13.466 19.475 16.732 1.00 93.50 338 LEU A N 1
ATOM 2621 C CA . LEU A 1 338 ? -13.803 18.473 15.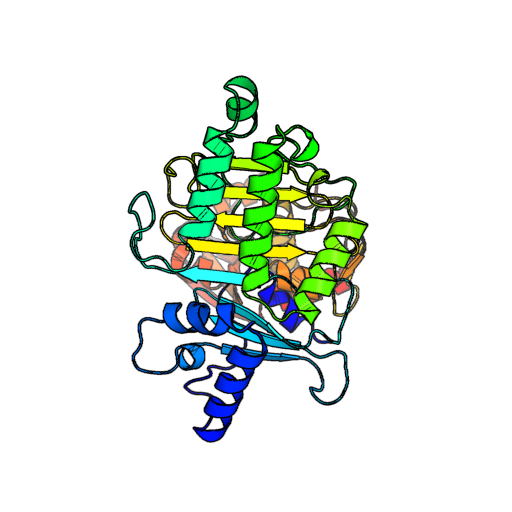724 1.00 93.50 338 LEU A CA 1
ATOM 2622 C C . LEU A 1 338 ? -14.901 17.530 16.227 1.00 93.50 338 LEU A C 1
ATOM 2624 O O . LEU A 1 338 ? -15.946 17.419 15.596 1.00 93.50 338 LEU A O 1
ATOM 2628 N N . LEU A 1 339 ? -14.732 16.919 17.403 1.00 93.88 339 LEU A N 1
ATOM 2629 C CA . LEU A 1 339 ? -15.736 15.989 17.935 1.00 93.88 339 LEU A CA 1
ATOM 2630 C C . LEU A 1 339 ? -17.047 16.692 18.309 1.00 93.88 339 LEU A C 1
ATOM 2632 O O . LEU A 1 339 ? -18.132 16.142 18.137 1.00 93.88 339 LEU A O 1
ATOM 2636 N N . ARG A 1 340 ? -16.975 17.949 18.763 1.00 93.44 340 ARG A N 1
ATOM 2637 C CA . ARG A 1 340 ? -18.181 18.765 18.972 1.00 93.44 340 ARG A CA 1
ATOM 2638 C C . ARG A 1 340 ? -18.920 19.058 17.667 1.00 93.44 340 ARG A C 1
ATOM 2640 O O . ARG A 1 340 ? -20.135 19.227 17.709 1.00 93.44 340 ARG A O 1
ATOM 2647 N N . ALA A 1 341 ? -18.210 19.182 16.544 1.00 91.12 341 ALA A N 1
ATOM 2648 C CA . ALA A 1 341 ? -18.831 19.343 15.231 1.00 91.12 341 ALA A CA 1
ATOM 2649 C C . ALA A 1 341 ? -19.557 18.063 14.806 1.00 91.12 341 ALA A C 1
ATOM 2651 O O . ALA A 1 341 ? -20.732 18.146 14.460 1.00 91.12 341 ALA A O 1
ATOM 2652 N N . ALA A 1 342 ? -18.925 16.900 14.991 1.00 87.19 342 ALA A N 1
ATOM 2653 C CA . ALA A 1 342 ? -19.541 15.602 14.713 1.00 87.19 342 ALA A CA 1
ATOM 2654 C C . ALA A 1 342 ? -20.855 15.388 15.493 1.00 87.19 342 ALA A C 1
ATOM 2656 O O . ALA A 1 342 ? -21.842 14.916 14.936 1.00 87.19 342 ALA A O 1
ATOM 2657 N N . PHE A 1 343 ? -20.925 15.808 16.764 1.00 86.81 343 PHE A N 1
ATOM 2658 C CA . PHE A 1 343 ? -22.188 15.777 17.516 1.00 86.81 343 PHE A CA 1
ATOM 2659 C C . PHE A 1 343 ? -23.278 16.662 16.903 1.00 86.81 343 PHE A C 1
ATOM 2661 O O . PHE A 1 343 ? -24.431 16.241 16.814 1.00 86.81 343 PHE A O 1
ATOM 2668 N N . ARG A 1 344 ? -22.928 17.876 16.456 1.00 88.62 344 ARG A N 1
ATOM 2669 C CA . ARG A 1 344 ? -23.896 18.793 15.831 1.00 88.62 344 ARG A CA 1
ATOM 2670 C C . ARG A 1 344 ? -24.443 18.234 14.524 1.00 88.62 344 ARG A C 1
ATOM 2672 O O . ARG A 1 344 ? -25.637 18.366 14.283 1.00 88.62 344 ARG A O 1
ATOM 2679 N N . GLU A 1 345 ? -23.599 17.596 13.720 1.00 86.50 345 GLU A N 1
ATOM 2680 C CA . GLU A 1 345 ? -24.007 16.928 12.477 1.00 86.50 345 GLU A CA 1
ATOM 2681 C C . GLU A 1 345 ? -24.990 15.780 12.739 1.00 86.50 345 GLU A C 1
ATOM 2683 O O . GLU A 1 345 ? -25.918 15.569 11.965 1.00 86.50 345 GLU A O 1
ATOM 2688 N N . GLN A 1 346 ? -24.858 15.101 13.881 1.00 81.44 346 GLN A N 1
ATOM 2689 C CA . GLN A 1 346 ? -25.797 14.069 14.335 1.00 81.44 346 GLN A CA 1
ATOM 2690 C C . GLN A 1 346 ? -27.046 14.635 15.038 1.00 81.44 346 GLN A C 1
ATOM 2692 O O . GLN A 1 346 ? -27.876 13.870 15.527 1.00 81.44 346 GLN A O 1
ATOM 2697 N N . GLY A 1 347 ? -27.190 15.962 15.137 1.00 86.31 347 GLY A N 1
ATOM 2698 C CA . GLY A 1 347 ? -28.294 16.608 15.854 1.00 86.31 347 GLY A CA 1
ATOM 2699 C C . GLY A 1 347 ? -28.231 16.453 17.379 1.00 86.31 347 GLY A C 1
ATOM 2700 O O . GLY A 1 347 ? -29.226 16.679 18.067 1.00 86.31 347 GLY A O 1
ATOM 2701 N N . ILE A 1 348 ? -27.073 16.076 17.926 1.00 84.06 348 ILE A N 1
ATOM 2702 C CA . ILE A 1 348 ? -26.862 15.850 19.356 1.00 84.06 348 ILE A CA 1
ATOM 2703 C C . ILE A 1 348 ? -26.245 17.109 19.977 1.00 84.06 348 ILE A C 1
ATOM 2705 O O . ILE A 1 348 ? -25.171 17.570 19.587 1.00 84.06 348 ILE A O 1
ATOM 2709 N N . ALA A 1 349 ? -26.907 17.672 20.990 1.00 87.62 349 ALA A N 1
ATOM 2710 C CA . ALA A 1 349 ? -26.346 18.769 21.772 1.00 87.62 349 ALA A CA 1
ATOM 2711 C C . ALA A 1 349 ? -25.283 18.239 22.749 1.00 87.62 349 ALA A C 1
ATOM 2713 O O . ALA A 1 349 ? -25.569 17.416 23.616 1.00 87.62 349 ALA A O 1
ATOM 2714 N N . CYS A 1 350 ? -24.050 18.735 22.629 1.00 91.50 350 CYS A N 1
ATOM 2715 C CA . CYS A 1 350 ? -22.963 18.359 23.529 1.00 91.50 350 CYS A CA 1
ATOM 2716 C C . CYS A 1 350 ? -23.149 18.998 24.917 1.00 91.50 350 CYS A C 1
ATOM 2718 O O . CYS A 1 350 ? -22.886 20.187 25.098 1.00 91.50 350 CYS A O 1
ATOM 2720 N N . ASP A 1 351 ? -23.522 18.195 25.913 1.00 94.12 351 ASP A N 1
ATOM 2721 C CA . ASP A 1 351 ? -23.515 18.569 27.332 1.00 94.12 351 ASP A CA 1
ATOM 2722 C C . ASP A 1 351 ? -22.069 18.663 27.869 1.00 94.12 351 ASP A C 1
ATOM 2724 O O . ASP A 1 351 ? -21.363 17.648 27.875 1.00 94.12 351 ASP A O 1
ATOM 2728 N N . PRO A 1 352 ? -21.603 19.837 28.346 1.00 94.50 352 PRO A N 1
ATOM 2729 C CA . PRO A 1 352 ? -20.255 20.007 28.891 1.00 94.50 352 PRO A CA 1
ATOM 2730 C C . PRO A 1 352 ? -19.963 19.187 30.156 1.00 94.50 352 PRO A C 1
ATOM 2732 O O . PRO A 1 352 ? -18.797 18.943 30.475 1.00 94.50 352 PRO A O 1
ATOM 2735 N N . SER A 1 353 ? -20.995 18.802 30.907 1.00 96.00 353 SER A N 1
ATOM 2736 C CA . SER A 1 353 ? -20.870 18.099 32.183 1.00 96.00 353 SER A CA 1
ATOM 2737 C C . SER A 1 353 ? -20.745 16.584 32.021 1.00 96.00 353 SER A C 1
ATOM 2739 O O . SER A 1 353 ? -20.076 15.958 32.846 1.00 96.00 353 SER A O 1
ATOM 2741 N N . LYS A 1 354 ? -21.316 16.026 30.944 1.00 96.69 354 LYS A N 1
ATOM 2742 C CA . LYS A 1 354 ? -21.321 14.593 30.627 1.00 96.69 354 LYS A CA 1
ATOM 2743 C C . LYS A 1 354 ? -19.936 14.105 30.186 1.00 96.69 354 LYS A C 1
ATOM 2745 O O . LYS A 1 354 ? -19.179 14.842 29.558 1.00 96.69 354 LYS A O 1
ATOM 2750 N N . THR A 1 355 ? -19.612 12.852 30.491 1.00 97.19 355 THR A N 1
ATOM 2751 C CA . THR A 1 355 ? -18.470 12.139 29.898 1.00 97.19 355 THR A CA 1
ATOM 2752 C C . THR A 1 355 ? -18.941 11.343 28.689 1.00 97.19 355 THR A C 1
ATOM 2754 O O . THR A 1 355 ? -19.955 10.652 28.768 1.00 97.19 355 THR A O 1
ATOM 2757 N N . TYR A 1 356 ? -18.202 11.451 27.589 1.00 97.06 356 TYR A N 1
ATOM 2758 C CA . TYR A 1 356 ? -18.443 10.711 26.357 1.00 97.06 356 TYR A CA 1
ATOM 2759 C C . TYR A 1 356 ? -17.314 9.726 26.111 1.00 97.06 356 TYR A C 1
ATOM 2761 O O . TYR A 1 356 ? -16.157 9.997 26.440 1.00 97.06 356 TYR A O 1
ATOM 2769 N N . THR A 1 357 ? -17.658 8.612 25.489 1.00 97.88 357 THR A N 1
ATOM 2770 C CA . THR A 1 357 ? -16.720 7.613 24.996 1.00 97.88 357 THR A CA 1
ATOM 2771 C C . THR A 1 357 ? -16.443 7.838 23.513 1.00 97.88 357 THR A C 1
ATOM 2773 O O . THR A 1 357 ? -17.355 8.102 22.729 1.00 97.88 357 THR A O 1
ATOM 2776 N N . VAL A 1 358 ? -15.174 7.747 23.118 1.00 98.00 358 VAL A N 1
ATOM 2777 C CA . VAL A 1 358 ? -14.744 7.872 21.721 1.00 98.00 358 VAL A CA 1
ATOM 2778 C C . VAL A 1 358 ? -13.947 6.632 21.342 1.00 98.00 358 VAL A C 1
ATOM 2780 O O . VAL A 1 358 ? -12.890 6.379 21.920 1.00 98.00 358 VAL A O 1
ATOM 2783 N N . GLY A 1 359 ? -14.458 5.856 20.387 1.00 98.31 359 GLY A N 1
ATOM 2784 C CA . GLY A 1 359 ? -13.726 4.762 19.756 1.00 98.31 359 GLY A CA 1
ATOM 2785 C C . GLY A 1 359 ? -12.714 5.313 18.753 1.00 98.31 359 GLY A C 1
ATOM 2786 O O . GLY A 1 359 ? -13.058 6.099 17.874 1.00 98.31 359 GLY A O 1
ATOM 2787 N N . THR A 1 360 ? -11.452 4.941 18.890 1.00 98.38 360 THR A N 1
ATOM 2788 C CA . THR A 1 360 ? -10.356 5.449 18.060 1.00 98.38 360 THR A CA 1
ATOM 2789 C C . THR A 1 360 ? -9.213 4.430 18.008 1.00 98.38 360 THR A C 1
ATOM 2791 O O . THR A 1 360 ? -9.424 3.263 18.337 1.00 98.38 360 THR A O 1
ATOM 2794 N N . THR A 1 361 ? -8.017 4.828 17.575 1.00 98.06 361 THR A N 1
ATOM 2795 C CA . THR A 1 361 ? -6.826 3.965 17.566 1.00 98.06 361 THR A CA 1
ATOM 2796 C C . THR A 1 361 ? -5.746 4.447 18.525 1.00 98.06 361 THR A C 1
ATOM 2798 O O . THR A 1 361 ? -5.728 5.610 18.937 1.00 98.06 361 THR A O 1
ATOM 2801 N N . ALA A 1 362 ? -4.814 3.553 18.859 1.00 96.81 362 ALA A N 1
ATOM 2802 C CA . ALA A 1 362 ? -3.646 3.884 19.665 1.00 96.81 362 ALA A CA 1
ATOM 2803 C C . ALA A 1 362 ? -2.831 5.034 19.059 1.00 96.81 362 ALA A C 1
ATOM 2805 O O . ALA A 1 362 ? -2.498 5.961 19.795 1.00 96.81 362 ALA A O 1
ATOM 2806 N N . PHE A 1 363 ? -2.598 5.042 17.742 1.00 96.06 363 PHE A N 1
ATOM 2807 C CA . PHE A 1 363 ? -1.912 6.140 17.058 1.00 96.06 363 PHE A CA 1
ATOM 2808 C C . PHE A 1 363 ? -2.600 7.489 17.268 1.00 96.06 363 PHE A C 1
ATOM 2810 O O . PHE A 1 363 ? -1.941 8.477 17.585 1.00 96.06 363 PHE A O 1
ATOM 2817 N N . VAL A 1 364 ? -3.933 7.555 17.162 1.00 97.50 364 VAL A N 1
ATOM 2818 C CA . VAL A 1 364 ? -4.642 8.817 17.413 1.00 97.50 364 VAL A CA 1
ATOM 2819 C C . VAL A 1 364 ? -4.469 9.248 18.869 1.00 97.50 364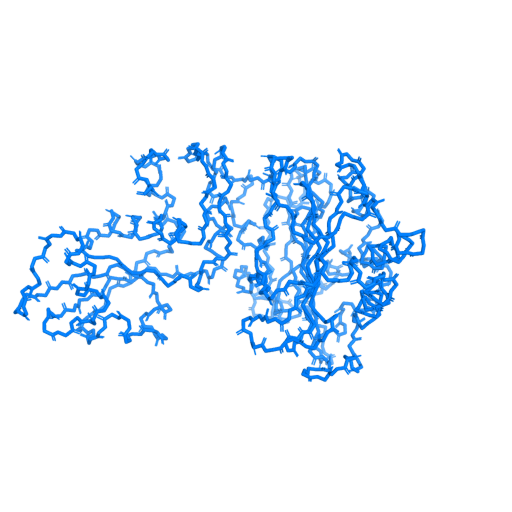 VAL A C 1
ATOM 2821 O O . VAL A 1 364 ? -4.258 10.426 19.140 1.00 97.50 364 VAL A O 1
ATOM 2824 N N . VAL A 1 365 ? -4.531 8.316 19.821 1.00 97.31 365 VAL A N 1
ATOM 2825 C CA . VAL A 1 365 ? -4.344 8.635 21.244 1.00 97.31 365 VAL A CA 1
ATOM 2826 C C . VAL A 1 365 ? -2.932 9.143 21.534 1.00 97.31 365 VAL A C 1
ATOM 2828 O O . VAL A 1 365 ? -2.788 10.047 22.357 1.00 97.31 365 VAL A O 1
ATOM 2831 N N . THR A 1 366 ? -1.897 8.581 20.905 1.00 95.94 366 THR A N 1
ATOM 2832 C CA . THR A 1 366 ? -0.504 8.958 21.185 1.00 95.94 366 THR A CA 1
ATOM 2833 C C . THR A 1 366 ? -0.060 10.181 20.395 1.00 95.94 366 THR A C 1
ATOM 2835 O O . THR A 1 366 ? 0.462 11.122 20.989 1.00 95.94 366 THR A O 1
ATOM 2838 N N . GLU A 1 367 ? -0.327 10.212 19.091 1.00 96.50 367 GLU A N 1
ATOM 2839 C CA . GLU A 1 367 ? 0.221 11.219 18.176 1.00 96.50 367 GLU A CA 1
ATOM 2840 C C . GLU A 1 367 ? -0.761 12.357 17.880 1.00 96.50 367 GLU A C 1
ATOM 2842 O O . GLU A 1 367 ? -0.349 13.488 17.627 1.00 96.50 367 GLU A O 1
ATOM 2847 N N . LEU A 1 368 ? -2.071 12.093 17.942 1.00 95.75 368 LEU A N 1
ATOM 2848 C CA . LEU A 1 368 ? -3.120 13.030 17.518 1.00 95.75 368 LEU A CA 1
ATOM 2849 C C . LEU A 1 368 ? -4.156 13.303 18.619 1.00 95.75 368 LEU A C 1
ATOM 2851 O O . LEU A 1 368 ? -5.322 13.594 18.339 1.00 95.75 368 LEU A O 1
ATOM 2855 N N . SER A 1 369 ? -3.752 13.238 19.892 1.00 95.19 369 SER A N 1
ATOM 2856 C CA . SER A 1 369 ? -4.670 13.403 21.035 1.00 95.19 369 SER A CA 1
ATOM 2857 C C . SER A 1 369 ? -5.435 14.733 21.014 1.00 95.19 369 SER A C 1
ATOM 2859 O O . SER A 1 369 ? -6.582 14.812 21.461 1.00 95.19 369 SER A O 1
ATOM 2861 N N . ASN A 1 370 ? -4.856 15.775 20.411 1.00 95.69 370 ASN A N 1
ATOM 2862 C CA . ASN A 1 370 ? -5.505 17.065 20.181 1.00 95.69 370 ASN A CA 1
ATOM 2863 C C . ASN A 1 370 ? -6.786 16.962 19.329 1.00 95.69 370 ASN A C 1
ATOM 2865 O O . ASN A 1 370 ? -7.688 17.787 19.492 1.00 95.69 370 ASN A O 1
ATOM 2869 N N . LYS A 1 371 ? -6.903 15.951 18.458 1.00 96.44 371 LYS A N 1
ATOM 2870 C CA . LYS A 1 371 ? -8.120 15.663 17.681 1.00 96.44 371 LYS A CA 1
ATOM 2871 C C . LYS A 1 371 ? -9.264 15.165 18.558 1.00 96.44 371 LYS A C 1
ATOM 2873 O O . LYS A 1 371 ? -10.422 15.371 18.204 1.00 96.44 371 LYS A O 1
ATOM 2878 N N . LEU A 1 372 ? -8.964 14.585 19.719 1.00 97.00 372 LEU A N 1
ATOM 2879 C CA . LEU A 1 372 ? -9.946 14.052 20.667 1.00 97.00 372 LEU A CA 1
ATOM 2880 C C . LEU A 1 372 ? -10.283 15.065 21.772 1.00 97.00 372 LEU A C 1
ATOM 2882 O O . LEU A 1 372 ? -11.432 15.185 22.200 1.00 97.00 372 LEU A O 1
ATOM 2886 N N . GLY A 1 373 ? -9.292 15.851 22.195 1.00 96.00 373 GLY A N 1
ATOM 2887 C CA . GLY A 1 373 ? -9.395 16.783 23.316 1.00 96.00 373 GLY A CA 1
ATOM 2888 C C . GLY A 1 373 ? -8.669 16.254 24.553 1.00 96.00 373 GLY A C 1
ATOM 2889 O O . GLY A 1 373 ? -7.716 15.484 24.440 1.00 96.00 373 GLY A O 1
ATOM 2890 N N . ARG A 1 374 ? -9.081 16.666 25.760 1.00 97.56 374 ARG A N 1
ATOM 2891 C CA . ARG A 1 374 ? -8.402 16.214 26.992 1.00 97.56 374 ARG A CA 1
ATOM 2892 C C . ARG A 1 374 ? -8.950 14.870 27.469 1.00 97.56 374 ARG A C 1
ATOM 2894 O O . ARG A 1 374 ? -9.983 14.828 28.143 1.00 97.56 374 ARG A O 1
ATOM 2901 N N . ILE A 1 375 ? -8.212 13.810 27.156 1.00 97.56 375 ILE A N 1
ATOM 2902 C CA . ILE A 1 375 ? -8.501 12.423 27.540 1.00 97.56 375 ILE A CA 1
ATOM 2903 C C . ILE A 1 375 ? -8.457 12.271 29.068 1.00 97.56 375 ILE A C 1
ATOM 2905 O O . ILE A 1 375 ? -7.519 12.730 29.720 1.00 97.56 375 ILE A O 1
ATOM 2909 N N . GLY A 1 376 ? -9.494 11.657 29.637 1.00 96.69 376 GLY A N 1
ATOM 2910 C CA . GLY A 1 376 ? -9.584 11.320 31.058 1.00 96.69 376 GLY A CA 1
ATOM 2911 C C . GLY A 1 376 ? -9.096 9.904 31.354 1.00 96.69 376 GLY A C 1
ATOM 2912 O O . GLY A 1 376 ? -8.262 9.713 32.235 1.00 96.69 376 GLY A O 1
ATOM 2913 N N . SER A 1 377 ? -9.590 8.923 30.601 1.00 97.25 377 SER A N 1
ATOM 2914 C CA . SER A 1 377 ? -9.198 7.516 30.716 1.00 97.25 377 SER A CA 1
ATOM 2915 C C . SER A 1 377 ? -9.126 6.862 29.332 1.00 97.25 377 SER A C 1
ATOM 2917 O O . SER A 1 377 ? -9.643 7.408 28.352 1.00 97.25 377 SER A O 1
ATOM 2919 N N . ARG A 1 378 ? -8.447 5.713 29.247 1.00 97.12 378 ARG A N 1
ATOM 2920 C CA . ARG A 1 378 ? -8.312 4.911 28.024 1.00 97.12 378 ARG A CA 1
ATOM 2921 C C . ARG A 1 378 ? -8.496 3.432 28.333 1.00 97.12 378 ARG A C 1
ATOM 2923 O O . ARG A 1 378 ? -8.063 2.964 29.390 1.00 97.12 378 ARG A O 1
ATOM 2930 N N . ARG A 1 379 ? -9.106 2.708 27.404 1.00 97.38 379 ARG A N 1
ATOM 2931 C CA . ARG A 1 379 ? -9.285 1.261 27.460 1.00 97.38 379 ARG A CA 1
ATOM 2932 C C . ARG A 1 379 ? -8.854 0.657 26.119 1.00 97.38 379 ARG A C 1
ATOM 2934 O O . ARG A 1 379 ? -9.540 0.911 25.124 1.00 97.38 379 ARG A O 1
ATOM 2941 N N . PRO A 1 380 ? -7.802 -0.180 26.098 1.00 96.94 380 PRO A N 1
ATOM 2942 C CA . PRO A 1 380 ? -7.358 -0.826 24.873 1.00 96.94 380 PRO A CA 1
ATOM 2943 C C . PRO A 1 380 ? -8.375 -1.871 24.408 1.00 96.94 380 PRO A C 1
ATOM 2945 O O . PRO A 1 380 ? -9.065 -2.507 25.212 1.00 96.94 380 PRO A O 1
ATOM 2948 N N . GLY A 1 381 ? -8.442 -2.053 23.096 1.00 96.38 381 GLY A N 1
ATOM 2949 C CA . GLY A 1 381 ? -9.276 -3.022 22.400 1.00 96.38 381 GLY A CA 1
ATOM 2950 C C . GLY A 1 381 ? -8.462 -3.939 21.477 1.00 96.38 381 GLY A C 1
ATOM 2951 O O . GLY A 1 381 ? -7.231 -3.966 21.537 1.00 96.38 381 GLY A O 1
ATOM 2952 N N . PRO A 1 382 ? -9.144 -4.731 20.631 1.00 96.94 382 PRO A N 1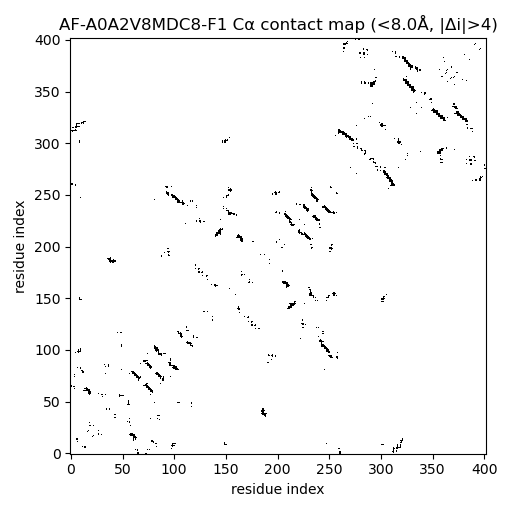
ATOM 2953 C CA . PRO A 1 382 ? -8.492 -5.593 19.645 1.00 96.94 382 PRO A CA 1
ATOM 2954 C C . PRO A 1 382 ? -7.865 -4.775 18.502 1.00 96.94 382 PRO A C 1
ATOM 2956 O O . PRO A 1 382 ? -7.954 -3.548 18.468 1.00 96.94 382 PRO A O 1
ATOM 2959 N N . MET A 1 383 ? -7.255 -5.454 17.528 1.00 95.50 383 MET A N 1
ATOM 2960 C CA . MET A 1 383 ? -6.829 -4.812 16.280 1.00 95.50 383 MET A CA 1
ATOM 2961 C C . MET A 1 383 ? -8.037 -4.228 15.536 1.00 95.50 383 MET A C 1
ATOM 2963 O O . MET A 1 383 ? -9.074 -4.891 15.420 1.00 95.50 383 MET A O 1
ATOM 2967 N N . LEU A 1 384 ? -7.891 -3.028 14.970 1.00 96.88 384 LEU A N 1
ATOM 2968 C CA . LEU A 1 384 ? -8.961 -2.352 14.229 1.00 96.88 384 LEU A CA 1
ATOM 2969 C C . LEU A 1 384 ? -9.475 -3.201 13.060 1.00 96.88 384 LEU A C 1
ATOM 2971 O O . LEU A 1 384 ? -10.683 -3.266 12.827 1.00 96.88 384 LEU A O 1
ATOM 2975 N N . ARG A 1 385 ? -8.585 -3.912 12.359 1.00 94.75 385 ARG A N 1
ATOM 2976 C CA . ARG A 1 385 ? -8.979 -4.826 11.276 1.00 94.75 385 ARG A CA 1
ATOM 2977 C C . ARG A 1 385 ? -9.886 -5.956 11.746 1.00 94.75 385 ARG A C 1
ATOM 2979 O O . ARG A 1 385 ? -10.862 -6.259 11.072 1.00 94.75 385 ARG A O 1
ATOM 2986 N N . ASP A 1 386 ? -9.595 -6.557 12.897 1.00 95.44 386 ASP A N 1
ATOM 2987 C CA . ASP A 1 386 ? -10.360 -7.697 13.409 1.00 95.44 386 ASP A CA 1
ATOM 2988 C C . ASP A 1 386 ? -11.730 -7.232 13.905 1.00 95.44 386 ASP A C 1
ATOM 2990 O O . ASP A 1 386 ? -12.741 -7.889 13.654 1.00 95.44 386 ASP A O 1
ATOM 2994 N N . LEU A 1 387 ? -11.772 -6.045 14.518 1.00 97.06 387 LEU A N 1
ATOM 2995 C CA . LEU A 1 387 ? -13.010 -5.363 14.879 1.00 97.06 387 LEU A CA 1
ATOM 2996 C C . LEU A 1 387 ? -13.850 -5.019 13.635 1.00 97.06 387 LEU A C 1
ATOM 2998 O O . LEU A 1 387 ? -15.047 -5.284 13.603 1.00 97.06 387 LEU A O 1
ATOM 3002 N N . THR A 1 388 ? -13.227 -4.520 12.567 1.00 97.00 388 THR A N 1
ATOM 3003 C CA . THR A 1 388 ? -13.922 -4.197 11.307 1.00 97.00 388 THR A CA 1
ATOM 3004 C C . THR A 1 388 ? -14.443 -5.449 10.597 1.00 97.00 388 THR A C 1
ATOM 3006 O O . THR A 1 388 ? -15.547 -5.449 10.055 1.00 97.00 388 THR A O 1
ATOM 3009 N N . VAL A 1 389 ? -13.689 -6.550 10.633 1.00 95.88 389 VAL A N 1
ATOM 3010 C CA . VAL A 1 389 ? -14.150 -7.856 10.142 1.00 95.88 389 VAL A CA 1
ATOM 3011 C C . VAL A 1 389 ? -15.371 -8.333 10.936 1.00 95.88 389 VAL A C 1
ATOM 3013 O O . VAL A 1 389 ? -16.331 -8.811 10.332 1.00 95.88 389 VAL A O 1
ATOM 3016 N N . ALA A 1 390 ? -15.367 -8.192 12.266 1.00 95.25 390 ALA A N 1
ATOM 3017 C CA . ALA A 1 390 ? -16.513 -8.543 13.108 1.00 95.25 390 ALA A CA 1
ATOM 3018 C C . ALA A 1 390 ? -17.759 -7.711 12.758 1.00 95.25 390 ALA A C 1
ATOM 3020 O O . ALA A 1 390 ? -18.821 -8.290 12.528 1.00 95.25 390 ALA A O 1
ATOM 3021 N N . TYR A 1 391 ? -17.591 -6.396 12.598 1.00 96.06 391 TYR A N 1
ATOM 3022 C CA . TYR A 1 391 ? -18.649 -5.481 12.167 1.00 96.06 391 TYR A CA 1
ATOM 3023 C C . TYR A 1 391 ? -19.279 -5.892 10.829 1.00 96.06 391 TYR A C 1
ATOM 3025 O O . TYR A 1 391 ? -20.501 -5.979 10.697 1.00 96.06 391 TYR A O 1
ATOM 3033 N N . LEU A 1 392 ? -18.454 -6.196 9.826 1.00 95.00 392 LEU A N 1
ATOM 3034 C CA . LEU A 1 392 ? -18.951 -6.550 8.497 1.00 95.00 392 LEU A CA 1
ATOM 3035 C C . LEU A 1 392 ? -19.667 -7.905 8.473 1.00 95.00 392 LEU A C 1
ATOM 3037 O O . LEU A 1 392 ? -20.619 -8.072 7.714 1.00 95.00 392 LEU A O 1
ATOM 3041 N N . ARG A 1 393 ? -19.276 -8.854 9.333 1.00 92.00 393 ARG A N 1
ATOM 3042 C CA . ARG A 1 393 ? -20.002 -10.128 9.489 1.00 92.00 393 ARG A CA 1
ATOM 3043 C C . ARG A 1 393 ? -21.427 -9.928 10.004 1.00 92.00 393 ARG A C 1
ATOM 3045 O O . ARG A 1 393 ? -22.309 -10.694 9.629 1.00 92.00 393 ARG A O 1
ATOM 3052 N N . SER A 1 394 ? -21.644 -8.947 10.878 1.00 89.88 394 SER A N 1
ATOM 3053 C CA . SER A 1 394 ? -22.943 -8.695 11.510 1.00 89.88 394 SER A CA 1
ATOM 3054 C C . SER A 1 394 ? -23.831 -7.742 10.704 1.00 89.88 394 SER A C 1
ATOM 3056 O O . SER A 1 394 ? -25.053 -7.844 10.795 1.00 89.88 394 SER A O 1
ATOM 3058 N N . HIS A 1 395 ? -23.246 -6.865 9.882 1.00 86.69 395 HIS A N 1
ATOM 3059 C CA . HIS A 1 395 ? -23.984 -5.798 9.194 1.00 86.69 395 HIS A CA 1
ATOM 3060 C C . HIS A 1 395 ? -24.008 -5.914 7.662 1.00 86.69 395 HIS A C 1
ATOM 3062 O O . HIS A 1 395 ? -24.807 -5.225 7.027 1.00 86.69 395 HIS A O 1
ATOM 3068 N N . ASN A 1 396 ? -23.201 -6.807 7.063 1.00 76.88 396 ASN A N 1
ATOM 3069 C CA . ASN A 1 396 ? -22.900 -6.843 5.624 1.00 76.88 396 ASN A CA 1
ATOM 3070 C C . ASN A 1 396 ? -22.388 -5.480 5.092 1.00 76.88 396 ASN A C 1
ATOM 3072 O O . ASN A 1 396 ? -22.402 -4.458 5.772 1.00 76.88 396 ASN A O 1
ATOM 3076 N N . PHE A 1 397 ? -21.968 -5.434 3.825 1.00 72.50 397 PHE A N 1
ATOM 3077 C CA . PHE A 1 397 ? -21.855 -4.171 3.079 1.00 72.50 397 PHE A CA 1
ATOM 3078 C C . PHE A 1 397 ? -23.256 -3.715 2.636 1.00 72.50 397 PHE A C 1
ATOM 3080 O O . PHE A 1 397 ? -23.599 -3.787 1.457 1.00 72.50 397 PHE A O 1
ATOM 3087 N N . LEU A 1 398 ? -24.125 -3.336 3.576 1.00 51.81 398 LEU A N 1
ATOM 3088 C CA . LEU A 1 398 ? -25.408 -2.719 3.230 1.00 51.81 398 LEU A CA 1
ATOM 3089 C C . LEU A 1 398 ? -25.215 -1.222 2.947 1.00 51.81 398 LEU A C 1
ATOM 3091 O O . LEU A 1 398 ? -24.349 -0.556 3.502 1.00 51.81 398 LEU A O 1
ATOM 3095 N N . THR A 1 399 ? -26.018 -0.723 2.014 1.00 41.97 399 THR A N 1
ATOM 3096 C CA . THR A 1 399 ? -25.931 0.526 1.234 1.00 41.97 399 THR A CA 1
ATOM 3097 C C . THR A 1 399 ? -26.028 1.851 2.013 1.00 41.97 399 THR A C 1
ATOM 3099 O O . THR A 1 399 ? -26.498 2.839 1.461 1.00 41.97 399 THR A O 1
ATOM 3102 N N . SER A 1 400 ? -25.616 1.921 3.279 1.00 36.88 400 SER A N 1
ATOM 3103 C CA . SER A 1 400 ? -25.779 3.117 4.124 1.00 36.88 400 SER A CA 1
ATOM 3104 C C . SER A 1 400 ? -24.491 3.911 4.381 1.00 36.88 400 SER A C 1
ATOM 3106 O O . SER A 1 400 ? -24.415 4.617 5.379 1.00 36.88 400 SER A O 1
ATOM 3108 N N . HIS A 1 401 ? -23.477 3.803 3.518 1.00 45.06 401 HIS A N 1
ATOM 3109 C CA . HIS A 1 401 ? -22.201 4.527 3.668 1.00 45.06 401 HIS A CA 1
ATOM 3110 C C . HIS A 1 401 ? -22.037 5.710 2.694 1.00 45.06 401 HIS A C 1
ATOM 3112 O O . HIS A 1 401 ? -20.908 6.056 2.357 1.00 45.06 401 HIS A O 1
ATOM 3118 N N . ALA A 1 402 ? -23.145 6.289 2.218 1.00 32.59 402 ALA A N 1
ATOM 3119 C CA . ALA A 1 402 ? -23.145 7.492 1.380 1.00 32.59 402 ALA A CA 1
ATOM 3120 C C . ALA A 1 402 ? -23.232 8.767 2.223 1.00 32.59 402 ALA A C 1
ATOM 3122 O O . ALA A 1 402 ? -24.053 8.772 3.171 1.00 32.59 402 ALA A O 1
#

Nearest PDB structures (foldseek):
  1hp1-assembly1_A  TM=6.234E-01  e=1.858E-08  Escherichia coli
  2ush-assembly2_B  TM=6.325E-01  e=2.331E-08  Escherichia coli K-12
  1oi8-assembly1_A  TM=6.662E-01  e=2.124E-07  Escherichia coli
  1hpu-assembly2_B  TM=6.757E-01  e=4.695E-07  Escherichia coli
  1ush-assembly1_A  TM=6.153E-01  e=1.205E-07  Escherichia coli K-12

Secondary structure (DSSP, 8-state):
--THHHHGGG--S--SEEHHHHS-HHHHHHHHHHHHHTS-HHHHTTGGGGG--SS-GGGGSEEEEEEETTEEEEEEEEEETTEEEEE-TT--SSBGGGS-EEEEE-TTTTSTT-TT-TTHHHHHHHHHHHHHS-HHHHHHHEEEEPPPTT------TT----SEEGGGS-HHHHHHHHHHHHHHHTTS-HHHHHHHHHHHHHTTTGGG-EEEEEEEETTEE--TTSEEEEEETTEEEEEE-SSSEEEEEEEBS-SSS----SSEEEEE-S-B-HHHHHHHHHHHHHHHH--SEE---GGG--S-B-SEEEEHHHHHHH--S-PEEEEEEEEEEEE-HHHHHHHHHTT----SSSEEEEEEEHHHHHH-GGGTEEEEEEEEEEEHHHHHHHHHHHH-S-S---

Radius of gyration: 22.14 Å; Cα contacts (8 Å, |Δi|>4): 892; chains: 1; bounding box: 57×50×63 Å

Sequence (402 aa):
MTPLRQYHNRGVWGGGHSILFGFNRAQRAILTDLLYAGLSEEGRGRVPEEYFARWTGVNSLRVLICGDPTAPPYQIILTGAHLNLRLGGKSREGVAFGGPQVYGDQRGNEIAGLPGNLYRDQFLFGQRLLRSLDAGRRKHALLEEAPVQTQIELQGRRGSFSGIPVAELAPEGKALARELVERIFSTYPPDDVSYARECLDANGRLDALFLSYYQHGQDGEIPEGQVFRLEGPAAVFYFRGYPHVHAFLNLAMDGDAPLSVGEPLGNNPAWLDHAGVKALFESALRAETGADLAYYDESSVAGRLRPGLIRAGDIYSLESWQETVEVVEVRGSNLSTLLRAAFREQGIACDPSKTYTVGTTAFVVTELSNKLGRIGSRRPGPMLRDLTVAYLRSHNFLTSHA

Foldseek 3Di:
DDLQVLLCQLQDDDDAAQQQPRDDPVVNVVLLVVCVQFWAPVLNVFQQPQQVDPDRSLNRWGWDWADDLVDPPIWIWTHDNAWTQIDRVVRPVQWFSSHKIKGWHFQQFQHPQRPPTSCSVLLVLLVVLLVQDDPVLNVQQEDAEDDASSAWAAQAQPRDAGGAFLLPGDPVSVVSLVVSVVVVLNTGDPSSSVSLQLQQVLFVHSRQWHKHWYQAYPVGGDDGSQWMWIGHRFWIWTWHPHSTTMIMIIGGNGSLDPDDDAAWLAFAAAKQFLVLVQLLLFLLLCVLVVFPGEGEDSVQQSHMDGGTTDHLSSLSNRNSPQWWKKKFKDQLLFFAPQVCVVCVVVVHHRDNGDIGIYIYTPCCVPPVVNNGGDTDDMDIHHGSSVSSSVVSNVPPNDDPSD

Mean predicted aligned error: 4.99 Å

Solvent-accessible surface area (backbone atoms only — not comparable to full-atom values): 20590 Å² total; per-residue (Å²): 105,68,30,72,68,31,24,45,52,37,56,44,59,66,73,60,47,47,35,58,82,69,43,55,75,71,56,44,50,52,53,46,52,48,56,49,66,52,23,18,79,61,18,54,76,45,62,60,67,56,53,85,55,100,53,74,37,64,42,80,20,21,41,38,78,39,60,47,93,92,46,83,62,27,40,38,36,43,36,31,92,44,33,27,48,49,36,46,62,86,32,69,67,45,27,26,49,65,45,37,37,27,37,36,33,70,44,31,51,76,41,88,82,27,58,86,26,89,62,33,66,53,45,50,35,50,35,51,38,56,68,67,42,53,77,69,56,39,59,52,17,50,39,62,72,44,76,62,89,35,58,53,75,56,53,6,87,84,43,87,75,66,43,36,53,40,60,75,44,56,74,67,38,44,49,36,57,46,52,40,54,50,64,54,42,50,32,36,32,70,70,45,40,51,47,39,46,51,20,36,57,69,54,55,38,70,50,46,20,18,38,29,30,26,42,28,44,100,89,41,82,41,63,83,49,37,28,38,34,42,32,34,33,26,34,30,41,40,38,34,47,66,58,36,37,38,38,39,39,28,43,18,51,38,20,72,66,54,76,68,37,50,61,78,37,39,48,34,90,50,73,27,47,44,70,41,45,34,49,51,51,26,48,21,32,21,69,76,69,66,26,80,36,48,55,60,66,56,90,67,48,36,36,64,45,68,44,42,84,39,25,46,9,52,46,21,32,37,49,34,74,74,46,33,25,26,40,30,35,27,38,37,70,34,44,16,75,63,54,55,47,56,31,52,77,70,73,43,84,84,51,50,85,44,75,42,36,34,16,32,35,47,62,44,60,74,78,40,32,73,62,59,27,56,72,75,48,77,44,83,54,60,44,44,43,60,48,38,47,53,38,28,68,77,58,43,56,58,95,77,80,122

pLDDT: mean 91.25, std 9.51, range [32.59, 98.69]